Protein AF-0000000080323319 (afdb_homodimer)

Foldseek 3Di:
DDDDDDDDPPVVDDDPPPPPPDPPCCVVVPPCLPDAAEFDFDDAAAEEEEAALAFADAPVLLVLVQVVVVVVRYHYDYFPLHHADDPGGSHDLVRSLVRVLVQLQDLSHQEYFYAAHHGHNVVNVVVHDNVNCLVRPHEYEEADNCLLVQLLCCAPRLYKYKYAHGSNLRDPDPVPDDPLSNVQSVLVNCVRRVHWDKFWDFDDPLWAFDKFKAFEGEGELVSQLVCPPHSSHDDQAREEYEYEYEEEAPVVSLVSLVSCLVSPNQPHHREYEYEYYYHDDDDPPGHPPDDPSRSNCVSNVVDRHIYDYHTQDYPDSSHHMDTGSFMWMWGQDPGTIMITGDDD/DPDDDDPDDPVPDDPVPPPPPPPPCCVVVPPCLPDQAEFDFDDAAAEEEEAFLAFADAPVLLVLVQVVVVVVRYHYDYFPLHHADDPGGSHDNVRRLVRVQVQLQDLSHQEYFYAAHHGHNVVRVVVHDNVNCLVRPHEYEEADNCLLVQLLCCAPRLYKYKYAHGSNLRDPDPVPDDPLSNVQSVLVNCVRRVHWDKFWDFDDPLWAFDKFKAFEGEGELVSQLVCPPHSSHDDQAREEYEYEYEEEAPVVSLVSLVSCLVSPNQPHHREYEYEYYYHDDDDPPGHPPDDPSRSNCVSNVVDRHIYDYHTQDYPDSSHHMDTGSFMWMWGQDPGTIMITGDDD

Solvent-accessible surface area (backbone atoms only — not comparable to full-atom values): 35796 Å² total; per-residue (Å²): 140,80,74,88,86,89,74,89,65,86,68,84,76,78,86,74,79,68,82,75,64,83,70,73,76,74,67,59,78,68,62,80,69,66,71,68,38,72,41,68,59,56,52,75,64,40,26,34,31,36,36,16,55,16,14,50,49,50,64,73,58,36,41,42,32,53,53,52,47,38,72,72,36,34,38,78,43,78,35,77,14,52,55,32,65,42,65,36,15,5,22,49,68,65,48,17,40,51,35,52,43,52,56,45,56,37,75,73,38,42,28,38,38,31,35,42,37,66,49,51,38,82,80,34,56,86,74,57,74,57,65,52,23,71,76,46,50,34,36,43,36,23,38,58,40,42,24,54,54,47,29,30,38,32,59,71,66,25,36,26,29,31,39,24,70,33,24,68,68,44,52,87,45,71,90,74,44,54,68,57,53,51,53,24,55,50,32,44,55,36,58,44,50,62,50,89,64,72,48,66,26,64,65,57,95,78,44,33,60,36,68,23,60,24,40,26,44,62,38,25,43,70,55,55,40,46,26,34,58,29,92,38,34,70,82,35,75,48,14,24,40,36,36,17,36,65,77,37,42,60,65,56,51,42,51,41,52,47,32,36,47,59,52,48,50,60,71,43,37,19,23,38,37,32,25,19,68,38,69,42,79,65,56,88,93,44,42,66,85,64,50,73,63,52,48,52,49,65,73,47,61,90,52,75,52,16,31,43,50,70,29,51,30,48,59,50,79,51,18,34,46,38,68,29,30,36,44,28,39,40,39,30,48,92,86,16,34,38,41,34,70,52,86,125,140,89,67,89,84,80,83,78,70,84,72,76,80,78,77,74,80,70,81,70,66,79,68,74,75,74,68,59,76,68,62,82,69,66,71,66,37,73,39,68,57,57,53,75,65,39,27,35,33,36,36,16,55,15,15,50,51,50,64,74,58,36,41,42,33,52,54,52,46,39,73,72,37,34,38,79,42,79,37,76,14,52,56,32,64,42,64,34,16,4,22,48,68,66,47,18,40,50,35,51,43,50,55,45,57,37,74,74,38,42,27,38,39,30,36,43,37,66,50,51,39,81,80,34,57,88,74,59,75,58,66,52,24,71,75,45,51,36,35,43,34,23,38,57,38,42,25,57,54,47,29,30,38,30,60,73,64,24,34,27,29,31,38,23,69,34,26,67,68,46,52,86,46,71,90,73,45,54,68,58,53,50,53,25,55,51,33,42,55,34,57,44,51,61,50,87,62,70,48,66,24,63,64,55,94,77,44,34,61,35,69,23,59,24,40,27,43,60,39,24,42,71,55,55,38,50,26,33,58,29,90,38,36,70,80,34,73,48,14,25,41,35,36,18,36,67,78,38,42,59,65,57,51,43,52,40,51,47,31,37,48,59,51,47,49,60,71,42,37,20,24,39,39,33,24,19,68,38,68,44,78,65,57,89,92,44,43,67,82,64,52,73,62,53,50,51,49,66,70,48,62,91,55,74,52,17,32,43,51,69,29,50,30,48,60,50,78,51,17,35,44,38,68,31,30,35,46,29,40,39,38,29,46,92,85,15,34,38,42,34,69,51,85,125

Organism: NCBI:txid1503925

Sequence (688 aa):
MNRKYFISSLVASGAVLSTFDGWANLSAKAEETGKVKIPPYLKAGDVIGITSPAGFITPENIQPAVQLMESWGFKIMIGSAIGKRDFTFGGTDEERRKDLQEMLDNPSIKAIMCARGGYGIVRIIDQLNFDEFVKHPKWLIGFSDVTVLHCHINQNFGIATIHSKMCNSFPDSWAKAEPIQVTTILSIRQALMGEEYTLNALVVQGNRVGKGQGVVVGGNLSIIANDSGTKSDLNTNGKILFLEDTGEYLYSLDRMFWNLKRTGKLAQLAGLIIGGFSVKPDDPGEIFGKTIYDIVLEKVREYSYPVCFDFPVGHQRANFALRSGTIHVLEVGPGGSTLRSLKSMNRKYFISSLVASGAVLSTFDGWANLSAKAEETGKVKIPPYLKAGDVIGITSPAGFITPENIQPAVQLMESWGFKIMIGSAIGKRDFTFGGTDEERRKDLQEMLDNPSIKAIMCARGGYGIVRIIDQLNFDEFVKHPKWLIGFSDVTVLHCHINQNFGIATIHSKMCNSFPDSWAKAEPIQVTTILSIRQALMGEEYTLNALVVQGNRVGKGQGVVVGGNLSIIANDSGTKSDLNTNGKILFLEDTGEYLYSLDRMFWNLKRTGKLAQLAGLIIGGFSVKPDDPGEIFGKTIYDIVLEKVREYSYPVCFDFPVGHQRANFALRSGTIHVLEVGPGGSTLRSLKS

Radius of gyration: 29.85 Å; Cα contacts (8 Å, |Δi|>4): 1562; chains: 2; bounding box: 162×78×61 Å

InterPro domains:
  IPR003507 Peptidase family S66 [PIRSF028757] (39-332)
  IPR003507 Peptidase family S66 [PTHR30237] (39-326)
  IPR027461 LD-carboxypeptidase A, C-terminal domain superfamily [G3DSA:3.50.30.60] (201-333)
  IPR027461 LD-carboxypeptidase A, C-terminal domain superfamily [SSF141986] (184-333)
  IPR027478 Murein tetrapeptide carboxypeptidase, N-terminal [G3DSA:3.40.50.10740] (34-196)
  IPR029062 Class I glutamine amidotransferase-like [SSF52317] (37-195)
  IPR040449 LD-carboxypeptidase, N-terminal [PF02016] (48-163)
  IPR040921 LD-carboxypeptidase, C-terminal [PF17676] (213-326)

pLDDT: mean 90.15, std 21.45, range [15.88, 98.94]

Nearest PDB structures (foldseek):
  1zl0-assembly2_B  TM=8.780E-01  e=2.366E-28  Pseudomonas aeruginosa
  3sr3-assembly1_A  TM=8.539E-01  e=1.599E-27  Bacillus anthracis str. Ames
  3t5m-assembly1_B  TM=8.552E-01  e=4.020E-26  Bacillus anthracis str. Ames
  3u1b-assembly1_B  TM=8.472E-01  e=1.642E-26  Bacillus anthracis str. Ames
  4h1h-assembly1_A  TM=8.259E-01  e=5.241E-25  Listeria monocytogenes EGD-e

Structure (mmCIF, N/CA/C/O backbone):
data_AF-0000000080323319-model_v1
#
loop_
_entity.id
_entity.type
_entity.pdbx_description
1 polymer 'Peptidase S66'
#
loop_
_atom_site.group_PDB
_atom_site.id
_atom_site.type_symbol
_atom_site.label_atom_id
_atom_site.label_alt_id
_atom_site.label_comp_id
_atom_site.label_asym_id
_atom_site.label_entity_id
_atom_site.label_seq_id
_atom_site.pdbx_PDB_ins_code
_atom_site.Cartn_x
_atom_site.Cartn_y
_atom_site.Cartn_z
_atom_site.occupancy
_atom_site.B_iso_or_equiv
_atom_site.auth_seq_id
_atom_site.auth_comp_id
_atom_site.auth_asym_id
_atom_site.auth_atom_id
_atom_site.pdbx_PDB_model_num
ATOM 1 N N . MET A 1 1 ? 79.75 -1.06 -5.352 1 18.8 1 MET A N 1
ATOM 2 C CA . MET A 1 1 ? 80.062 -2.141 -4.43 1 18.8 1 MET A CA 1
ATOM 3 C C . MET A 1 1 ? 78.875 -2.504 -3.555 1 18.8 1 MET A C 1
ATOM 5 O O . MET A 1 1 ? 77.938 -1.73 -3.447 1 18.8 1 MET A O 1
ATOM 9 N N . ASN A 1 2 ? 79.188 -3.35 -2.434 1 17.62 2 ASN A N 1
ATOM 10 C CA . ASN A 1 2 ? 78.812 -4.543 -1.691 1 17.62 2 ASN A CA 1
ATOM 11 C C . ASN A 1 2 ? 77.938 -4.191 -0.505 1 17.62 2 ASN A C 1
ATOM 13 O O . ASN A 1 2 ? 77.812 -4.961 0.45 1 17.62 2 ASN A O 1
ATOM 17 N N . ARG A 1 3 ? 77.688 -3.006 -0.256 1 15.88 3 ARG A N 1
ATOM 18 C CA . ARG A 1 3 ? 77.5 -2.85 1.184 1 15.88 3 ARG A CA 1
ATOM 19 C C . ARG A 1 3 ? 76.438 -3.793 1.701 1 15.88 3 ARG A C 1
ATOM 21 O O . ARG A 1 3 ? 75.75 -4.438 0.915 1 15.88 3 ARG A O 1
ATOM 28 N N . LYS A 1 4 ? 75.5 -3.16 2.449 1 17.39 4 LYS A N 1
ATOM 29 C CA . LYS A 1 4 ? 75.062 -3.314 3.822 1 17.39 4 LYS A CA 1
ATOM 30 C C . LYS A 1 4 ? 74.062 -4.457 3.936 1 17.39 4 LYS A C 1
ATOM 32 O O . LYS A 1 4 ? 73.25 -4.703 3.008 1 17.39 4 LYS A O 1
ATOM 37 N N . TYR A 1 5 ? 74 -5.027 5.121 1 17.73 5 TYR A N 1
ATOM 38 C CA . TYR A 1 5 ? 73.75 -6.238 5.906 1 17.73 5 TYR A CA 1
ATOM 39 C C . TYR A 1 5 ? 72.312 -6.609 5.969 1 17.73 5 TYR A C 1
ATOM 41 O O . TYR A 1 5 ? 71.875 -7.66 5.473 1 17.73 5 TYR A O 1
ATOM 49 N N . PHE A 1 6 ? 71.688 -6.434 7.246 1 19.42 6 PHE A N 1
ATOM 50 C CA . PHE A 1 6 ? 71.312 -7.422 8.258 1 19.42 6 PHE A CA 1
ATOM 51 C C . PHE A 1 6 ? 69.875 -7.812 8.117 1 19.42 6 PHE A C 1
ATOM 53 O O . PHE A 1 6 ? 69.062 -7.02 7.652 1 19.42 6 PHE A O 1
ATOM 60 N N . ILE A 1 7 ? 69.438 -9.047 8.719 1 19.42 7 ILE A N 1
ATOM 61 C CA . ILE A 1 7 ? 68.688 -10.312 8.727 1 19.42 7 ILE A CA 1
ATOM 62 C C . ILE A 1 7 ? 67.438 -10.18 9.586 1 19.42 7 ILE A C 1
ATOM 64 O O . ILE A 1 7 ? 66.5 -11 9.484 1 19.42 7 ILE A O 1
ATOM 68 N N . SER A 1 8 ? 67.312 -9.195 10.57 1 19.59 8 SER A N 1
ATOM 69 C CA . SER A 1 8 ? 66.688 -9.758 11.781 1 19.59 8 SER A CA 1
ATOM 70 C C . SER A 1 8 ? 65.312 -10.312 11.523 1 19.59 8 SER A C 1
ATOM 72 O O . SER A 1 8 ? 64.5 -9.68 10.828 1 19.59 8 SER A O 1
ATOM 74 N N . SER A 1 9 ? 65.062 -11.656 11.844 1 20.7 9 SER A N 1
ATOM 75 C CA . SER A 1 9 ? 64.188 -12.82 11.773 1 20.7 9 SER A CA 1
ATOM 76 C C . SER A 1 9 ? 63 -12.664 12.719 1 20.7 9 SER A C 1
ATOM 78 O O . SER A 1 9 ? 62.219 -13.602 12.914 1 20.7 9 SER A O 1
ATOM 80 N N . LEU A 1 10 ? 62.656 -11.508 13.273 1 20.86 10 LEU A N 1
ATOM 81 C CA . LEU A 1 10 ? 61.812 -11.68 14.438 1 20.86 10 LEU A CA 1
ATOM 82 C C . LEU A 1 10 ? 60.562 -12.461 14.086 1 20.86 10 LEU A C 1
ATOM 84 O O . LEU A 1 10 ? 59.75 -12 13.273 1 20.86 10 LEU A O 1
ATOM 88 N N . VAL A 1 11 ? 60.625 -13.82 14.086 1 21.2 11 VAL A N 1
ATOM 89 C CA . VAL A 1 11 ? 59.625 -14.828 13.82 1 21.2 11 VAL A CA 1
ATOM 90 C C . VAL A 1 11 ? 58.562 -14.812 14.93 1 21.2 11 VAL A C 1
ATOM 92 O O . VAL A 1 11 ? 58.812 -15.281 16.047 1 21.2 11 VAL A O 1
ATOM 95 N N . ALA A 1 12 ? 58.188 -13.656 15.477 1 21.41 12 ALA A N 1
ATOM 96 C CA . ALA A 1 12 ? 57.281 -13.828 16.609 1 21.41 12 ALA A CA 1
ATOM 97 C C . ALA A 1 12 ? 56.219 -14.867 16.312 1 21.41 12 ALA A C 1
ATOM 99 O O . ALA A 1 12 ? 55.469 -14.734 15.336 1 21.41 12 ALA A O 1
ATOM 100 N N . SER A 1 13 ? 56.375 -16.078 16.844 1 20.95 13 SER A N 1
ATOM 101 C CA . SER A 1 13 ? 55.688 -17.375 16.828 1 20.95 13 SER A CA 1
ATOM 102 C C . SER A 1 13 ? 54.188 -17.219 17.125 1 20.95 13 SER A C 1
ATOM 104 O O . SER A 1 13 ? 53.344 -17.688 16.375 1 20.95 13 SER A O 1
ATOM 106 N N . GLY A 1 14 ? 53.781 -17.391 18.469 1 20.27 14 GLY A N 1
ATOM 107 C CA . GLY A 1 14 ? 53.031 -18.578 18.891 1 20.27 14 GLY A CA 1
ATOM 108 C C . GLY A 1 14 ? 51.531 -18.438 18.719 1 20.27 14 GLY A C 1
ATOM 109 O O . GLY A 1 14 ? 50.906 -19.312 18.125 1 20.27 14 GLY A O 1
ATOM 110 N N . ALA A 1 15 ? 50.781 -17.797 19.766 1 22.73 15 ALA A N 1
ATOM 111 C CA . ALA A 1 15 ? 49.688 -18.391 20.516 1 22.73 15 ALA A CA 1
ATOM 112 C C . ALA A 1 15 ? 48.375 -18.281 19.734 1 22.73 15 ALA A C 1
ATOM 114 O O . ALA A 1 15 ? 47.938 -17.188 19.359 1 22.73 15 ALA A O 1
ATOM 115 N N . VAL A 1 16 ? 48.031 -19.312 18.969 1 23.34 16 VAL A N 1
ATOM 116 C CA . VAL A 1 16 ? 46.75 -19.594 18.281 1 23.34 16 VAL A CA 1
ATOM 117 C C . VAL A 1 16 ? 45.594 -19.531 19.281 1 23.34 16 VAL A C 1
ATOM 119 O O . VAL A 1 16 ? 45.5 -20.391 20.156 1 23.34 16 VAL A O 1
ATOM 122 N N . LEU A 1 17 ? 45.438 -18.375 20.016 1 24.38 17 LEU A N 1
ATOM 123 C CA . LEU A 1 17 ? 44.25 -18.453 20.859 1 24.38 17 LEU A CA 1
ATOM 124 C C . LEU A 1 17 ? 43.062 -18.984 20.062 1 24.38 17 LEU A C 1
ATOM 126 O O . LEU A 1 17 ? 42.719 -18.422 19.016 1 24.38 17 LEU A O 1
ATOM 130 N N . SER A 1 18 ? 42.656 -20.266 20.312 1 24.44 18 SER A N 1
ATOM 131 C CA . SER A 1 18 ? 41.562 -21.172 19.938 1 24.44 18 SER A CA 1
ATOM 132 C C . SER A 1 18 ? 40.219 -20.547 20.203 1 24.44 18 SER A C 1
ATOM 134 O O . SER A 1 18 ? 39.188 -21.094 19.781 1 24.44 18 SER A O 1
ATOM 136 N N . THR A 1 19 ? 40.031 -19.5 21.062 1 27.38 19 THR A N 1
ATOM 137 C CA . THR A 1 19 ? 38.75 -19.656 21.734 1 27.38 19 THR A CA 1
ATOM 138 C C . THR A 1 19 ? 37.594 -19.438 20.75 1 27.38 19 THR A C 1
ATOM 140 O O . THR A 1 19 ? 37.031 -18.359 20.688 1 27.38 19 THR A O 1
ATOM 143 N N . PHE A 1 20 ? 37.594 -19.875 19.5 1 27.39 20 PHE A N 1
ATOM 144 C CA . PHE A 1 20 ? 36.438 -19.531 18.656 1 27.39 20 PHE A CA 1
ATOM 145 C C . PHE A 1 20 ? 35.156 -20.156 19.203 1 27.39 20 PHE A C 1
ATOM 147 O O . PHE A 1 20 ? 34.25 -20.469 18.438 1 27.39 20 PHE A O 1
ATOM 154 N N . ASP A 1 21 ? 35.188 -20.656 20.516 1 25.12 21 ASP A N 1
ATOM 155 C CA . ASP A 1 21 ? 34.062 -21.594 20.641 1 25.12 21 ASP A CA 1
ATOM 156 C C . ASP A 1 21 ? 32.719 -20.859 20.484 1 25.12 21 ASP A C 1
ATOM 158 O O . ASP A 1 21 ? 31.703 -21.484 20.234 1 25.12 21 ASP A O 1
ATOM 162 N N . GLY A 1 22 ? 32.562 -19.719 21.172 1 27.42 22 GLY A N 1
ATOM 163 C CA . GLY A 1 22 ? 31.219 -19.609 21.703 1 27.42 22 GLY A CA 1
ATOM 164 C C . GLY A 1 22 ? 30.172 -19.375 20.625 1 27.42 22 GLY A C 1
ATOM 165 O O . GLY A 1 22 ? 30.047 -18.266 20.109 1 27.42 22 GLY A O 1
ATOM 166 N N . TRP A 1 23 ? 29.969 -20.281 19.688 1 26.58 23 TRP A N 1
ATOM 167 C CA . TRP A 1 23 ? 28.781 -20.219 18.844 1 26.58 23 TRP A CA 1
ATOM 168 C C . TRP A 1 23 ? 27.531 -20.016 19.688 1 26.58 23 TRP A C 1
ATOM 170 O O . TRP A 1 23 ? 27.188 -20.859 20.516 1 26.58 23 TRP A O 1
ATOM 180 N N . ALA A 1 24 ? 27.25 -18.766 20.125 1 27.94 24 ALA A N 1
ATOM 181 C CA . ALA A 1 24 ? 25.938 -18.484 20.703 1 27.94 24 ALA A CA 1
ATOM 182 C C . ALA A 1 24 ? 24.844 -19.297 20.016 1 27.94 24 ALA A C 1
ATOM 184 O O . ALA A 1 24 ? 24.719 -19.266 18.781 1 27.94 24 ALA A O 1
ATOM 185 N N . ASN A 1 25 ? 24.484 -20.391 20.656 1 27.86 25 ASN A N 1
ATOM 186 C CA . ASN A 1 25 ? 23.266 -21.156 20.391 1 27.86 25 ASN A CA 1
ATOM 187 C C . ASN A 1 25 ? 22.062 -20.234 20.156 1 27.86 25 ASN A C 1
ATOM 189 O O . ASN A 1 25 ? 21.438 -19.766 21.109 1 27.86 25 ASN A O 1
ATOM 193 N N . LEU A 1 26 ? 22.219 -19.328 19.281 1 29.58 26 LEU A N 1
ATOM 194 C CA . LEU A 1 26 ? 20.969 -18.703 18.828 1 29.58 26 LEU A CA 1
ATOM 195 C C . LEU A 1 26 ? 19.891 -19.75 18.609 1 29.58 26 LEU A C 1
ATOM 197 O O . LEU A 1 26 ? 19.875 -20.422 17.562 1 29.58 26 LEU A O 1
ATOM 201 N N . SER A 1 27 ? 19.625 -20.469 19.734 1 27.91 27 SER A N 1
ATOM 202 C CA . SER A 1 27 ? 18.359 -21.188 19.625 1 27.91 27 SER A CA 1
ATOM 203 C C . SER A 1 27 ? 17.234 -20.234 19.219 1 27.91 27 SER A C 1
ATOM 205 O O . SER A 1 27 ? 16.781 -19.422 20.016 1 27.91 27 SER A O 1
ATOM 207 N N . ALA A 1 28 ? 17.281 -19.594 18.219 1 33.59 28 ALA A N 1
ATOM 208 C CA . ALA A 1 28 ? 16.031 -19.094 17.656 1 33.59 28 ALA A CA 1
ATOM 209 C C . ALA A 1 28 ? 14.875 -20.031 17.984 1 33.59 28 ALA A C 1
ATOM 211 O O . ALA A 1 28 ? 14.883 -21.203 17.625 1 33.59 28 ALA A O 1
ATOM 212 N N . LYS A 1 29 ? 14.289 -19.75 19.078 1 33.59 29 LYS A N 1
ATOM 213 C CA . LYS A 1 29 ? 12.984 -20.406 19.125 1 33.59 29 LYS A CA 1
ATOM 214 C C . LYS A 1 29 ? 12.398 -20.594 17.734 1 33.59 29 LYS A C 1
ATOM 216 O O . LYS A 1 29 ? 11.953 -19.625 17.109 1 33.59 29 LYS A O 1
ATOM 221 N N . ALA A 1 30 ? 13 -21.359 16.938 1 35.09 30 ALA A N 1
ATOM 222 C CA . ALA A 1 30 ? 12.398 -21.766 15.672 1 35.09 30 ALA A CA 1
ATOM 223 C C . ALA A 1 30 ? 10.883 -21.922 15.812 1 35.09 30 ALA A C 1
ATOM 225 O O . ALA A 1 30 ? 10.406 -22.781 16.562 1 35.09 30 ALA A O 1
ATOM 226 N N . GLU A 1 31 ? 10.211 -20.812 15.875 1 40.59 31 GLU A N 1
ATOM 227 C CA . GLU A 1 31 ? 8.758 -20.969 15.789 1 40.59 31 GLU A CA 1
ATOM 228 C C . GLU A 1 31 ? 8.375 -22.234 15.047 1 40.59 31 GLU A C 1
ATOM 230 O O . GLU A 1 31 ? 9.133 -22.719 14.203 1 40.59 31 GLU A O 1
ATOM 235 N N . GLU A 1 32 ? 7.473 -22.938 15.539 1 39.03 32 GLU A N 1
ATOM 236 C CA . GLU A 1 32 ? 6.887 -24.141 14.953 1 39.03 32 GLU A CA 1
ATOM 237 C C . GLU A 1 32 ? 6.859 -24.062 13.43 1 39.03 32 GLU A C 1
ATOM 239 O O . GLU A 1 32 ? 6.113 -23.266 12.859 1 39.03 32 GLU A O 1
ATOM 244 N N . THR A 1 33 ? 7.98 -23.984 12.758 1 47.62 33 THR A N 1
ATOM 245 C CA . THR A 1 33 ? 7.957 -24.219 11.32 1 47.62 33 THR A CA 1
ATOM 246 C C . THR A 1 33 ? 6.82 -25.172 10.953 1 47.62 33 THR A C 1
ATOM 248 O O . THR A 1 33 ? 6.891 -26.359 11.227 1 47.62 33 THR A O 1
ATOM 251 N N . GLY A 1 34 ? 5.727 -24.766 11.156 1 54.66 34 GLY A N 1
ATOM 252 C CA . GLY A 1 34 ? 4.719 -25.719 10.703 1 54.66 34 GLY A CA 1
ATOM 253 C C . GLY A 1 34 ? 5.137 -26.484 9.469 1 54.66 34 GLY A C 1
ATOM 254 O O . GLY A 1 34 ? 6.012 -26.047 8.719 1 54.66 34 GLY A O 1
ATOM 255 N N . LYS A 1 35 ? 4.879 -27.734 9.406 1 71.62 35 LYS A N 1
ATOM 256 C CA . LYS A 1 35 ? 5.219 -28.719 8.375 1 71.62 35 LYS A CA 1
ATOM 257 C C . LYS A 1 35 ? 4.824 -28.219 6.992 1 71.62 35 LYS A C 1
ATOM 259 O O . LYS A 1 35 ? 3.691 -27.781 6.781 1 71.62 35 LYS A O 1
ATOM 264 N N . VAL A 1 36 ? 5.855 -27.953 6.066 1 89.12 36 VAL A N 1
ATOM 265 C CA . VAL A 1 36 ? 5.652 -27.672 4.648 1 89.12 36 VAL A CA 1
ATOM 266 C C . VAL A 1 36 ? 4.887 -28.812 3.998 1 89.12 36 VAL A C 1
ATOM 268 O O . VAL A 1 36 ? 5.258 -29.984 4.145 1 89.12 36 VAL A O 1
ATOM 271 N N . LYS A 1 37 ? 3.777 -28.453 3.432 1 96.12 37 LYS A N 1
ATOM 272 C CA . LYS A 1 37 ? 3.01 -29.422 2.656 1 96.12 37 LYS A CA 1
ATOM 273 C C . LYS A 1 37 ? 3.236 -29.234 1.16 1 96.12 37 LYS A C 1
ATOM 275 O O . LYS A 1 37 ? 2.924 -28.188 0.608 1 96.12 37 LYS A O 1
ATOM 280 N N . ILE A 1 38 ? 3.771 -30.25 0.536 1 96.88 38 ILE A N 1
ATOM 281 C CA . ILE A 1 38 ? 4.043 -30.219 -0.897 1 96.88 38 ILE A CA 1
ATOM 282 C C . ILE A 1 38 ? 2.943 -30.953 -1.654 1 96.88 38 ILE A C 1
ATOM 284 O O . ILE A 1 38 ? 2.713 -32.156 -1.422 1 96.88 38 ILE A O 1
ATOM 288 N N . PRO A 1 39 ? 2.273 -30.297 -2.531 1 98.25 39 PRO A N 1
ATOM 289 C CA . PRO A 1 39 ? 1.316 -31.031 -3.363 1 98.25 39 PRO A CA 1
ATOM 290 C C . PRO A 1 39 ? 1.972 -32.156 -4.18 1 98.25 39 PRO A C 1
ATOM 292 O O . PRO A 1 39 ? 3.168 -32.062 -4.473 1 98.25 39 PRO A O 1
ATOM 295 N N . PRO A 1 40 ? 1.175 -33.156 -4.488 1 97.56 40 PRO A N 1
ATOM 296 C CA . PRO A 1 40 ? 1.758 -34.188 -5.332 1 97.56 40 PRO A CA 1
ATOM 297 C C . PRO A 1 40 ? 2.238 -33.656 -6.68 1 97.56 40 PRO A C 1
ATOM 299 O O . PRO A 1 40 ? 1.564 -32.844 -7.297 1 97.56 40 PRO A O 1
ATOM 302 N N . TYR A 1 41 ? 3.369 -34.156 -7.051 1 97.94 41 TYR A N 1
ATOM 303 C CA . TYR A 1 41 ? 3.861 -33.844 -8.383 1 97.94 41 TYR A CA 1
ATOM 304 C C . TYR A 1 41 ? 3.01 -34.5 -9.461 1 97.94 41 TYR A C 1
ATOM 306 O O . TYR A 1 41 ? 2.414 -35.531 -9.234 1 97.94 41 TYR A O 1
ATOM 314 N N . LEU A 1 42 ? 3.016 -33.906 -10.617 1 98.62 42 LEU A N 1
ATOM 315 C CA . LEU A 1 42 ? 2.102 -34.344 -11.656 1 98.62 42 LEU A CA 1
ATOM 316 C C . LEU A 1 42 ? 2.721 -35.5 -12.469 1 98.62 42 LEU A C 1
ATOM 318 O O . LEU A 1 42 ? 3.943 -35.562 -12.602 1 98.62 42 LEU A O 1
ATOM 322 N N . LYS A 1 43 ? 1.831 -36.344 -12.938 1 98 43 LYS A N 1
ATOM 323 C CA . LYS A 1 43 ? 2.139 -37.375 -13.891 1 98 43 LYS A CA 1
ATOM 324 C C . LYS A 1 43 ? 1.243 -37.281 -15.125 1 98 43 LYS A C 1
ATOM 326 O O . LYS A 1 43 ? 0.236 -36.594 -15.117 1 98 43 LYS A O 1
ATOM 331 N N . ALA A 1 44 ? 1.705 -38 -16.141 1 97.81 44 ALA A N 1
ATOM 332 C CA . ALA A 1 44 ? 0.889 -38.031 -17.344 1 97.81 44 ALA A CA 1
ATOM 333 C C . ALA A 1 44 ? -0.55 -38.438 -17.031 1 97.81 44 ALA A C 1
ATOM 335 O O . ALA A 1 44 ? -0.788 -39.344 -16.25 1 97.81 44 ALA A O 1
ATOM 336 N N . GLY A 1 45 ? -1.457 -37.688 -17.578 1 98.56 45 GLY A N 1
ATOM 337 C CA . GLY A 1 45 ? -2.867 -37.969 -17.359 1 98.56 45 GLY A CA 1
ATOM 338 C C . GLY A 1 45 ? -3.5 -37.094 -16.297 1 98.56 45 GLY A C 1
ATOM 339 O O . GLY A 1 45 ? -4.727 -37 -16.219 1 98.56 45 GLY A O 1
ATOM 340 N N . ASP A 1 46 ? -2.725 -36.5 -15.477 1 98.81 46 ASP A N 1
ATOM 341 C CA . ASP A 1 46 ? -3.252 -35.625 -14.43 1 98.81 46 ASP A CA 1
ATOM 342 C C . ASP A 1 46 ? -3.92 -34.375 -15.031 1 98.81 46 ASP A C 1
ATOM 344 O O . ASP A 1 46 ? -3.584 -33.969 -16.141 1 98.81 46 ASP A O 1
ATOM 348 N N . VAL A 1 47 ? -4.805 -33.781 -14.273 1 98.88 47 VAL A N 1
ATOM 349 C CA . VAL A 1 47 ? -5.625 -32.688 -14.773 1 98.88 47 VAL A CA 1
ATOM 350 C C . VAL A 1 47 ? -5.121 -31.359 -14.211 1 98.88 47 VAL A C 1
ATOM 352 O O . VAL A 1 47 ? -4.898 -31.234 -13.008 1 98.88 47 VAL A O 1
ATOM 355 N N . ILE A 1 48 ? -4.914 -30.406 -15.102 1 98.94 48 ILE A N 1
ATOM 356 C CA . ILE A 1 48 ? -4.645 -29.016 -14.742 1 98.94 48 ILE A CA 1
ATOM 357 C C . ILE A 1 48 ? -5.871 -28.156 -15.039 1 98.94 48 ILE A C 1
ATOM 359 O O . ILE A 1 48 ? -6.379 -28.156 -16.172 1 98.94 48 ILE A O 1
ATOM 363 N N . GLY A 1 49 ? -6.387 -27.5 -14.023 1 98.94 49 GLY A N 1
ATOM 364 C CA . GLY A 1 49 ? -7.438 -26.5 -14.227 1 98.94 49 GLY A CA 1
ATOM 365 C C . GLY A 1 49 ? -6.902 -25.125 -14.57 1 98.94 49 GLY A C 1
ATOM 366 O O . GLY A 1 49 ? -5.895 -24.688 -14.008 1 98.94 49 GLY A O 1
ATOM 367 N N . ILE A 1 50 ? -7.559 -24.422 -15.539 1 98.94 50 ILE A N 1
ATOM 368 C CA . ILE A 1 50 ? -7.223 -23.047 -15.875 1 98.94 50 ILE A CA 1
ATOM 369 C C . ILE A 1 50 ? -8.359 -22.109 -15.438 1 98.94 50 ILE A C 1
ATOM 371 O O . ILE A 1 50 ? -9.523 -22.375 -15.727 1 98.94 50 ILE A O 1
ATOM 375 N N . THR A 1 51 ? -8.023 -21.078 -14.711 1 98.88 51 THR A N 1
ATOM 376 C CA . THR A 1 51 ? -9.016 -20.125 -14.227 1 98.88 51 THR A CA 1
ATOM 377 C C . THR A 1 51 ? -8.516 -18.688 -14.383 1 98.88 51 THR A C 1
ATOM 379 O O . THR A 1 51 ? -7.332 -18.469 -14.664 1 98.88 51 THR A O 1
ATOM 382 N N . SER A 1 52 ? -9.43 -17.703 -14.312 1 98.69 52 SER A N 1
ATOM 383 C CA . SER A 1 52 ? -9.109 -16.281 -14.383 1 98.69 52 SER A CA 1
ATOM 384 C C . SER A 1 52 ? -9.594 -15.547 -13.148 1 98.69 52 SER A C 1
ATOM 386 O O . SER A 1 52 ? -10.523 -14.734 -13.227 1 98.69 52 SER A O 1
ATOM 388 N N . PRO A 1 53 ? -8.914 -15.711 -12.023 1 98.75 53 PRO A N 1
ATOM 389 C CA . PRO A 1 53 ? -9.391 -15.086 -10.789 1 98.75 53 PRO A CA 1
ATOM 390 C C . PRO A 1 53 ? -9.078 -13.594 -10.711 1 98.75 53 PRO A C 1
ATOM 392 O O . PRO A 1 53 ? -9.547 -12.906 -9.805 1 98.75 53 PRO A O 1
ATOM 395 N N . ALA A 1 54 ? -8.367 -13.047 -11.68 1 98.38 54 ALA A N 1
ATOM 396 C CA . ALA A 1 54 ? -7.992 -11.633 -11.727 1 98.38 54 ALA A CA 1
ATOM 397 C C . ALA A 1 54 ? -8.492 -10.984 -13.016 1 98.38 54 ALA A C 1
ATOM 399 O O . ALA A 1 54 ? -9.688 -10.711 -13.156 1 98.38 54 ALA A O 1
ATOM 400 N N . GLY A 1 55 ? -7.676 -10.922 -14.047 1 98.06 55 GLY A N 1
ATOM 401 C CA . GLY A 1 55 ? -7.988 -10.148 -15.234 1 98.06 55 GLY A CA 1
ATOM 402 C C . GLY A 1 55 ? -8.664 -10.977 -16.312 1 98.06 55 GLY A C 1
ATOM 403 O O . GLY A 1 55 ? -8.594 -12.203 -16.297 1 98.06 55 GLY A O 1
ATOM 404 N N . PHE A 1 56 ? -9.25 -10.266 -17.266 1 98.19 56 PHE A N 1
ATOM 405 C CA . PHE A 1 56 ? -9.961 -10.844 -18.406 1 98.19 56 PHE A CA 1
ATOM 406 C C . PHE A 1 56 ? -8.977 -11.422 -19.422 1 98.19 56 PHE A C 1
ATOM 408 O O . PHE A 1 56 ? -7.957 -10.805 -19.719 1 98.19 56 PHE A O 1
ATOM 415 N N . ILE A 1 57 ? -9.352 -12.594 -19.922 1 98.38 57 ILE A N 1
ATOM 416 C CA . ILE A 1 57 ? -8.617 -13.203 -21.031 1 98.38 57 ILE A CA 1
ATOM 417 C C . ILE A 1 57 ? -9.57 -14.016 -21.891 1 98.38 57 ILE A C 1
ATOM 419 O O . ILE A 1 57 ? -10.492 -14.656 -21.391 1 98.38 57 ILE A O 1
ATOM 423 N N . THR A 1 58 ? -9.305 -14.047 -23.188 1 98.06 58 THR A N 1
ATOM 424 C CA . THR A 1 58 ? -10.18 -14.766 -24.109 1 98.06 58 THR A CA 1
ATOM 425 C C . THR A 1 58 ? -9.797 -16.234 -24.172 1 98.06 58 THR A C 1
ATOM 427 O O . THR A 1 58 ? -8.648 -16.609 -23.906 1 98.06 58 THR A O 1
ATOM 430 N N . PRO A 1 59 ? -10.773 -17.078 -24.562 1 98.19 59 PRO A N 1
ATOM 431 C CA . PRO A 1 59 ? -10.438 -18.484 -24.781 1 98.19 59 PRO A CA 1
ATOM 432 C C . PRO A 1 59 ? -9.32 -18.688 -25.797 1 98.19 59 PRO A C 1
ATOM 434 O O . PRO A 1 59 ? -8.508 -19.594 -25.656 1 98.19 59 PRO A O 1
ATOM 437 N N . GLU A 1 60 ? -9.234 -17.844 -26.797 1 97.88 60 GLU A N 1
ATOM 438 C CA . GLU A 1 60 ? -8.203 -17.938 -27.812 1 97.88 60 GLU A CA 1
ATOM 439 C C . GLU A 1 60 ? -6.816 -17.688 -27.234 1 97.88 60 GLU A C 1
ATOM 441 O O . GLU A 1 60 ? -5.848 -18.359 -27.594 1 97.88 60 GLU A O 1
ATOM 446 N N . ASN A 1 61 ? -6.734 -16.828 -26.297 1 97.75 61 ASN A N 1
ATOM 447 C CA . ASN A 1 61 ? -5.445 -16.391 -25.766 1 97.75 61 ASN A CA 1
ATOM 448 C C . ASN A 1 61 ? -4.859 -17.406 -24.797 1 97.75 61 ASN A C 1
ATOM 450 O O . ASN A 1 61 ? -3.682 -17.328 -24.438 1 97.75 61 ASN A O 1
ATOM 454 N N . ILE A 1 62 ? -5.66 -18.391 -24.406 1 98.44 62 ILE A N 1
ATOM 455 C CA . ILE A 1 62 ? -5.09 -19.406 -23.516 1 98.44 62 ILE A CA 1
ATOM 456 C C . ILE A 1 62 ? -4.719 -20.641 -24.328 1 98.44 62 ILE A C 1
ATOM 458 O O . ILE A 1 62 ? -4.086 -21.562 -23.797 1 98.44 62 ILE A O 1
ATOM 462 N N . GLN A 1 63 ? -5.066 -20.734 -25.562 1 98.12 63 GLN A N 1
ATOM 463 C CA . GLN A 1 63 ? -4.938 -21.953 -26.359 1 98.12 63 GLN A CA 1
ATOM 464 C C . GLN A 1 63 ? -3.479 -22.375 -26.484 1 98.12 63 GLN A C 1
ATOM 466 O O . GLN A 1 63 ? -3.168 -23.578 -26.422 1 98.12 63 GLN A O 1
ATOM 471 N N . PRO A 1 64 ? -2.557 -21.406 -26.703 1 97.88 64 PRO A N 1
ATOM 472 C CA . PRO A 1 64 ? -1.156 -21.828 -26.766 1 97.88 64 PRO A CA 1
ATOM 473 C C . PRO A 1 64 ? -0.709 -22.594 -25.516 1 97.88 64 PRO A C 1
ATOM 475 O O . PRO A 1 64 ? -0.003 -23.594 -25.609 1 97.88 64 PRO A O 1
ATOM 478 N N . ALA A 1 65 ? -1.136 -22.156 -24.406 1 98.44 65 ALA A N 1
ATOM 479 C CA . ALA A 1 65 ? -0.792 -22.812 -23.156 1 98.44 65 ALA A CA 1
ATOM 480 C C . ALA A 1 65 ? -1.474 -24.188 -23.047 1 98.44 65 ALA A C 1
ATOM 482 O O . ALA A 1 65 ? -0.853 -25.156 -22.641 1 98.44 65 ALA A O 1
ATOM 483 N N . VAL A 1 66 ? -2.74 -24.25 -23.406 1 98.62 66 VAL A N 1
ATOM 484 C CA . VAL A 1 66 ? -3.512 -25.484 -23.375 1 98.62 66 VAL A CA 1
ATOM 485 C C . VAL A 1 66 ? -2.82 -26.547 -24.234 1 98.62 66 VAL A C 1
ATOM 487 O O . VAL A 1 66 ? -2.547 -27.641 -23.75 1 98.62 66 VAL A O 1
ATOM 490 N N . GLN A 1 67 ? -2.494 -26.172 -25.406 1 97.94 67 GLN A N 1
ATOM 491 C CA . GLN A 1 67 ? -1.897 -27.109 -26.344 1 97.94 67 GLN A CA 1
ATOM 492 C C . GLN A 1 67 ? -0.537 -27.594 -25.859 1 97.94 67 GLN A C 1
ATOM 494 O O . GLN A 1 67 ? -0.224 -28.781 -25.969 1 97.94 67 GLN A O 1
ATOM 499 N N . LEU A 1 68 ? 0.228 -26.672 -25.391 1 97.88 68 LEU A N 1
ATOM 500 C CA . LEU A 1 68 ? 1.558 -27.062 -24.922 1 97.88 68 LEU A CA 1
ATOM 501 C C . LEU A 1 68 ? 1.47 -27.984 -23.719 1 97.88 68 LEU A C 1
ATOM 503 O O . LEU A 1 68 ? 2.158 -29 -23.656 1 97.88 68 LEU A O 1
ATOM 507 N N . MET A 1 69 ? 0.616 -27.719 -22.75 1 98.25 69 MET A N 1
ATOM 508 C CA . MET A 1 69 ? 0.501 -28.547 -21.547 1 98.25 69 MET A CA 1
ATOM 509 C C . MET A 1 69 ? -0.075 -29.922 -21.891 1 98.25 69 MET A C 1
ATOM 511 O O . MET A 1 69 ? 0.3 -30.922 -21.266 1 98.25 69 MET A O 1
ATOM 515 N N . GLU A 1 70 ? -0.966 -29.953 -22.828 1 98.5 70 GLU A N 1
ATOM 516 C CA . GLU A 1 70 ? -1.449 -31.234 -23.312 1 98.5 70 GLU A CA 1
ATOM 517 C C . GLU A 1 70 ? -0.322 -32.031 -23.953 1 98.5 70 GLU A C 1
ATOM 519 O O . GLU A 1 70 ? -0.26 -33.281 -23.781 1 98.5 70 GLU A O 1
ATOM 524 N N . SER A 1 71 ? 0.531 -31.344 -24.641 1 97.69 71 SER A N 1
ATOM 525 C CA . SER A 1 71 ? 1.666 -32.031 -25.266 1 97.69 71 SER A CA 1
ATOM 526 C C . SER A 1 71 ? 2.611 -32.594 -24.219 1 97.69 71 SER A C 1
ATOM 528 O O . SER A 1 71 ? 3.393 -33.5 -24.516 1 97.69 71 SER A O 1
ATOM 530 N N . TRP A 1 72 ? 2.59 -32.062 -22.984 1 97.5 72 TRP A N 1
ATOM 531 C CA . TRP A 1 72 ? 3.385 -32.594 -21.875 1 97.5 72 TRP A CA 1
ATOM 532 C C . TRP A 1 72 ? 2.74 -33.844 -21.297 1 97.5 72 TRP A C 1
ATOM 534 O O . TRP A 1 72 ? 3.316 -34.5 -20.438 1 97.5 72 TRP A O 1
ATOM 544 N N . GLY A 1 73 ? 1.483 -34.156 -21.719 1 98.44 73 GLY A N 1
ATOM 545 C CA . GLY A 1 73 ? 0.797 -35.344 -21.266 1 98.44 73 GLY A CA 1
ATOM 546 C C . GLY A 1 73 ? -0.302 -35.062 -20.266 1 98.44 73 GLY A C 1
ATOM 547 O O . GLY A 1 73 ? -0.897 -36 -19.703 1 98.44 73 GLY A O 1
ATOM 548 N N . PHE A 1 74 ? -0.556 -33.844 -20.016 1 98.75 74 PHE A N 1
ATOM 549 C CA . PHE A 1 74 ? -1.581 -33.5 -19.047 1 98.75 74 PHE A CA 1
ATOM 550 C C . PHE A 1 74 ? -2.932 -33.312 -19.719 1 98.75 74 PHE A C 1
ATOM 552 O O . PHE A 1 74 ? -3.002 -33.156 -20.938 1 98.75 74 PHE A O 1
ATOM 559 N N . LYS A 1 75 ? -3.971 -33.375 -18.969 1 98.81 75 LYS A N 1
ATOM 560 C CA . LYS A 1 75 ? -5.312 -32.969 -19.375 1 98.81 75 LYS A CA 1
ATOM 561 C C . LYS A 1 75 ? -5.664 -31.594 -18.844 1 98.81 75 LYS A C 1
ATOM 563 O O . LYS A 1 75 ? -5.281 -31.234 -17.734 1 98.81 75 LYS A O 1
ATOM 568 N N . ILE A 1 76 ? -6.43 -30.891 -19.688 1 98.88 76 ILE A N 1
ATOM 569 C CA . ILE A 1 76 ? -6.727 -29.516 -19.297 1 98.88 76 ILE A CA 1
ATOM 570 C C . ILE A 1 76 ? -8.234 -29.359 -19.078 1 98.88 76 ILE A C 1
ATOM 572 O O . ILE A 1 76 ? -9.031 -29.781 -19.922 1 98.88 76 ILE A O 1
ATOM 576 N N . MET A 1 77 ? -8.586 -28.812 -17.953 1 98.81 77 MET A N 1
ATOM 577 C CA . MET A 1 77 ? -9.953 -28.391 -17.672 1 98.81 77 MET A CA 1
ATOM 578 C C . MET A 1 77 ? -10.055 -26.859 -17.656 1 98.81 77 MET A C 1
ATOM 580 O O . MET A 1 77 ? -9.43 -26.203 -16.828 1 98.81 77 MET A O 1
ATOM 584 N N . ILE A 1 78 ? -10.844 -26.297 -18.562 1 98.81 78 ILE A N 1
ATOM 585 C CA . ILE A 1 78 ? -10.984 -24.844 -18.656 1 98.81 78 ILE A CA 1
ATOM 586 C C . ILE A 1 78 ? -12.117 -24.375 -17.766 1 98.81 78 ILE A C 1
ATOM 588 O O . ILE A 1 78 ? -13.242 -24.875 -17.859 1 98.81 78 ILE A O 1
ATOM 592 N N . GLY A 1 79 ? -11.836 -23.484 -16.906 1 98.81 79 GLY A N 1
ATOM 593 C CA . GLY A 1 79 ? -12.812 -22.969 -15.961 1 98.81 79 GLY A CA 1
ATOM 594 C C . GLY A 1 79 ? -13.852 -22.078 -16.609 1 98.81 79 GLY A C 1
ATOM 595 O O . GLY A 1 79 ? -13.648 -21.578 -17.719 1 98.81 79 GLY A O 1
ATOM 596 N N . SER A 1 80 ? -14.883 -21.766 -15.844 1 98.75 80 SER A N 1
ATOM 597 C CA . SER A 1 80 ? -16.031 -21.031 -16.359 1 98.75 80 SER A CA 1
ATOM 598 C C . SER A 1 80 ? -15.742 -19.531 -16.453 1 98.75 80 SER A C 1
ATOM 600 O O . SER A 1 80 ? -16.469 -18.797 -17.109 1 98.75 80 SER A O 1
ATOM 602 N N . ALA A 1 81 ? -14.711 -19.078 -15.789 1 98.69 81 ALA A N 1
ATOM 603 C CA . ALA A 1 81 ? -14.398 -17.656 -15.805 1 98.69 81 ALA A CA 1
ATOM 604 C C . ALA A 1 81 ? -13.703 -17.25 -17.109 1 98.69 81 ALA A C 1
ATOM 606 O O . ALA A 1 81 ? -13.664 -16.078 -17.453 1 98.69 81 ALA A O 1
ATOM 607 N N . ILE A 1 82 ? -13.055 -18.219 -17.781 1 98.81 82 ILE A N 1
ATOM 608 C CA . ILE A 1 82 ? -12.359 -17.938 -19.031 1 98.81 82 ILE A CA 1
ATOM 609 C C . ILE A 1 82 ? -13.359 -17.406 -20.062 1 98.81 82 ILE A C 1
ATOM 611 O O . ILE A 1 82 ? -14.375 -18.047 -20.344 1 98.81 82 ILE A O 1
ATOM 615 N N . GLY A 1 83 ? -13.078 -16.203 -20.562 1 98.56 83 GLY A N 1
ATOM 616 C CA . GLY A 1 83 ? -13.938 -15.602 -21.562 1 98.56 83 GLY A CA 1
ATOM 617 C C . GLY A 1 83 ? -14.977 -14.664 -20.969 1 98.56 83 GLY A C 1
ATOM 618 O O . GLY A 1 83 ? -15.578 -13.859 -21.672 1 98.56 83 GLY A O 1
ATOM 619 N N . LYS A 1 84 ? -15.242 -14.758 -19.688 1 98.62 84 LYS A N 1
ATOM 620 C CA . LYS A 1 84 ? -16.125 -13.797 -19.031 1 98.62 84 LYS A CA 1
ATOM 621 C C . LYS A 1 84 ? -15.414 -12.469 -18.797 1 98.62 84 LYS A C 1
ATOM 623 O O . LYS A 1 84 ? -14.188 -12.43 -18.672 1 98.62 84 LYS A O 1
ATOM 628 N N . ARG A 1 85 ? -16.266 -11.453 -18.797 1 98.06 85 ARG A N 1
ATOM 629 C CA . ARG A 1 85 ? -15.648 -10.141 -18.641 1 98.06 85 ARG A CA 1
ATOM 630 C C . ARG A 1 85 ? -16.516 -9.211 -17.812 1 98.06 85 ARG A C 1
ATOM 632 O O . ARG A 1 85 ? -17.734 -9.18 -17.984 1 98.06 85 ARG A O 1
ATOM 639 N N . ASP A 1 86 ? -16 -8.586 -16.891 1 98.19 86 ASP A N 1
ATOM 640 C CA . ASP A 1 86 ? -16.516 -7.426 -16.172 1 98.19 86 ASP A CA 1
ATOM 641 C C . ASP A 1 86 ? -15.469 -6.316 -16.094 1 98.19 86 ASP A C 1
ATOM 643 O O . ASP A 1 86 ? -14.789 -6.176 -15.07 1 98.19 86 ASP A O 1
ATOM 647 N N . PHE A 1 87 ? -15.422 -5.547 -17.234 1 97.56 87 PHE A N 1
ATOM 648 C CA . PHE A 1 87 ? -14.359 -4.562 -17.406 1 97.56 87 PHE A CA 1
ATOM 649 C C . PHE A 1 87 ? -12.992 -5.234 -17.375 1 97.56 87 PHE A C 1
ATOM 651 O O . PHE A 1 87 ? -12.719 -6.137 -18.172 1 97.56 87 PHE A O 1
ATOM 658 N N . THR A 1 88 ? -12.156 -4.926 -16.469 1 97.31 88 THR A N 1
ATOM 659 C CA . T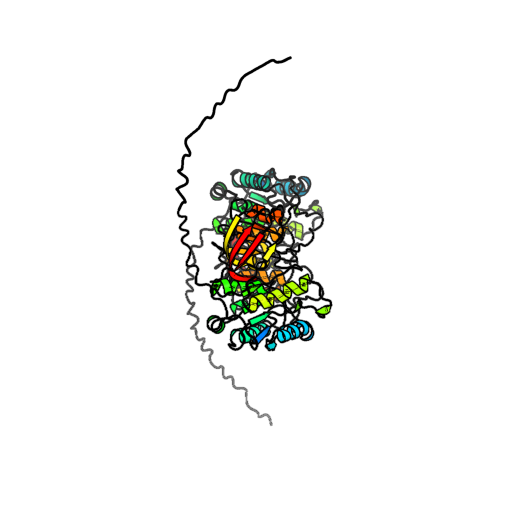HR A 1 88 ? -10.797 -5.457 -16.453 1 97.31 88 THR A CA 1
ATOM 660 C C . THR A 1 88 ? -10.773 -6.871 -15.875 1 97.31 88 THR A C 1
ATOM 662 O O . THR A 1 88 ? -9.781 -7.59 -16.016 1 97.31 88 THR A O 1
ATOM 665 N N . PHE A 1 89 ? -11.867 -7.312 -15.336 1 98.19 89 PHE A N 1
ATOM 666 C CA . PHE A 1 89 ? -11.898 -8.562 -14.578 1 98.19 89 PHE A CA 1
ATOM 667 C C . PHE A 1 89 ? -12.328 -9.719 -15.477 1 98.19 89 PHE A C 1
ATOM 669 O O . PHE A 1 89 ? -13.125 -9.531 -16.391 1 98.19 89 PHE A O 1
ATOM 676 N N . GLY A 1 90 ? -11.797 -10.93 -15.117 1 98.25 90 GLY A N 1
ATOM 677 C CA . GLY A 1 90 ? -12.25 -12.141 -15.773 1 98.25 90 GLY A CA 1
ATOM 678 C C . GLY A 1 90 ? -13.656 -12.555 -15.375 1 98.25 90 GLY A C 1
ATOM 679 O O . GLY A 1 90 ? -13.898 -13.719 -15.055 1 98.25 90 GLY A O 1
ATOM 680 N N . GLY A 1 91 ? -14.57 -11.617 -15.258 1 98.62 91 GLY A N 1
ATOM 681 C CA . GLY A 1 91 ? -15.938 -11.805 -14.797 1 98.62 91 GLY A CA 1
ATOM 682 C C . GLY A 1 91 ? -16.25 -11.047 -13.516 1 98.62 91 GLY A C 1
ATOM 683 O O . GLY A 1 91 ? -15.375 -10.375 -12.961 1 98.62 91 GLY A O 1
ATOM 684 N N . THR A 1 92 ? -17.484 -11.125 -13.078 1 98.62 92 THR A N 1
ATOM 685 C CA . THR A 1 92 ? -17.859 -10.516 -11.805 1 98.62 92 THR A CA 1
ATOM 686 C C . THR A 1 92 ? -17.125 -11.18 -10.648 1 98.62 92 THR A C 1
ATOM 688 O O . THR A 1 92 ? -16.578 -12.273 -10.797 1 98.62 92 THR A O 1
ATOM 691 N N . ASP A 1 93 ? -17.156 -10.508 -9.57 1 98.69 93 ASP A N 1
ATOM 692 C CA . ASP A 1 93 ? -16.562 -11.094 -8.375 1 98.69 93 ASP A CA 1
ATOM 693 C C . ASP A 1 93 ? -17.109 -12.492 -8.109 1 98.69 93 ASP A C 1
ATOM 695 O O . ASP A 1 93 ? -16.359 -13.422 -7.824 1 98.69 93 ASP A O 1
ATOM 699 N N . GLU A 1 94 ? -18.391 -12.641 -8.25 1 98.75 94 GLU A N 1
ATOM 700 C CA . GLU A 1 94 ? -19.047 -13.906 -7.965 1 98.75 94 GLU A CA 1
ATOM 701 C C . GLU A 1 94 ? -18.656 -14.977 -8.977 1 98.75 94 GLU A C 1
ATOM 703 O O . GLU A 1 94 ? -18.422 -16.125 -8.609 1 98.75 94 GLU A O 1
ATOM 708 N N . GLU A 1 95 ? -18.562 -14.617 -10.211 1 98.88 95 GLU A N 1
ATOM 709 C CA . GLU A 1 95 ? -18.172 -15.562 -11.25 1 98.88 95 GLU A CA 1
ATOM 710 C C . GLU A 1 95 ? -16.75 -16.047 -11.047 1 98.88 95 GLU A C 1
ATOM 712 O O . GLU A 1 95 ? -16.469 -17.25 -11.156 1 98.88 95 GLU A O 1
ATOM 717 N N . ARG A 1 96 ? -15.875 -15.125 -10.797 1 98.88 96 ARG A N 1
ATOM 718 C CA . ARG A 1 96 ? -14.477 -15.469 -10.555 1 98.88 96 ARG A CA 1
ATOM 719 C C . ARG A 1 96 ? -14.328 -16.328 -9.305 1 98.88 96 ARG A C 1
ATOM 721 O O . ARG A 1 96 ? -13.617 -17.328 -9.305 1 98.88 96 ARG A O 1
ATOM 728 N N . ARG A 1 97 ? -15.031 -15.93 -8.25 1 98.88 97 ARG A N 1
ATOM 729 C CA . ARG A 1 97 ? -15 -16.672 -7 1 98.88 97 ARG A CA 1
ATOM 730 C C . ARG A 1 97 ? -15.492 -18.109 -7.203 1 98.88 97 ARG A C 1
ATOM 732 O O . ARG A 1 97 ? -14.852 -19.062 -6.746 1 98.88 97 ARG A O 1
ATOM 739 N N . LYS A 1 98 ? -16.625 -18.234 -7.844 1 98.88 98 LYS A N 1
ATOM 740 C CA . LYS A 1 98 ? -17.234 -19.547 -8.062 1 98.88 98 LYS A CA 1
ATOM 741 C C . LYS A 1 98 ? -16.312 -20.453 -8.875 1 98.88 98 LYS A C 1
ATOM 743 O O . LYS A 1 98 ? -16.156 -21.625 -8.562 1 98.88 98 LYS A O 1
ATOM 748 N N . ASP A 1 99 ? -15.781 -19.953 -9.891 1 98.88 99 ASP A N 1
ATOM 749 C CA . ASP A 1 99 ? -14.883 -20.703 -10.75 1 98.88 99 ASP A CA 1
ATOM 750 C C . ASP A 1 99 ? -13.672 -21.219 -9.969 1 98.88 99 ASP A C 1
ATOM 752 O O . ASP A 1 99 ? -13.352 -22.406 -10.023 1 98.88 99 ASP A O 1
ATOM 756 N N . LEU A 1 100 ? -13.031 -20.328 -9.242 1 98.94 100 LEU A N 1
ATOM 757 C CA . LEU A 1 100 ? -11.867 -20.703 -8.445 1 98.94 100 LEU A CA 1
ATOM 758 C C . LEU A 1 100 ? -12.25 -21.703 -7.359 1 98.94 100 LEU A C 1
ATOM 760 O O . LEU A 1 100 ? -11.523 -22.672 -7.109 1 98.94 100 LEU A O 1
ATOM 764 N N . GLN A 1 101 ? -13.414 -21.469 -6.742 1 98.94 101 GLN A N 1
ATOM 765 C CA . GLN A 1 101 ? -13.891 -22.375 -5.707 1 98.94 101 GLN A CA 1
ATOM 7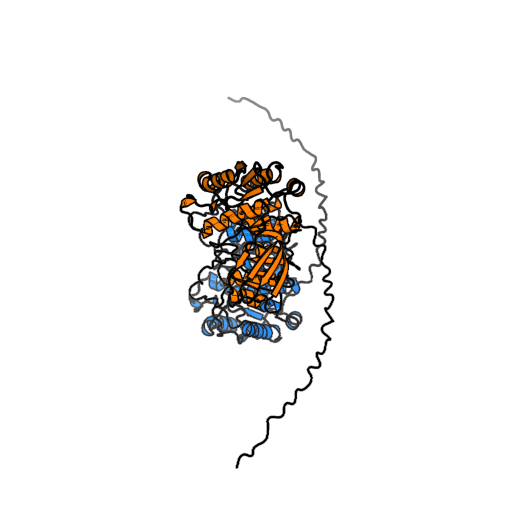66 C C . GLN A 1 101 ? -14.07 -23.797 -6.254 1 98.94 101 GLN A C 1
ATOM 768 O O . GLN A 1 101 ? -13.688 -24.766 -5.605 1 98.94 101 GLN A O 1
ATOM 773 N N . GLU A 1 102 ? -14.625 -23.844 -7.387 1 98.81 102 GLU A N 1
ATOM 774 C CA . GLU A 1 102 ? -14.836 -25.141 -8.016 1 98.81 102 GLU A CA 1
ATOM 775 C C . GLU A 1 102 ? -13.508 -25.875 -8.234 1 98.81 102 GLU A C 1
ATOM 777 O O . GLU A 1 102 ? -13.414 -27.078 -8 1 98.81 102 GLU A O 1
ATOM 782 N N . MET A 1 103 ? -12.555 -25.172 -8.664 1 98.62 103 MET A N 1
ATOM 783 C CA . MET A 1 103 ? -11.25 -25.781 -8.906 1 98.62 103 MET A CA 1
ATOM 784 C C . MET A 1 103 ? -10.602 -26.203 -7.594 1 98.62 103 MET A C 1
ATOM 786 O O . MET A 1 103 ? -9.992 -27.281 -7.516 1 98.62 103 MET A O 1
ATOM 790 N N . LEU A 1 104 ? -10.711 -25.391 -6.578 1 98.88 104 LEU A N 1
ATOM 791 C CA . LEU A 1 104 ? -10.148 -25.703 -5.266 1 98.88 104 LEU A CA 1
ATOM 792 C C . LEU A 1 104 ? -10.812 -26.938 -4.664 1 98.88 104 LEU A C 1
ATOM 794 O O . LEU A 1 104 ? -10.172 -27.703 -3.945 1 98.88 104 LEU A O 1
ATOM 798 N N . ASP A 1 105 ? -12.062 -27.141 -5.023 1 98.81 105 ASP A N 1
ATOM 799 C CA . ASP A 1 105 ? -12.859 -28.203 -4.402 1 98.81 105 ASP A CA 1
ATOM 800 C C . ASP A 1 105 ? -12.695 -29.516 -5.152 1 98.81 105 ASP A C 1
ATOM 802 O O . ASP A 1 105 ? -13 -30.594 -4.613 1 98.81 105 ASP A O 1
ATOM 806 N N . ASN A 1 106 ? -12.281 -29.469 -6.406 1 98.69 106 ASN A N 1
ATOM 807 C CA . ASN A 1 106 ? -12.273 -30.641 -7.273 1 98.69 106 ASN A CA 1
ATOM 808 C C . ASN A 1 106 ? -11.031 -31.484 -7.051 1 98.69 106 ASN A C 1
ATOM 810 O O . ASN A 1 106 ? -9.93 -31.125 -7.473 1 98.69 106 ASN A O 1
ATOM 814 N N . PRO A 1 107 ? -11.172 -32.625 -6.508 1 97.88 107 PRO A N 1
ATOM 815 C CA . PRO A 1 107 ? -9.992 -33.438 -6.188 1 97.88 107 PRO A CA 1
ATOM 816 C C . PRO A 1 107 ? -9.336 -34.062 -7.426 1 97.88 107 PRO A C 1
ATOM 818 O O . PRO A 1 107 ? -8.211 -34.531 -7.352 1 97.88 107 PRO A O 1
ATOM 821 N N . SER A 1 108 ? -9.984 -34.062 -8.492 1 98.12 108 SER A N 1
ATOM 822 C CA . SER A 1 108 ? -9.406 -34.594 -9.719 1 98.12 108 SER A CA 1
ATOM 823 C C . SER A 1 108 ? -8.375 -33.625 -10.312 1 98.12 108 SER A C 1
ATOM 825 O O . SER A 1 108 ? -7.543 -34.031 -11.125 1 98.12 108 SER A O 1
ATOM 827 N N . ILE A 1 109 ? -8.469 -32.406 -9.977 1 98.69 109 ILE A N 1
ATOM 828 C CA . ILE A 1 109 ? -7.516 -31.406 -10.43 1 98.69 109 ILE A CA 1
ATOM 829 C C . ILE A 1 109 ? -6.262 -31.469 -9.562 1 98.69 109 ILE A C 1
ATOM 831 O O . ILE A 1 109 ? -6.352 -31.469 -8.328 1 98.69 109 ILE A O 1
ATOM 835 N N . LYS A 1 110 ? -5.148 -31.5 -10.219 1 98.75 110 LYS A N 1
ATOM 836 C CA . LYS A 1 110 ? -3.896 -31.641 -9.477 1 98.75 110 LYS A CA 1
ATOM 837 C C . LYS A 1 110 ? -3.092 -30.344 -9.492 1 98.75 110 LYS A C 1
ATOM 839 O O . LYS A 1 110 ? -2.152 -30.188 -8.711 1 98.75 110 LYS A O 1
ATOM 844 N N . ALA A 1 111 ? -3.453 -29.438 -10.352 1 98.88 111 ALA A N 1
ATOM 845 C CA . ALA A 1 111 ? -2.863 -28.094 -10.414 1 98.88 111 ALA A CA 1
ATOM 846 C C . ALA A 1 111 ? -3.861 -27.078 -10.961 1 98.88 111 ALA A C 1
ATOM 848 O O . ALA A 1 111 ? -4.723 -27.422 -11.773 1 98.88 111 ALA A O 1
ATOM 849 N N . ILE A 1 112 ? -3.773 -25.891 -10.484 1 98.94 112 ILE A N 1
ATOM 850 C CA . ILE A 1 112 ? -4.566 -24.766 -10.969 1 98.94 112 ILE A CA 1
ATOM 851 C C . ILE A 1 112 ? -3.648 -23.719 -11.57 1 98.94 112 ILE A C 1
ATOM 853 O O . ILE A 1 112 ? -2.834 -23.109 -10.867 1 98.94 112 ILE A O 1
ATOM 857 N N . MET A 1 113 ? -3.764 -23.484 -12.859 1 98.81 113 MET A N 1
ATOM 858 C CA . MET A 1 113 ? -3.037 -22.453 -13.586 1 98.81 113 MET A CA 1
ATOM 859 C C . MET A 1 113 ? -3.896 -21.203 -13.742 1 98.81 113 MET A C 1
ATOM 861 O O . MET A 1 113 ? -4.953 -21.25 -14.375 1 98.81 113 MET A O 1
ATOM 865 N N . CYS A 1 114 ? -3.436 -20.109 -13.148 1 98.88 114 CYS A N 1
ATOM 866 C CA . CYS A 1 114 ? -4.102 -18.844 -13.422 1 98.88 114 CYS A CA 1
ATOM 867 C C . CYS A 1 114 ? -3.779 -18.344 -14.828 1 98.88 114 CYS A C 1
ATOM 869 O O . CYS A 1 114 ? -2.631 -18.422 -15.266 1 98.88 114 CYS A O 1
ATOM 871 N N . ALA A 1 115 ? -4.746 -17.828 -15.492 1 98.69 115 ALA A N 1
ATOM 872 C CA . ALA A 1 115 ? -4.602 -17.484 -16.906 1 98.69 115 ALA A CA 1
ATOM 873 C C . ALA A 1 115 ? -3.787 -16.219 -17.094 1 98.69 115 ALA A C 1
ATOM 875 O O . ALA A 1 115 ? -3.037 -16.078 -18.062 1 98.69 115 ALA A O 1
ATOM 876 N N . ARG A 1 116 ? -4.023 -15.289 -16.203 1 97.25 116 ARG A N 1
ATOM 877 C CA . ARG A 1 116 ? -3.268 -14.047 -16.234 1 97.25 116 ARG A CA 1
ATOM 878 C C . ARG A 1 116 ? -3.387 -13.305 -14.906 1 97.25 116 ARG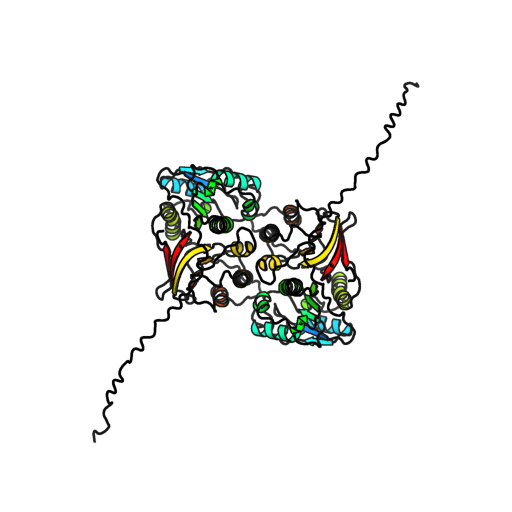 A C 1
ATOM 880 O O . ARG A 1 116 ? -4.234 -13.641 -14.07 1 97.25 116 ARG A O 1
ATOM 887 N N . GLY A 1 117 ? -2.473 -12.352 -14.766 1 96.94 117 GLY A N 1
ATOM 888 C CA . GLY A 1 117 ? -2.572 -11.461 -13.617 1 96.94 117 GLY A CA 1
ATOM 889 C C . GLY A 1 117 ? -3.586 -10.344 -13.82 1 96.94 117 GLY A C 1
ATOM 890 O O . GLY A 1 117 ? -4.664 -10.57 -14.375 1 96.94 117 GLY A O 1
ATOM 891 N N . GLY A 1 118 ? -3.258 -9.211 -13.398 1 96.56 118 GLY A N 1
ATOM 892 C CA . GLY A 1 118 ? -4.152 -8.07 -13.32 1 96.56 118 GLY A CA 1
ATOM 893 C C . GLY A 1 118 ? -4.469 -7.648 -11.898 1 96.56 118 GLY A C 1
ATOM 894 O O . GLY A 1 118 ? -3.561 -7.426 -11.094 1 96.56 118 GLY A O 1
ATOM 895 N N . TYR A 1 119 ? -5.758 -7.574 -11.758 1 97.38 119 TYR A N 1
ATOM 896 C CA . TYR A 1 119 ? -6.258 -7.203 -10.445 1 97.38 119 TYR A CA 1
ATOM 897 C C . TYR A 1 119 ? -7.586 -7.895 -10.148 1 97.38 119 TYR A C 1
ATOM 899 O O . TYR A 1 119 ? -8.391 -8.125 -11.055 1 97.38 119 TYR A O 1
ATOM 907 N N . GLY A 1 120 ? -7.656 -8.273 -8.812 1 98.38 120 GLY A N 1
ATOM 908 C CA . GLY A 1 120 ? -9.016 -8.68 -8.484 1 98.38 120 GLY A CA 1
ATOM 909 C C . GLY A 1 120 ? -9.07 -9.758 -7.414 1 98.38 120 GLY A C 1
ATOM 910 O O . GLY A 1 120 ? -10.125 -9.984 -6.812 1 98.38 120 GLY A O 1
ATOM 911 N N . ILE A 1 121 ? -8.039 -10.414 -7.129 1 98.88 121 ILE A N 1
ATOM 912 C CA . ILE A 1 121 ? -8.07 -11.594 -6.27 1 98.88 121 ILE A CA 1
ATOM 913 C C . ILE A 1 121 ? -8.391 -11.172 -4.836 1 98.88 121 ILE A C 1
ATOM 915 O O . ILE A 1 121 ? -9.094 -11.891 -4.117 1 98.88 121 ILE A O 1
ATOM 919 N N . VAL A 1 122 ? -7.922 -10.016 -4.422 1 98.81 122 VAL A N 1
ATOM 920 C CA . VAL A 1 122 ? -8.156 -9.555 -3.057 1 98.81 122 VAL A CA 1
ATOM 921 C C . VAL A 1 122 ? -9.656 -9.359 -2.83 1 98.81 122 VAL A C 1
ATOM 923 O O . VAL A 1 122 ? -10.133 -9.445 -1.695 1 98.81 122 VAL A O 1
ATOM 926 N N . ARG A 1 123 ? -10.398 -9.195 -3.869 1 98.62 123 ARG A N 1
ATOM 927 C CA . ARG A 1 123 ? -11.836 -8.945 -3.789 1 98.62 123 ARG A CA 1
ATOM 928 C C . ARG A 1 123 ? -12.594 -10.227 -3.449 1 98.62 123 ARG A C 1
ATOM 930 O O . ARG A 1 123 ? -13.734 -10.18 -2.984 1 98.62 123 ARG A O 1
ATOM 937 N N . ILE A 1 124 ? -11.945 -11.375 -3.645 1 98.81 124 ILE A N 1
ATOM 938 C CA . ILE A 1 124 ? -12.711 -12.609 -3.506 1 98.81 124 ILE A CA 1
ATOM 939 C C . ILE A 1 124 ? -12.016 -13.547 -2.52 1 98.81 124 ILE A C 1
ATOM 941 O O . ILE A 1 124 ? -12.602 -14.531 -2.07 1 98.81 124 ILE A O 1
ATOM 945 N N . ILE A 1 125 ? -10.789 -13.242 -2.074 1 98.88 125 ILE A N 1
ATOM 946 C CA . ILE A 1 125 ? -9.93 -14.148 -1.328 1 98.88 125 ILE A CA 1
ATOM 947 C C . ILE A 1 125 ? -10.617 -14.562 -0.027 1 98.88 125 ILE A C 1
ATOM 949 O O . ILE A 1 125 ? -10.586 -15.734 0.353 1 98.88 125 ILE A O 1
ATOM 953 N N . ASP A 1 126 ? -11.281 -13.672 0.651 1 98.44 126 ASP A N 1
ATOM 954 C CA . ASP A 1 126 ? -11.844 -13.922 1.974 1 98.44 126 ASP A CA 1
ATOM 955 C C . ASP A 1 126 ? -13.156 -14.703 1.871 1 98.44 126 ASP A C 1
ATOM 957 O O . ASP A 1 126 ? -13.672 -15.195 2.877 1 98.44 126 ASP A O 1
ATOM 961 N N . GLN A 1 127 ? -13.633 -14.852 0.696 1 98.38 127 GLN A N 1
ATOM 962 C CA . GLN A 1 127 ? -14.891 -15.57 0.488 1 98.38 127 GLN A CA 1
ATOM 963 C C . GLN A 1 127 ? -14.633 -17.016 0.052 1 98.38 127 GLN A C 1
ATOM 965 O O . GLN A 1 127 ? -15.57 -17.812 -0.066 1 98.38 127 GLN A O 1
ATOM 970 N N . LEU A 1 128 ? -13.445 -17.312 -0.189 1 98.88 128 LEU A N 1
ATOM 971 C CA . LEU A 1 128 ? -13.086 -18.656 -0.625 1 98.88 128 LEU A CA 1
ATOM 972 C C . LEU A 1 128 ? -13.023 -19.609 0.56 1 98.88 128 LEU A C 1
ATOM 974 O O . LEU A 1 128 ? -12.594 -19.234 1.652 1 98.88 128 LEU A O 1
ATOM 978 N N . ASN A 1 129 ? -13.492 -20.812 0.333 1 98.81 129 ASN A N 1
ATOM 979 C CA . ASN A 1 129 ? -13.352 -21.922 1.262 1 98.81 129 ASN A CA 1
ATOM 980 C C . ASN A 1 129 ? -12.227 -22.859 0.837 1 98.81 129 ASN A C 1
ATOM 982 O O . ASN A 1 129 ? -12.273 -23.453 -0.24 1 98.81 129 ASN A O 1
ATOM 986 N N . PHE A 1 130 ? -11.203 -23.047 1.709 1 98.75 130 PHE A N 1
ATOM 987 C CA . PHE A 1 130 ? -10.016 -23.797 1.328 1 98.75 130 PHE A CA 1
ATOM 988 C C . PHE A 1 130 ? -10.023 -25.188 1.957 1 98.75 130 PHE A C 1
ATOM 990 O O . PHE A 1 130 ? -9.031 -25.906 1.895 1 98.75 130 PHE A O 1
ATOM 997 N N . ASP A 1 131 ? -11.109 -25.609 2.545 1 98.56 131 ASP A N 1
ATOM 998 C CA . ASP A 1 131 ? -11.156 -26.859 3.305 1 98.56 131 ASP A CA 1
ATOM 999 C C . ASP A 1 131 ? -10.789 -28.047 2.426 1 98.56 131 ASP A C 1
ATOM 1001 O O . ASP A 1 131 ? -9.914 -28.844 2.787 1 98.56 131 ASP A O 1
ATOM 1005 N N . GLU A 1 132 ? -11.414 -28.203 1.321 1 98.62 132 GLU A N 1
ATOM 1006 C CA . GLU A 1 132 ? -11.125 -29.312 0.427 1 98.62 132 GLU A CA 1
ATOM 1007 C C . GLU A 1 132 ? -9.727 -29.203 -0.162 1 98.62 132 GLU A C 1
ATOM 1009 O O . GLU A 1 132 ? -9.047 -30.219 -0.344 1 98.62 132 GLU A O 1
ATOM 1014 N N . PHE A 1 133 ? -9.312 -28.078 -0.419 1 98.69 133 PHE A N 1
ATOM 1015 C CA . PHE A 1 133 ? -7.973 -27.828 -0.936 1 98.69 133 PHE A CA 1
ATOM 1016 C C . PHE A 1 133 ? -6.914 -28.297 0.055 1 98.69 133 PHE A C 1
ATOM 1018 O O . PHE A 1 133 ? -5.91 -28.891 -0.338 1 98.69 133 PHE A O 1
ATOM 1025 N N . VAL A 1 134 ? -7.117 -27.984 1.295 1 98.44 134 VAL A N 1
ATOM 1026 C CA . VAL A 1 134 ? -6.184 -28.375 2.346 1 98.44 134 VAL A CA 1
ATOM 1027 C C . VAL A 1 134 ? -6.152 -29.906 2.475 1 98.44 134 VAL A C 1
ATOM 1029 O O . VAL A 1 134 ? -5.09 -30.484 2.686 1 98.44 134 VAL A O 1
ATOM 1032 N N . LYS A 1 135 ? -7.285 -30.5 2.277 1 98.06 135 LYS A N 1
ATOM 1033 C CA . LYS A 1 135 ? -7.375 -31.953 2.344 1 98.06 135 LYS A CA 1
ATOM 1034 C C . LYS A 1 135 ? -6.719 -32.594 1.127 1 98.06 135 LYS A C 1
ATOM 1036 O O . LYS A 1 135 ? -6.148 -33.688 1.229 1 98.06 135 LYS A O 1
ATOM 1041 N N . HIS A 1 136 ? -6.863 -31.953 -0.013 1 98 136 HIS A N 1
ATOM 1042 C CA . HIS A 1 136 ? -6.324 -32.438 -1.282 1 98 136 HIS A CA 1
ATOM 1043 C C . HIS A 1 136 ? -5.488 -31.344 -1.966 1 98 136 HIS A C 1
ATOM 1045 O O . HIS A 1 136 ? -5.867 -30.844 -3.027 1 98 136 HIS A O 1
ATOM 1051 N N . PRO A 1 137 ? -4.371 -31.141 -1.471 1 98.38 137 PRO A N 1
ATOM 1052 C CA . PRO A 1 137 ? -3.574 -30.031 -1.981 1 98.38 137 PRO A CA 1
ATOM 1053 C C . PRO A 1 137 ? -3.195 -30.203 -3.451 1 98.38 137 PRO A C 1
ATOM 1055 O O . PRO A 1 137 ? -3.004 -31.328 -3.92 1 98.38 137 PRO A O 1
ATOM 1058 N N . LYS A 1 138 ? -3.139 -29.188 -4.133 1 98.69 138 LYS A N 1
ATOM 1059 C CA . LYS A 1 138 ? -2.75 -29.109 -5.535 1 98.69 138 LYS A CA 1
ATOM 1060 C C . LYS A 1 138 ? -1.896 -27.859 -5.801 1 98.69 138 LYS A C 1
ATOM 1062 O O . LYS A 1 138 ? -1.828 -26.969 -4.965 1 98.69 138 LYS A O 1
ATOM 1067 N N . TRP A 1 139 ? -1.194 -27.875 -6.867 1 98.81 139 TRP A N 1
ATOM 1068 C CA . TRP A 1 139 ? -0.318 -26.75 -7.195 1 98.81 139 TRP A CA 1
ATOM 1069 C C . TRP A 1 139 ? -1.123 -25.562 -7.707 1 98.81 139 TRP A C 1
ATOM 1071 O O . TRP A 1 139 ? -1.951 -25.703 -8.609 1 98.81 139 TRP A O 1
ATOM 1081 N N . LEU A 1 140 ? -0.961 -24.438 -7.055 1 98.94 140 LEU A N 1
ATOM 1082 C CA . LEU A 1 140 ? -1.452 -23.156 -7.559 1 98.94 140 LEU A CA 1
ATOM 1083 C C . LEU A 1 140 ? -0.349 -22.406 -8.297 1 98.94 140 LEU A C 1
ATOM 1085 O O . LEU A 1 140 ? 0.723 -22.172 -7.738 1 98.94 140 LEU A O 1
ATOM 1089 N N . ILE A 1 141 ? -0.613 -21.969 -9.539 1 98.88 141 ILE A N 1
ATOM 1090 C CA . ILE A 1 141 ? 0.439 -21.453 -10.406 1 98.88 141 ILE A CA 1
ATOM 1091 C C . ILE A 1 141 ? 0.08 -20.047 -10.875 1 98.88 141 ILE A C 1
ATOM 1093 O O . ILE A 1 141 ? -1.01 -19.828 -11.414 1 98.88 141 ILE A O 1
ATOM 1097 N N . GLY A 1 142 ? 1.014 -19.125 -10.719 1 98.75 142 GLY A N 1
ATOM 1098 C CA . GLY A 1 142 ? 0.863 -17.781 -11.25 1 98.75 142 GLY A CA 1
ATOM 1099 C C . GLY A 1 142 ? 1.781 -16.781 -10.586 1 98.75 142 GLY A C 1
ATOM 1100 O O . GLY A 1 142 ? 2.629 -17.141 -9.773 1 98.75 142 GLY A O 1
ATOM 1101 N N . PHE A 1 143 ? 1.701 -15.523 -11 1 98.31 143 PHE A N 1
ATOM 1102 C CA . PHE A 1 143 ? 2.438 -14.43 -10.375 1 98.31 143 PHE A CA 1
ATOM 1103 C C . PHE A 1 143 ? 1.645 -13.133 -10.453 1 98.31 143 PHE A C 1
ATOM 1105 O O . PHE A 1 143 ? 0.489 -13.125 -10.875 1 98.31 143 PHE A O 1
ATOM 1112 N N . SER A 1 144 ? 2.195 -11.992 -10.031 1 98.19 144 SER A N 1
ATOM 1113 C CA . SER A 1 144 ? 1.51 -10.703 -9.992 1 98.19 144 SER A CA 1
ATOM 1114 C C . SER A 1 144 ? 0.374 -10.711 -8.977 1 98.19 144 SER A C 1
ATOM 1116 O O . SER A 1 144 ? 0.591 -11 -7.801 1 98.19 144 SER A O 1
ATOM 1118 N N . ASP A 1 145 ? -0.86 -10.508 -9.516 1 98.56 145 ASP A N 1
ATOM 1119 C CA . ASP A 1 145 ? -1.997 -10.453 -8.602 1 98.56 145 ASP A CA 1
ATOM 1120 C C . ASP A 1 145 ? -2.17 -11.781 -7.859 1 98.56 145 ASP A C 1
ATOM 1122 O O . ASP A 1 145 ? -2.707 -11.812 -6.75 1 98.56 145 ASP A O 1
ATOM 1126 N N . VAL A 1 146 ? -1.663 -12.867 -8.406 1 98.81 146 VAL A N 1
ATOM 1127 C CA . VAL A 1 146 ? -1.786 -14.203 -7.84 1 98.81 146 VAL A CA 1
ATOM 1128 C C . VAL A 1 146 ? -1.004 -14.281 -6.531 1 98.81 146 VAL A C 1
ATOM 1130 O O . VAL A 1 146 ? -1.217 -15.195 -5.727 1 98.81 146 VAL A O 1
ATOM 1133 N N . THR A 1 147 ? -0.158 -13.32 -6.262 1 98.88 147 THR A N 1
ATOM 1134 C CA . THR A 1 147 ? 0.599 -13.234 -5.016 1 98.88 147 THR A CA 1
ATOM 1135 C C . THR A 1 147 ? -0.338 -13.25 -3.812 1 98.88 147 THR A C 1
ATOM 1137 O O . THR A 1 147 ? 0.001 -13.805 -2.766 1 98.88 147 THR A O 1
ATOM 1140 N N . VAL A 1 148 ? -1.541 -12.734 -3.955 1 98.94 148 VAL A N 1
ATOM 1141 C CA . VAL A 1 148 ? -2.516 -12.781 -2.871 1 98.94 148 VAL A CA 1
ATOM 1142 C C . VAL A 1 148 ? -2.762 -14.234 -2.461 1 98.94 148 VAL A C 1
ATOM 1144 O O . VAL A 1 148 ? -2.762 -14.555 -1.271 1 98.94 148 VAL A O 1
ATOM 1147 N N . LEU A 1 149 ? -2.934 -15.094 -3.422 1 98.94 149 LEU A N 1
ATOM 1148 C CA . LEU A 1 149 ? -3.174 -16.516 -3.17 1 98.94 149 LEU A CA 1
ATOM 1149 C C . LEU A 1 149 ? -1.924 -17.188 -2.611 1 98.94 149 LEU A C 1
ATOM 1151 O O . LEU A 1 149 ? -2.012 -18 -1.684 1 98.94 149 LEU A O 1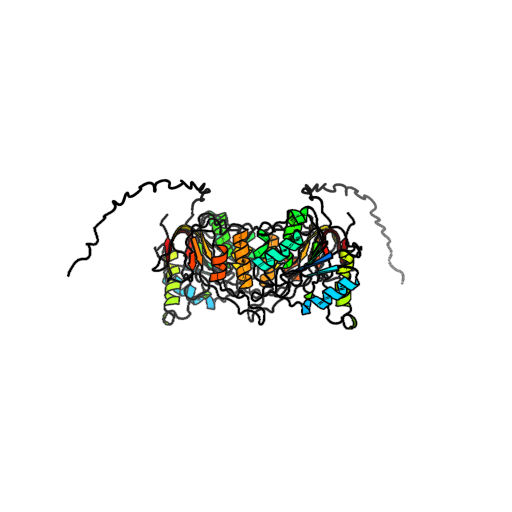
ATOM 1155 N N . HIS A 1 150 ? -0.735 -16.875 -3.225 1 98.88 150 HIS A N 1
ATOM 1156 C CA . HIS A 1 150 ? 0.511 -17.406 -2.693 1 98.88 150 HIS A CA 1
ATOM 1157 C C . HIS A 1 150 ? 0.652 -17.109 -1.205 1 98.88 150 HIS A C 1
ATOM 1159 O O . HIS A 1 150 ? 0.87 -18.031 -0.404 1 98.88 150 HIS A O 1
ATOM 1165 N N . CYS A 1 151 ? 0.48 -15.836 -0.869 1 98.81 151 CYS A N 1
ATOM 1166 C CA . CYS A 1 151 ? 0.643 -15.406 0.514 1 98.81 151 CYS A CA 1
ATOM 1167 C C . CYS A 1 151 ? -0.368 -16.094 1.424 1 98.81 151 CYS A C 1
ATOM 1169 O O . CYS A 1 151 ? -0.005 -16.609 2.482 1 98.81 151 CYS A O 1
ATOM 1171 N N . HIS A 1 152 ? -1.58 -16.141 0.99 1 98.88 152 HIS A N 1
ATOM 1172 C CA . HIS A 1 152 ? -2.656 -16.688 1.803 1 98.88 152 HIS A CA 1
ATOM 1173 C C . HIS A 1 152 ? -2.445 -18.188 2.053 1 98.88 152 HIS A C 1
ATOM 1175 O O . HIS A 1 152 ? -2.547 -18.641 3.189 1 98.88 152 HIS A O 1
ATOM 1181 N N . ILE A 1 153 ? -2.107 -18.922 1.059 1 98.81 153 ILE A N 1
ATOM 1182 C CA . ILE A 1 153 ? -1.981 -20.375 1.113 1 98.81 153 ILE A CA 1
ATOM 1183 C C . ILE A 1 153 ? -0.723 -20.75 1.89 1 98.81 153 ILE A C 1
ATOM 1185 O O . ILE A 1 153 ? -0.765 -21.609 2.77 1 98.81 153 ILE A O 1
ATOM 1189 N N . ASN A 1 154 ? 0.383 -20.094 1.567 1 98.62 154 ASN A N 1
ATOM 1190 C CA . ASN A 1 154 ? 1.628 -20.375 2.273 1 98.62 154 ASN A CA 1
ATOM 1191 C C . ASN A 1 154 ? 1.513 -20.078 3.762 1 98.62 154 ASN A C 1
ATOM 1193 O O . ASN A 1 154 ? 1.938 -20.875 4.602 1 98.62 154 ASN A O 1
ATOM 1197 N N . GLN A 1 155 ? 0.902 -18.953 4.086 1 98.19 155 GLN A N 1
ATOM 1198 C CA . GLN A 1 155 ? 0.863 -18.469 5.457 1 98.19 155 GLN A CA 1
ATOM 1199 C C . GLN A 1 155 ? -0.115 -19.281 6.305 1 98.19 155 GLN A C 1
ATOM 1201 O O . GLN A 1 155 ? 0.191 -19.641 7.441 1 98.19 155 GLN A O 1
ATOM 1206 N N . ASN A 1 156 ? -1.216 -19.594 5.723 1 98.31 156 ASN A N 1
ATOM 1207 C CA . ASN A 1 156 ? -2.287 -20.156 6.539 1 98.31 156 ASN A CA 1
ATOM 1208 C C . ASN A 1 156 ? -2.258 -21.672 6.531 1 98.31 156 ASN A C 1
ATOM 1210 O O . ASN A 1 156 ? -2.686 -22.312 7.496 1 98.31 156 ASN A O 1
ATOM 1214 N N . PHE A 1 157 ? -1.75 -22.25 5.453 1 98.38 157 PHE A N 1
ATOM 1215 C CA . PHE A 1 157 ? -1.917 -23.703 5.332 1 98.38 157 PHE A CA 1
ATOM 1216 C C . PHE A 1 157 ? -0.568 -24.391 5.16 1 98.38 157 PHE A C 1
ATOM 1218 O O . PHE A 1 157 ? -0.487 -25.609 5.172 1 98.38 157 PHE A O 1
ATOM 1225 N N . GLY A 1 158 ? 0.502 -23.672 4.906 1 97.81 158 GLY A N 1
ATOM 1226 C CA . GLY A 1 158 ? 1.825 -24.25 4.723 1 97.81 158 GLY A CA 1
ATOM 1227 C C . GLY A 1 158 ? 1.944 -25.078 3.459 1 97.81 158 GLY A C 1
ATOM 1228 O O . GLY A 1 158 ? 2.799 -25.953 3.369 1 97.81 158 GLY A O 1
ATOM 1229 N N . ILE A 1 159 ? 1.03 -24.828 2.518 1 98.62 159 ILE A N 1
ATOM 1230 C CA . ILE A 1 159 ? 1.023 -25.562 1.262 1 98.62 159 ILE A CA 1
ATOM 1231 C C . ILE A 1 159 ? 1.837 -24.812 0.212 1 98.62 159 ILE A C 1
ATOM 1233 O O . ILE A 1 159 ? 1.665 -23.609 0.034 1 98.62 159 ILE A O 1
ATOM 1237 N N . ALA A 1 160 ? 2.699 -25.516 -0.472 1 98.38 160 ALA A N 1
ATOM 1238 C CA . ALA A 1 160 ? 3.562 -24.922 -1.487 1 98.38 160 ALA A CA 1
ATOM 1239 C C . ALA A 1 160 ? 2.768 -24.562 -2.74 1 98.38 160 ALA A C 1
ATOM 1241 O O . ALA A 1 160 ? 1.79 -25.234 -3.076 1 98.38 160 ALA A O 1
ATOM 1242 N N . THR A 1 161 ? 3.158 -23.531 -3.379 1 98.81 161 THR A N 1
ATOM 1243 C CA . THR A 1 161 ? 2.613 -23.031 -4.637 1 98.81 161 THR A CA 1
ATOM 1244 C C . THR A 1 161 ? 3.732 -22.75 -5.637 1 98.81 161 THR A C 1
ATOM 1246 O O . THR A 1 161 ? 4.91 -22.922 -5.32 1 98.81 161 THR A O 1
ATOM 1249 N N . ILE A 1 162 ? 3.346 -22.344 -6.879 1 98.75 162 ILE A N 1
ATOM 1250 C CA . ILE A 1 162 ? 4.367 -22.094 -7.891 1 98.75 162 ILE A CA 1
ATOM 1251 C C . ILE A 1 162 ? 4.207 -20.672 -8.438 1 98.75 162 ILE A C 1
ATOM 1253 O O . ILE A 1 162 ? 3.219 -20.359 -9.102 1 98.75 162 ILE A O 1
ATOM 1257 N N . HIS A 1 163 ? 5.176 -19.844 -8.109 1 98.81 163 HIS A N 1
ATOM 1258 C CA . HIS A 1 163 ? 5.297 -18.547 -8.734 1 98.81 163 HIS A CA 1
ATOM 1259 C C . HIS A 1 163 ? 5.938 -18.641 -10.117 1 98.81 163 HIS A C 1
ATOM 1261 O O . HIS A 1 163 ? 7.094 -19.062 -10.234 1 98.81 163 HIS A O 1
ATOM 1267 N N . SER A 1 164 ? 5.184 -18.25 -11.188 1 98.44 164 SER A N 1
ATOM 1268 C CA . SER A 1 164 ? 5.723 -18.422 -12.531 1 98.44 164 SER A CA 1
ATOM 1269 C C . SER A 1 164 ? 4.902 -17.656 -13.562 1 98.44 164 SER A C 1
ATOM 1271 O O . SER A 1 164 ? 3.904 -17.016 -13.219 1 98.44 164 SER A O 1
ATOM 1273 N N . LYS A 1 165 ? 5.367 -17.812 -14.773 1 97.94 165 LYS A N 1
ATOM 1274 C CA . LYS A 1 165 ? 4.562 -17.375 -15.906 1 97.94 165 LYS A CA 1
ATOM 1275 C C . LYS A 1 165 ? 3.225 -18.094 -15.945 1 97.94 165 LYS A C 1
ATOM 1277 O O . LYS A 1 165 ? 3.064 -19.156 -15.32 1 97.94 165 LYS A O 1
ATOM 1282 N N . MET A 1 166 ? 2.291 -17.453 -16.672 1 98.31 166 MET A N 1
ATOM 1283 C CA . MET A 1 166 ? 0.922 -17.953 -16.766 1 98.31 166 MET A CA 1
ATOM 1284 C C . MET A 1 166 ? 0.507 -18.125 -18.219 1 98.31 166 MET A C 1
ATOM 1286 O O . MET A 1 166 ? 1.34 -18.031 -19.125 1 98.31 166 MET A O 1
ATOM 1290 N N . CYS A 1 167 ? -0.73 -18.438 -18.484 1 96.56 167 CYS A N 1
ATOM 1291 C CA . CYS A 1 167 ? -1.192 -18.734 -19.828 1 96.56 167 CYS A CA 1
ATOM 1292 C C . CYS A 1 167 ? -0.888 -17.578 -20.781 1 96.56 167 CYS A C 1
ATOM 1294 O O . CYS A 1 167 ? -0.443 -17.797 -21.906 1 96.56 167 CYS A O 1
ATOM 1296 N N . ASN A 1 168 ? -1.041 -16.422 -20.328 1 94.62 168 ASN A N 1
ATOM 1297 C CA . ASN A 1 168 ? -0.908 -15.242 -21.172 1 94.62 168 ASN A CA 1
ATOM 1298 C C . ASN A 1 168 ? 0.539 -15.023 -21.609 1 94.62 168 ASN A C 1
ATOM 1300 O O . ASN A 1 168 ? 0.809 -14.227 -22.5 1 94.62 168 ASN A O 1
ATOM 1304 N N . SER A 1 169 ? 1.425 -15.742 -21.062 1 94.25 169 SER A N 1
ATOM 1305 C CA . SER A 1 169 ? 2.844 -15.57 -21.359 1 94.25 169 SER A CA 1
ATOM 1306 C C . SER A 1 169 ? 3.336 -16.625 -22.344 1 94.25 169 SER A C 1
ATOM 1308 O O . SER A 1 169 ? 4.492 -16.594 -22.781 1 94.25 169 SER A O 1
ATOM 1310 N N . PHE A 1 170 ? 2.504 -17.594 -22.672 1 96 170 PHE A N 1
ATOM 1311 C CA . PHE A 1 170 ? 2.889 -18.641 -23.625 1 96 170 PHE A CA 1
ATOM 1312 C C . PHE A 1 170 ? 2.879 -18.109 -25.047 1 96 170 PHE A C 1
ATOM 1314 O O . PHE A 1 170 ? 1.976 -17.359 -25.438 1 96 170 PHE A O 1
ATOM 1321 N N . PRO A 1 171 ? 3.875 -18.469 -25.781 1 94.12 171 PRO A N 1
ATOM 1322 C CA . PRO A 1 171 ? 3.969 -17.953 -27.156 1 94.12 171 PRO A CA 1
ATOM 1323 C C . PRO A 1 171 ? 2.953 -18.578 -28.094 1 94.12 171 PRO A C 1
ATOM 1325 O O . PRO A 1 171 ? 2.662 -19.781 -27.984 1 94.12 171 PRO A O 1
ATOM 1328 N N . ASP A 1 172 ? 2.512 -17.828 -29.031 1 91.56 172 ASP A N 1
ATOM 1329 C CA . ASP A 1 172 ? 1.595 -18.328 -30.047 1 91.56 172 ASP A CA 1
ATOM 1330 C C . ASP A 1 172 ? 2.256 -19.406 -30.906 1 91.56 172 ASP A C 1
ATOM 1332 O O . ASP A 1 172 ? 1.603 -20.375 -31.297 1 91.56 172 ASP A O 1
ATOM 1336 N N . SER A 1 173 ? 3.5 -19.094 -31.172 1 91.88 173 SER A N 1
ATOM 1337 C CA . SER A 1 173 ? 4.293 -20.062 -31.922 1 91.88 173 SER A CA 1
ATOM 1338 C C . SER A 1 173 ? 5.52 -20.516 -31.141 1 91.88 173 SER A C 1
ATOM 1340 O O . SER A 1 173 ? 6.469 -19.734 -30.969 1 91.88 173 SER A O 1
ATOM 1342 N N . TRP A 1 174 ? 5.508 -21.688 -30.75 1 91.12 174 TRP A N 1
ATOM 1343 C CA . TRP A 1 174 ? 6.602 -22.266 -29.969 1 91.12 174 TRP A CA 1
ATOM 1344 C C . TRP A 1 174 ? 7.898 -22.266 -30.766 1 91.12 174 TRP A C 1
ATOM 1346 O O . TRP A 1 174 ? 8.961 -21.938 -30.234 1 91.12 174 TRP A O 1
ATOM 1356 N N . ALA A 1 175 ? 7.793 -22.516 -32.031 1 91.56 175 ALA A N 1
ATOM 1357 C CA . ALA A 1 175 ? 8.953 -22.609 -32.906 1 91.56 175 ALA A CA 1
ATOM 1358 C C . ALA A 1 175 ? 9.625 -21.25 -33.094 1 91.56 175 ALA A C 1
ATOM 1360 O O . ALA A 1 175 ? 10.828 -21.172 -33.312 1 91.56 175 ALA A O 1
ATOM 1361 N N . LYS A 1 176 ? 8.945 -20.219 -32.906 1 93.94 176 LYS A N 1
ATOM 1362 C CA . LYS A 1 176 ? 9.461 -18.875 -33.125 1 93.94 176 LYS A CA 1
ATOM 1363 C C . LYS A 1 176 ? 9.742 -18.172 -31.797 1 93.94 176 LYS A C 1
ATOM 1365 O O . LYS A 1 176 ? 10.227 -17.031 -31.781 1 93.94 176 LYS A O 1
ATOM 1370 N N . ALA A 1 177 ? 9.461 -18.891 -30.75 1 94.81 177 ALA A N 1
ATOM 1371 C CA . ALA A 1 177 ? 9.609 -18.281 -29.422 1 94.81 177 ALA A CA 1
ATOM 1372 C C . ALA A 1 177 ? 11.078 -18.031 -29.094 1 94.81 177 ALA A C 1
ATOM 1374 O O . ALA A 1 177 ? 11.945 -18.812 -29.484 1 94.81 177 ALA A O 1
ATOM 1375 N N . GLU A 1 178 ? 11.344 -16.922 -28.359 1 95.31 178 GLU A N 1
ATOM 1376 C CA . GLU A 1 178 ? 12.688 -16.656 -27.859 1 95.31 178 GLU A CA 1
ATOM 1377 C C . GLU A 1 178 ? 13.156 -17.734 -26.906 1 95.31 178 GLU A C 1
ATOM 1379 O O . GLU A 1 178 ? 12.367 -18.25 -26.109 1 95.31 178 GLU A O 1
ATOM 1384 N N . PRO A 1 179 ? 14.438 -18.062 -26.891 1 96.19 179 PRO A N 1
ATOM 1385 C CA . PRO A 1 179 ? 14.969 -19.109 -26.031 1 96.19 179 PRO A CA 1
ATOM 1386 C C . PRO A 1 179 ? 14.625 -18.891 -24.562 1 96.19 179 PRO A C 1
ATOM 1388 O O . PRO A 1 179 ? 14.258 -19.844 -23.859 1 96.19 179 PRO A O 1
ATOM 1391 N N . ILE A 1 180 ? 14.68 -17.688 -24.094 1 95.81 180 ILE A N 1
ATOM 1392 C CA . ILE A 1 180 ? 14.406 -17.391 -22.688 1 95.81 180 ILE A CA 1
ATOM 1393 C C . ILE A 1 180 ? 12.938 -17.656 -22.391 1 95.81 180 ILE A C 1
ATOM 1395 O O . ILE A 1 180 ? 12.594 -18.094 -21.281 1 95.81 180 ILE A O 1
ATOM 1399 N N . GLN A 1 181 ? 12.062 -17.344 -23.312 1 95.31 181 GLN A N 1
ATOM 1400 C CA . GLN A 1 181 ? 10.648 -17.641 -23.141 1 95.31 181 GLN A CA 1
ATOM 1401 C C . GLN A 1 181 ? 10.406 -19.141 -23.047 1 95.31 181 GLN A C 1
ATOM 1403 O O . GLN A 1 181 ? 9.664 -19.609 -22.172 1 95.31 181 GLN A O 1
ATOM 1408 N N . VAL A 1 182 ? 11.078 -19.859 -23.891 1 96.5 182 VAL A N 1
ATOM 1409 C CA . VAL A 1 182 ? 10.953 -21.312 -23.922 1 96.5 182 VAL A CA 1
ATOM 1410 C C . VAL A 1 182 ? 11.445 -21.906 -22.609 1 96.5 182 VAL A C 1
ATOM 1412 O O . VAL A 1 182 ? 10.75 -22.703 -21.969 1 96.5 182 VAL A O 1
ATOM 1415 N N . THR A 1 183 ? 12.57 -21.484 -22.172 1 96.75 183 THR A N 1
ATOM 1416 C CA . THR A 1 183 ? 13.188 -22.062 -21 1 96.75 183 THR A CA 1
ATOM 1417 C C . THR A 1 183 ? 12.367 -21.75 -19.75 1 96.75 183 THR A C 1
ATOM 1419 O O . THR A 1 183 ? 12.25 -22.578 -18.844 1 96.75 183 THR A O 1
ATOM 1422 N N . THR A 1 184 ? 11.836 -20.578 -19.641 1 97.38 184 THR A N 1
ATOM 1423 C CA . THR A 1 184 ? 11.039 -20.188 -18.484 1 97.38 184 THR A CA 1
ATOM 1424 C C . THR A 1 184 ? 9.734 -20.984 -18.453 1 97.38 184 THR A C 1
ATOM 1426 O O . THR A 1 184 ? 9.289 -21.406 -17.375 1 97.38 184 THR A O 1
ATOM 1429 N N . ILE A 1 185 ? 9.148 -21.219 -19.578 1 97.75 185 ILE A N 1
ATOM 1430 C CA . ILE A 1 185 ? 7.914 -21.984 -19.641 1 97.75 185 ILE A CA 1
ATOM 1431 C C . ILE A 1 185 ? 8.195 -23.438 -19.312 1 97.75 185 ILE A C 1
ATOM 1433 O O . ILE A 1 185 ? 7.438 -24.078 -18.578 1 97.75 185 ILE A O 1
ATOM 1437 N N . LEU A 1 186 ? 9.305 -23.984 -19.781 1 97.44 186 LEU A N 1
ATOM 1438 C CA . LEU A 1 186 ? 9.672 -25.359 -19.5 1 97.44 186 LEU A CA 1
ATOM 1439 C C . LEU A 1 186 ? 9.977 -25.547 -18.016 1 97.44 186 LEU A C 1
ATOM 1441 O O . LEU A 1 186 ? 9.812 -26.641 -17.469 1 97.44 186 LEU A O 1
ATOM 1445 N N . SER A 1 187 ? 10.383 -24.469 -17.375 1 97.81 187 SER A N 1
ATOM 1446 C CA . SER A 1 187 ? 10.641 -24.547 -15.93 1 97.81 187 SER A CA 1
ATOM 1447 C C . SER A 1 187 ? 9.352 -24.812 -15.156 1 97.81 187 SER A C 1
ATOM 1449 O O . SER A 1 187 ? 9.391 -25.344 -14.039 1 97.81 187 SER A O 1
ATOM 1451 N N . ILE A 1 188 ? 8.211 -24.438 -15.711 1 98.44 188 ILE A N 1
ATOM 1452 C CA . ILE A 1 188 ? 6.926 -24.766 -15.094 1 98.44 188 ILE A CA 1
ATOM 1453 C C . ILE A 1 188 ? 6.715 -26.266 -15.094 1 98.44 188 ILE A C 1
ATOM 1455 O O . ILE A 1 188 ? 6.336 -26.844 -14.07 1 98.44 188 ILE A O 1
ATOM 1459 N N . ARG A 1 189 ? 6.977 -26.859 -16.219 1 98.12 189 ARG A N 1
ATOM 1460 C CA . ARG A 1 189 ? 6.867 -28.312 -16.328 1 98.12 189 ARG A CA 1
ATOM 1461 C C . ARG A 1 189 ? 7.777 -29 -15.32 1 98.12 189 ARG A C 1
ATOM 1463 O O . ARG A 1 189 ? 7.355 -29.953 -14.641 1 98.12 189 ARG A O 1
ATOM 1470 N N . GLN A 1 190 ? 8.977 -28.516 -15.25 1 97.12 190 GLN A N 1
ATOM 1471 C CA . GLN A 1 190 ? 9.945 -29.094 -14.328 1 97.12 190 GLN A CA 1
ATOM 1472 C C . GLN A 1 190 ? 9.453 -28.984 -12.883 1 97.12 190 GLN A C 1
ATOM 1474 O O . GLN A 1 190 ? 9.555 -29.953 -12.117 1 97.12 190 GLN A O 1
ATOM 1479 N N . ALA A 1 191 ? 8.945 -27.859 -12.547 1 97.44 191 ALA A N 1
ATOM 1480 C CA . ALA A 1 191 ? 8.43 -27.641 -11.203 1 97.44 191 ALA A CA 1
ATOM 1481 C C . ALA A 1 191 ? 7.25 -28.562 -10.906 1 97.44 191 ALA A C 1
ATOM 1483 O O . ALA A 1 191 ? 7.18 -29.156 -9.828 1 97.44 191 ALA A O 1
ATOM 1484 N N . LEU A 1 192 ? 6.371 -28.734 -11.859 1 98.06 192 LEU A N 1
ATOM 1485 C CA . LEU A 1 192 ? 5.16 -29.531 -11.695 1 98.06 192 LEU A CA 1
ATOM 1486 C C . LEU A 1 192 ? 5.5 -31.016 -11.562 1 98.06 192 LEU A C 1
ATOM 1488 O O . LEU A 1 192 ? 4.805 -31.75 -10.859 1 98.06 192 LEU A O 1
ATOM 1492 N N . MET A 1 193 ? 6.543 -31.375 -12.188 1 97.12 193 MET A N 1
ATOM 1493 C CA . MET A 1 193 ? 6.867 -32.812 -12.25 1 97.12 193 MET A CA 1
ATOM 1494 C C . MET A 1 193 ? 7.867 -33.188 -11.156 1 97.12 193 MET A C 1
ATOM 1496 O O . MET A 1 193 ? 8.305 -34.312 -11.078 1 97.12 193 MET A O 1
ATOM 1500 N N . GLY A 1 194 ? 8.32 -32.219 -10.438 1 95.31 194 GLY A N 1
ATOM 1501 C CA . GLY A 1 194 ? 9.164 -32.5 -9.281 1 95.31 194 GLY A CA 1
ATOM 1502 C C . GLY A 1 194 ? 10.633 -32.625 -9.625 1 95.31 194 GLY A C 1
ATOM 1503 O O . GLY A 1 194 ? 11.414 -33.188 -8.859 1 95.31 194 GLY A O 1
ATOM 1504 N N . GLU A 1 195 ? 10.914 -32.062 -10.703 1 93.06 195 GLU A N 1
ATOM 1505 C CA . GLU A 1 195 ? 12.32 -32.094 -11.086 1 93.06 195 GLU A CA 1
ATOM 1506 C C . GLU A 1 195 ? 13.125 -31.062 -10.281 1 93.06 195 GLU A C 1
ATOM 1508 O O . GLU A 1 195 ? 12.609 -30 -9.93 1 93.06 195 GLU A O 1
ATOM 1513 N N . GLU A 1 196 ? 14.297 -31.531 -10.016 1 88.06 196 GLU A N 1
ATOM 1514 C CA . GLU A 1 196 ? 15.188 -30.609 -9.312 1 88.06 196 GLU A CA 1
ATOM 1515 C C . GLU A 1 196 ? 15.781 -29.578 -10.273 1 88.06 196 GLU A C 1
ATOM 1517 O O . GLU A 1 196 ? 16.125 -29.922 -11.414 1 88.06 196 GLU A O 1
ATOM 1522 N N . TYR A 1 197 ? 15.75 -28.375 -9.82 1 84.44 197 TYR A N 1
ATOM 1523 C CA . TYR A 1 197 ? 16.438 -27.344 -10.594 1 84.44 197 TYR A CA 1
ATOM 1524 C C . TYR A 1 197 ? 17 -26.266 -9.68 1 84.44 197 TYR A C 1
ATOM 1526 O O . TYR A 1 197 ? 16.625 -26.172 -8.508 1 84.44 197 TYR A O 1
ATOM 1534 N N . THR A 1 198 ? 18.016 -25.656 -10.25 1 93.06 198 THR A N 1
ATOM 1535 C CA . THR A 1 198 ? 18.688 -24.531 -9.594 1 93.06 198 THR A CA 1
ATOM 1536 C C . THR A 1 198 ? 18.531 -23.25 -10.406 1 93.06 198 THR A C 1
ATOM 1538 O O . THR A 1 198 ? 18.703 -23.266 -11.625 1 93.06 198 THR A O 1
ATOM 1541 N N . LEU A 1 199 ? 18.141 -22.234 -9.734 1 97 199 LEU A N 1
ATOM 1542 C CA . LEU A 1 199 ? 18.125 -20.922 -10.375 1 97 199 LEU A CA 1
ATOM 1543 C C . LEU A 1 199 ? 19.406 -20.156 -10.094 1 97 199 LEU A C 1
ATOM 1545 O O . LEU A 1 199 ? 19.938 -20.203 -8.984 1 97 199 LEU A O 1
ATOM 1549 N N . ASN A 1 200 ? 19.844 -19.516 -11.125 1 96.62 200 ASN A N 1
ATOM 1550 C CA . ASN A 1 200 ? 21.094 -18.766 -11.023 1 96.62 200 ASN A CA 1
ATOM 1551 C C . ASN A 1 200 ? 20.906 -17.312 -11.461 1 96.62 200 ASN A C 1
ATOM 1553 O O . ASN A 1 200 ? 20.047 -17.016 -12.297 1 96.62 200 ASN A O 1
ATOM 1557 N N . ALA A 1 201 ? 21.688 -16.469 -10.891 1 96.56 201 ALA A N 1
ATOM 1558 C CA . ALA A 1 201 ? 21.766 -15.07 -11.305 1 96.56 201 ALA A CA 1
ATOM 1559 C C . ALA A 1 201 ? 23.219 -14.578 -11.297 1 96.56 201 ALA A C 1
ATOM 1561 O O . ALA A 1 201 ? 24.031 -15.055 -10.508 1 96.56 201 ALA A O 1
ATOM 1562 N N . LEU A 1 202 ? 23.484 -13.633 -12.148 1 94.38 202 LEU A N 1
ATOM 1563 C CA . LEU A 1 202 ? 24.812 -13.062 -12.25 1 94.38 202 LEU A CA 1
ATOM 1564 C C . LEU A 1 202 ? 25.109 -12.148 -11.07 1 94.38 202 LEU A C 1
ATOM 1566 O O . LEU A 1 202 ? 24.188 -11.711 -10.367 1 94.38 202 LEU A O 1
ATOM 1570 N N . VAL A 1 203 ? 26.375 -11.891 -10.898 1 93.69 203 VAL A N 1
ATOM 1571 C CA . VAL A 1 203 ? 26.797 -10.977 -9.844 1 93.69 203 VAL A CA 1
ATOM 1572 C C . VAL A 1 203 ? 26.422 -9.539 -10.227 1 93.69 203 VAL A C 1
ATOM 1574 O O . VAL A 1 203 ? 26.609 -9.133 -11.375 1 93.69 203 VAL A O 1
ATOM 1577 N N . VAL A 1 204 ? 25.906 -8.914 -9.219 1 93.38 204 VAL A N 1
ATOM 1578 C CA . VAL A 1 204 ? 25.656 -7.484 -9.375 1 93.38 204 VAL A CA 1
ATOM 1579 C C . VAL A 1 204 ? 26.203 -6.73 -8.164 1 93.38 204 VAL A C 1
ATOM 1581 O O . VAL A 1 204 ? 26.328 -7.293 -7.074 1 93.38 204 VAL A O 1
ATOM 1584 N N . GLN A 1 205 ? 26.656 -5.434 -8.289 1 88.12 205 GLN A N 1
ATOM 1585 C CA . GLN A 1 205 ? 27.328 -4.633 -7.273 1 88.12 205 GLN A CA 1
ATOM 1586 C C . GLN A 1 205 ? 26.484 -4.531 -6.008 1 88.12 205 GLN A C 1
ATOM 1588 O O . GLN A 1 205 ? 27.031 -4.453 -4.902 1 88.12 205 GLN A O 1
ATOM 1593 N N . GLY A 1 206 ? 25.266 -4.758 -5.988 1 92.75 206 GLY A N 1
ATOM 1594 C CA . GLY A 1 206 ? 24.406 -4.617 -4.828 1 92.75 206 GLY A CA 1
ATOM 1595 C C . GLY A 1 206 ? 24.219 -5.91 -4.059 1 92.75 206 GLY A C 1
ATOM 1596 O O . GLY A 1 206 ? 23.703 -5.906 -2.941 1 92.75 206 GLY A O 1
ATOM 1597 N N . ASN A 1 207 ? 24.875 -6.949 -4.457 1 97.25 207 ASN A N 1
ATOM 1598 C CA . ASN A 1 207 ? 24.734 -8.234 -3.781 1 97.25 207 ASN A CA 1
ATOM 1599 C C . ASN A 1 207 ? 25.453 -8.25 -2.434 1 97.25 207 ASN A C 1
ATOM 1601 O O . ASN A 1 207 ? 26.547 -7.699 -2.305 1 97.25 207 ASN A O 1
ATOM 1605 N N . ARG A 1 208 ? 24.875 -8.844 -1.513 1 98.06 208 ARG A N 1
ATOM 1606 C CA . ARG A 1 208 ? 25.531 -9.156 -0.24 1 98.06 208 ARG A CA 1
ATOM 1607 C C . ARG A 1 208 ? 25.797 -10.648 -0.114 1 98.06 208 ARG A C 1
ATOM 1609 O O . ARG A 1 208 ? 24.859 -11.453 -0.057 1 98.06 208 ARG A O 1
ATOM 1616 N N . VAL A 1 209 ? 27 -10.992 0.028 1 98 209 VAL A N 1
ATOM 1617 C CA . VAL A 1 209 ? 27.438 -12.383 0.007 1 98 209 VAL A CA 1
ATOM 1618 C C . VAL A 1 209 ? 26.969 -13.094 1.275 1 98 209 VAL A C 1
ATOM 1620 O O . VAL A 1 209 ? 26.828 -12.469 2.33 1 98 209 VAL A O 1
ATOM 1623 N N . GLY A 1 210 ? 26.719 -14.383 1.148 1 98.56 210 GLY A N 1
ATOM 1624 C CA . GLY A 1 210 ? 26.312 -15.219 2.268 1 98.56 210 GLY A CA 1
ATOM 1625 C C . GLY A 1 210 ? 25.516 -16.438 1.847 1 98.56 210 GLY A C 1
ATOM 1626 O O . GLY A 1 210 ? 25.391 -16.719 0.654 1 98.56 210 GLY A O 1
ATOM 1627 N N . LYS A 1 211 ? 25.188 -17.172 2.844 1 98.5 211 LYS A N 1
ATOM 1628 C CA . LYS A 1 211 ? 24.375 -18.375 2.65 1 98.5 211 LYS A CA 1
ATOM 1629 C C . LYS A 1 211 ? 23.188 -18.391 3.609 1 98.5 211 LYS A C 1
ATOM 1631 O O . LYS A 1 211 ? 23.328 -18.016 4.777 1 98.5 211 LYS A O 1
ATOM 1636 N N . GLY A 1 212 ? 22.047 -18.734 3.062 1 98.44 212 GLY A N 1
ATOM 1637 C CA . GLY A 1 212 ? 20.844 -18.859 3.875 1 98.44 212 GLY A CA 1
ATOM 1638 C C . GLY A 1 212 ? 19.969 -20.031 3.475 1 98.44 212 GLY A C 1
ATOM 1639 O O . GLY A 1 212 ? 19.953 -20.422 2.307 1 98.44 212 GLY A O 1
ATOM 1640 N N . GLN A 1 213 ? 19.328 -20.594 4.484 1 98.31 213 GLN A N 1
ATOM 1641 C CA . GLN A 1 213 ? 18.391 -21.688 4.285 1 98.31 213 GLN A CA 1
ATOM 1642 C C . GLN A 1 213 ? 17.047 -21.406 4.969 1 98.31 213 GLN A C 1
ATOM 1644 O O . GLN A 1 213 ? 17.016 -20.938 6.105 1 98.31 213 GLN A O 1
ATOM 1649 N N . GLY A 1 214 ? 15.961 -21.609 4.215 1 97.88 214 GLY A N 1
ATOM 1650 C CA . GLY A 1 214 ? 14.633 -21.391 4.766 1 97.88 214 GLY A CA 1
ATOM 1651 C C . GLY A 1 214 ? 13.523 -21.594 3.746 1 97.88 214 GLY A C 1
ATOM 1652 O O . GLY A 1 214 ? 13.789 -21.844 2.57 1 97.88 214 GLY A O 1
ATOM 1653 N N . VAL A 1 215 ? 12.305 -21.562 4.234 1 98.12 215 VAL A N 1
ATOM 1654 C CA . VAL A 1 215 ? 11.148 -21.594 3.346 1 98.12 215 VAL A CA 1
ATOM 1655 C C . VAL A 1 215 ? 11.109 -20.328 2.488 1 98.12 215 VAL A C 1
ATOM 1657 O O . VAL A 1 215 ? 11.273 -19.219 3 1 98.12 215 VAL A O 1
ATOM 1660 N N . VAL A 1 216 ? 10.969 -20.5 1.184 1 98.38 216 VAL A N 1
ATOM 1661 C CA . VAL A 1 216 ? 10.906 -19.344 0.286 1 98.38 216 VAL A CA 1
ATOM 1662 C C . VAL A 1 216 ? 9.461 -18.844 0.19 1 98.38 216 VAL A C 1
ATOM 1664 O O . VAL A 1 216 ? 8.547 -19.625 -0.061 1 98.38 216 VAL A O 1
ATOM 1667 N N . VAL A 1 217 ? 9.258 -17.594 0.448 1 98.81 217 VAL A N 1
ATOM 1668 C CA . VAL A 1 217 ? 7.953 -16.969 0.312 1 98.81 217 VAL A CA 1
ATOM 1669 C C . VAL A 1 217 ? 8.109 -15.602 -0.357 1 98.81 217 VAL A C 1
ATOM 1671 O O . VAL A 1 217 ? 9.211 -15.039 -0.387 1 98.81 217 VAL A O 1
ATOM 1674 N N . GLY A 1 218 ? 7.035 -15.086 -0.932 1 98.69 218 GLY A N 1
ATOM 1675 C CA . GLY A 1 218 ? 7.113 -13.75 -1.502 1 98.69 218 GLY A CA 1
ATOM 1676 C C . GLY A 1 218 ? 6.246 -13.578 -2.734 1 98.69 218 GLY A C 1
ATOM 1677 O O . GLY A 1 218 ? 5.16 -14.156 -2.824 1 98.69 218 GLY A O 1
ATOM 1678 N N . GLY A 1 219 ? 6.672 -12.719 -3.602 1 98.81 219 GLY A N 1
ATOM 1679 C CA . GLY A 1 219 ? 5.934 -12.336 -4.793 1 98.81 219 GLY A CA 1
ATOM 1680 C C . GLY A 1 219 ? 5.934 -10.844 -5.043 1 98.81 219 GLY A C 1
ATOM 1681 O O . GLY A 1 219 ? 6.969 -10.188 -4.898 1 98.81 219 GLY A O 1
ATOM 1682 N N . ASN A 1 220 ? 4.824 -10.375 -5.492 1 98.81 220 ASN A N 1
ATOM 1683 C CA . ASN A 1 220 ? 4.652 -8.969 -5.84 1 98.81 220 ASN A CA 1
ATOM 1684 C C . ASN A 1 220 ? 4.691 -8.078 -4.605 1 98.81 220 ASN A C 1
ATOM 1686 O O . ASN A 1 220 ? 3.9 -8.258 -3.676 1 98.81 220 ASN A O 1
ATOM 1690 N N . LEU A 1 221 ? 5.555 -7.082 -4.625 1 98.88 221 LEU A N 1
ATOM 1691 C CA . LEU A 1 221 ? 5.812 -6.223 -3.477 1 98.88 221 LEU A CA 1
ATOM 1692 C C . LEU A 1 221 ? 4.559 -5.445 -3.09 1 98.88 221 LEU A C 1
ATOM 1694 O O . LEU A 1 221 ? 4.211 -5.367 -1.909 1 98.88 221 LEU A O 1
ATOM 1698 N N . SER A 1 222 ? 3.865 -4.887 -4.039 1 98.5 222 SER A N 1
ATOM 1699 C CA . SER A 1 222 ? 2.67 -4.09 -3.787 1 98.5 222 SER A CA 1
ATOM 1700 C C . SER A 1 222 ? 1.604 -4.91 -3.066 1 98.5 222 SER A C 1
ATOM 1702 O O . SER A 1 222 ? 0.953 -4.414 -2.143 1 98.5 222 SER A O 1
ATOM 1704 N N . ILE A 1 223 ? 1.521 -6.133 -3.49 1 98.75 223 ILE A N 1
ATOM 1705 C CA . ILE A 1 223 ? 0.53 -7.016 -2.885 1 98.75 223 ILE A CA 1
ATOM 1706 C C . ILE A 1 223 ? 0.954 -7.363 -1.46 1 98.75 223 ILE A C 1
ATOM 1708 O O . ILE A 1 223 ? 0.14 -7.32 -0.535 1 98.75 223 ILE A O 1
ATOM 1712 N N . ILE A 1 224 ? 2.189 -7.695 -1.278 1 98.88 224 ILE A N 1
ATOM 1713 C CA . ILE A 1 224 ? 2.689 -8.094 0.032 1 98.88 224 ILE A CA 1
ATOM 1714 C C . ILE A 1 224 ? 2.555 -6.934 1.014 1 98.88 224 ILE A C 1
ATOM 1716 O O . ILE A 1 224 ? 2.125 -7.125 2.154 1 98.88 224 ILE A O 1
ATOM 1720 N N . ALA A 1 225 ? 2.877 -5.734 0.573 1 98.75 225 ALA A N 1
ATOM 1721 C CA . ALA A 1 225 ? 2.705 -4.555 1.414 1 98.75 225 ALA A CA 1
ATOM 1722 C C . ALA A 1 225 ? 1.234 -4.332 1.754 1 98.75 225 ALA A C 1
ATOM 1724 O O . ALA A 1 225 ? 0.893 -4.043 2.902 1 98.75 225 ALA A O 1
ATOM 1725 N N . ASN A 1 226 ? 0.411 -4.508 0.791 1 98.56 226 ASN A N 1
ATOM 1726 C CA . ASN A 1 226 ? -1.018 -4.281 0.986 1 98.56 226 ASN A CA 1
ATOM 1727 C C . ASN A 1 226 ? -1.633 -5.34 1.896 1 98.56 226 ASN A C 1
ATOM 1729 O O . ASN A 1 226 ? -2.662 -5.098 2.531 1 98.56 226 ASN A O 1
ATOM 1733 N N . ASP A 1 227 ? -1.037 -6.488 1.952 1 98.56 227 ASP A N 1
ATOM 1734 C CA . ASP A 1 227 ? -1.562 -7.59 2.756 1 98.56 227 ASP A CA 1
ATOM 1735 C C . ASP A 1 227 ? -1.201 -7.414 4.23 1 98.56 227 ASP A C 1
ATOM 1737 O O . ASP A 1 227 ? -1.674 -8.164 5.082 1 98.56 227 ASP A O 1
ATOM 1741 N N . SER A 1 228 ? -0.414 -6.414 4.555 1 98.62 228 SER A N 1
ATOM 1742 C CA . SER A 1 228 ? 0.021 -6.211 5.934 1 98.62 228 SER A CA 1
ATOM 1743 C C . SER A 1 228 ? -1.171 -6.027 6.867 1 98.62 228 SER A C 1
ATOM 1745 O O . SER A 1 228 ? -2.074 -5.238 6.582 1 98.62 228 SER A O 1
ATOM 1747 N N . GLY A 1 229 ? -1.211 -6.773 7.883 1 98.12 229 GLY A N 1
ATOM 1748 C CA . GLY A 1 229 ? -2.258 -6.676 8.883 1 98.12 229 GLY A CA 1
ATOM 1749 C C . GLY A 1 229 ? -3.469 -7.535 8.57 1 98.12 229 GLY A C 1
ATOM 1750 O O . GLY A 1 229 ? -4.363 -7.684 9.406 1 98.12 229 GLY A O 1
ATOM 1751 N N . THR A 1 230 ? -3.512 -8.141 7.41 1 98.62 230 THR A N 1
ATOM 1752 C CA . THR A 1 230 ? -4.66 -8.945 7.012 1 98.62 230 THR A CA 1
ATOM 1753 C C . THR A 1 230 ? -4.418 -10.422 7.328 1 98.62 230 THR A C 1
ATOM 1755 O O . THR A 1 230 ? -3.346 -10.789 7.805 1 98.62 230 THR A O 1
ATOM 1758 N N . LYS A 1 231 ? -5.414 -11.25 7.016 1 98.06 231 LYS A N 1
ATOM 1759 C CA . LYS A 1 231 ? -5.336 -12.695 7.199 1 98.06 231 LYS A CA 1
ATOM 1760 C C . LYS A 1 231 ? -4.332 -13.32 6.234 1 98.06 231 LYS A C 1
ATOM 1762 O O . LYS A 1 231 ? -3.938 -14.477 6.398 1 98.06 231 LYS A O 1
ATOM 1767 N N . SER A 1 232 ? -3.881 -12.594 5.258 1 98.69 232 SER A N 1
ATOM 1768 C CA . SER A 1 232 ? -2.963 -13.109 4.246 1 98.69 232 SER A CA 1
ATOM 1769 C C . SER A 1 232 ? -1.548 -12.586 4.465 1 98.69 232 SER A C 1
ATOM 1771 O O . SER A 1 232 ? -0.677 -12.758 3.609 1 98.69 232 SER A O 1
ATOM 1773 N N . ASP A 1 233 ? -1.322 -11.898 5.543 1 98.75 233 ASP A N 1
ATOM 1774 C CA . ASP A 1 233 ? -0.038 -11.281 5.855 1 98.75 233 ASP A CA 1
ATOM 1775 C C . ASP A 1 233 ? 1.035 -12.344 6.102 1 98.75 233 ASP A C 1
ATOM 1777 O O . ASP A 1 233 ? 0.863 -13.227 6.941 1 98.75 233 ASP A O 1
ATOM 1781 N N . LEU A 1 234 ? 2.178 -12.195 5.527 1 98.31 234 LEU A N 1
ATOM 1782 C CA . LEU A 1 234 ? 3.252 -13.18 5.613 1 98.31 234 LEU A CA 1
ATOM 1783 C C . LEU A 1 234 ? 4.039 -13.016 6.906 1 98.31 234 LEU A C 1
ATOM 1785 O O . LEU A 1 234 ? 4.371 -11.891 7.301 1 98.31 234 LEU A O 1
ATOM 1789 N N . ASN A 1 235 ? 4.254 -14.086 7.516 1 98.12 235 ASN A N 1
ATOM 1790 C CA . ASN A 1 235 ? 5.363 -14.164 8.461 1 98.12 235 ASN A CA 1
ATOM 1791 C C . ASN A 1 235 ? 6.664 -14.555 7.766 1 98.12 235 ASN A C 1
ATOM 1793 O O . ASN A 1 235 ? 6.766 -15.648 7.207 1 98.12 235 ASN A O 1
ATOM 1797 N N . THR A 1 236 ? 7.707 -13.719 7.855 1 98.62 236 THR A N 1
ATOM 1798 C CA . THR A 1 236 ? 8.906 -13.922 7.051 1 98.62 236 THR A CA 1
ATOM 1799 C C . THR A 1 236 ? 10.078 -14.367 7.926 1 98.62 236 THR A C 1
ATOM 1801 O O . THR A 1 236 ? 11.188 -14.555 7.434 1 98.62 236 THR A O 1
ATOM 1804 N N . ASN A 1 237 ? 9.867 -14.531 9.227 1 98.5 237 ASN A N 1
ATOM 1805 C CA . ASN A 1 237 ? 10.922 -14.891 10.156 1 98.5 237 ASN A CA 1
ATOM 1806 C C . ASN A 1 237 ? 11.594 -16.203 9.758 1 98.5 237 ASN A C 1
ATOM 1808 O O . ASN A 1 237 ? 10.938 -17.234 9.648 1 98.5 237 ASN A O 1
ATOM 1812 N N . GLY A 1 238 ? 12.906 -16.109 9.57 1 98.56 238 GLY A N 1
ATOM 1813 C CA . GLY A 1 238 ? 13.688 -17.281 9.227 1 98.56 238 GLY A CA 1
ATOM 1814 C C . GLY A 1 238 ? 13.453 -17.766 7.801 1 98.56 238 GLY A C 1
ATOM 1815 O O . GLY A 1 238 ? 13.812 -18.875 7.449 1 98.56 238 GLY A O 1
ATOM 1816 N N . LYS A 1 239 ? 12.852 -16.969 6.992 1 98.75 239 LYS A N 1
ATOM 1817 C CA . LYS A 1 239 ? 12.5 -17.359 5.633 1 98.75 239 LYS A CA 1
ATOM 1818 C C . LYS A 1 239 ? 13.328 -16.609 4.602 1 98.75 239 LYS A C 1
ATOM 1820 O O . LYS A 1 239 ? 14.023 -15.648 4.938 1 98.75 239 LYS A O 1
ATOM 1825 N N . ILE A 1 240 ? 13.359 -17.141 3.414 1 98.88 240 ILE A N 1
ATOM 1826 C CA . ILE A 1 240 ? 13.891 -16.422 2.266 1 98.88 240 ILE A CA 1
ATOM 1827 C C . ILE A 1 240 ? 12.773 -15.664 1.559 1 98.88 240 ILE A C 1
ATOM 1829 O O . ILE A 1 240 ? 11.812 -16.281 1.079 1 98.88 240 ILE A O 1
ATOM 1833 N N . LEU A 1 241 ? 12.883 -14.391 1.543 1 98.94 241 LEU A N 1
ATOM 1834 C CA . LEU A 1 241 ? 11.867 -13.547 0.924 1 98.94 241 LEU A CA 1
ATOM 1835 C C . LEU A 1 241 ? 12.289 -13.133 -0.481 1 98.94 241 LEU A C 1
ATOM 1837 O O . LEU A 1 241 ? 13.406 -12.648 -0.681 1 98.94 241 LEU A O 1
ATOM 1841 N N . PHE A 1 242 ? 11.469 -13.422 -1.465 1 98.88 242 PHE A N 1
ATOM 1842 C CA . PHE A 1 242 ? 11.734 -12.891 -2.799 1 98.88 242 PHE A CA 1
ATOM 1843 C C . PHE A 1 242 ? 10.695 -11.852 -3.193 1 98.88 242 PHE A C 1
ATOM 1845 O O . PHE A 1 242 ? 9.516 -11.992 -2.857 1 98.88 242 PHE A O 1
ATOM 1852 N N . LEU A 1 243 ? 11.117 -10.789 -3.852 1 98.88 243 LEU A N 1
ATOM 1853 C CA . LEU A 1 243 ? 10.242 -9.672 -4.18 1 98.88 243 LEU A CA 1
ATOM 1854 C C . LEU A 1 243 ? 10.406 -9.258 -5.637 1 98.88 243 LEU A C 1
ATOM 1856 O O . LEU A 1 243 ? 11.516 -9.297 -6.176 1 98.88 243 LEU A O 1
ATOM 1860 N N . GLU A 1 244 ? 9.367 -8.859 -6.234 1 98.69 244 GLU A N 1
ATOM 1861 C CA . GLU A 1 244 ? 9.266 -8.305 -7.582 1 98.69 244 GLU A CA 1
ATOM 1862 C C . GLU A 1 244 ? 8.078 -7.355 -7.703 1 98.69 244 GLU A C 1
ATOM 1864 O O . GLU A 1 244 ? 7.168 -7.375 -6.871 1 98.69 244 GLU A O 1
ATOM 1869 N N . ASP A 1 245 ? 8.148 -6.457 -8.703 1 98.44 245 ASP A N 1
ATOM 1870 C CA . ASP A 1 245 ? 7.02 -5.559 -8.922 1 98.44 245 ASP A CA 1
ATOM 1871 C C . ASP A 1 245 ? 7.078 -4.938 -10.312 1 98.44 245 ASP A C 1
ATOM 1873 O O . ASP A 1 245 ? 8.047 -5.141 -11.055 1 98.44 245 ASP A O 1
ATOM 1877 N N . THR A 1 246 ? 5.945 -4.289 -10.664 1 97 246 THR A N 1
ATOM 1878 C CA . THR A 1 246 ? 5.887 -3.619 -11.961 1 97 246 THR A CA 1
ATOM 1879 C C . THR A 1 246 ? 5.035 -2.357 -11.883 1 97 246 THR A C 1
ATOM 1881 O O . THR A 1 246 ? 4.102 -2.283 -11.078 1 97 246 THR A O 1
ATOM 1884 N N . GLY A 1 247 ? 5.422 -1.375 -12.664 1 93.56 247 GLY A N 1
ATOM 1885 C CA . GLY A 1 247 ? 4.562 -0.223 -12.891 1 93.56 247 GLY A CA 1
ATOM 1886 C C . GLY A 1 247 ? 4.484 0.703 -11.688 1 93.56 247 GLY A C 1
ATOM 1887 O O . GLY A 1 247 ? 3.461 1.355 -11.469 1 93.56 247 GLY A O 1
ATOM 1888 N N . GLU A 1 248 ? 5.477 0.783 -10.891 1 95.69 248 GLU A N 1
ATOM 1889 C CA . GLU A 1 248 ? 5.492 1.642 -9.711 1 95.69 248 GLU A CA 1
ATOM 1890 C C . GLU A 1 248 ? 6.559 2.723 -9.836 1 95.69 248 GLU A C 1
ATOM 1892 O O . GLU A 1 248 ? 7.594 2.516 -10.469 1 95.69 248 GLU A O 1
ATOM 1897 N N . TYR A 1 249 ? 6.242 3.854 -9.234 1 96 249 TYR A N 1
ATOM 1898 C CA . TYR A 1 249 ? 7.273 4.867 -9.055 1 96 249 TYR A CA 1
ATOM 1899 C C . TYR A 1 249 ? 8.281 4.434 -8 1 96 249 TYR A C 1
ATOM 1901 O O . TYR A 1 249 ? 7.945 3.678 -7.086 1 96 249 TYR A O 1
ATOM 1909 N N . LEU A 1 250 ? 9.469 5.008 -8.086 1 97.62 250 LEU A N 1
ATOM 1910 C CA . LEU A 1 250 ? 10.523 4.66 -7.148 1 97.62 250 LEU A CA 1
ATOM 1911 C C . LEU A 1 250 ? 10.156 5.078 -5.73 1 97.62 250 LEU A C 1
ATOM 1913 O O . LEU A 1 250 ? 10.422 4.344 -4.773 1 97.62 250 LEU A O 1
ATOM 1917 N N . TYR A 1 251 ? 9.523 6.227 -5.5 1 97.06 251 TYR A N 1
ATOM 1918 C CA . TYR A 1 251 ? 9.125 6.652 -4.16 1 97.06 251 TYR A CA 1
ATOM 1919 C C . TYR A 1 251 ? 8.07 5.719 -3.578 1 97.06 251 TYR A C 1
ATOM 1921 O O . TYR A 1 251 ? 8.047 5.477 -2.369 1 97.06 251 TYR A O 1
ATOM 1929 N N . SER A 1 252 ? 7.199 5.234 -4.492 1 97.38 252 SER A N 1
ATOM 1930 C CA . SER A 1 252 ? 6.176 4.289 -4.066 1 97.38 252 SER A CA 1
ATOM 1931 C C . SER A 1 252 ? 6.793 2.963 -3.637 1 97.38 252 SER A C 1
ATOM 1933 O O . SER A 1 252 ? 6.391 2.383 -2.625 1 97.38 252 SER A O 1
ATOM 1935 N N . LEU A 1 253 ? 7.754 2.494 -4.395 1 98.44 253 LEU A N 1
ATOM 1936 C CA . LEU A 1 253 ? 8.492 1.299 -4.004 1 98.44 253 LEU A CA 1
ATOM 1937 C C . LEU A 1 253 ? 9.188 1.503 -2.662 1 98.44 253 LEU A C 1
ATOM 1939 O O . LEU A 1 253 ? 9.156 0.62 -1.801 1 98.44 253 LEU A O 1
ATOM 1943 N N . ASP A 1 254 ? 9.781 2.654 -2.5 1 98.69 254 ASP A N 1
ATOM 1944 C CA . ASP A 1 254 ? 10.438 2.988 -1.237 1 98.69 254 ASP A CA 1
ATOM 1945 C C . ASP A 1 254 ? 9.453 2.914 -0.073 1 98.69 254 ASP A C 1
ATOM 1947 O O . ASP A 1 254 ? 9.766 2.338 0.973 1 98.69 254 ASP A O 1
ATOM 1951 N N . ARG A 1 255 ? 8.344 3.455 -0.263 1 98.62 255 ARG A N 1
ATOM 1952 C CA . ARG A 1 255 ? 7.297 3.445 0.759 1 98.62 255 ARG A CA 1
ATOM 1953 C C . ARG A 1 255 ? 6.891 2.02 1.112 1 98.62 255 ARG A C 1
ATOM 1955 O O . ARG A 1 255 ? 6.723 1.689 2.287 1 98.62 255 ARG A O 1
ATOM 1962 N N . MET A 1 256 ? 6.773 1.168 0.152 1 98.81 256 MET A N 1
ATOM 1963 C CA . MET A 1 256 ? 6.379 -0.218 0.386 1 98.81 256 MET A CA 1
ATOM 1964 C C . MET A 1 256 ? 7.477 -0.98 1.12 1 98.81 256 MET A C 1
ATOM 1966 O O . MET A 1 256 ? 7.191 -1.785 2.01 1 98.81 256 MET A O 1
ATOM 1970 N N . PHE A 1 257 ? 8.703 -0.693 0.783 1 98.88 257 PHE A N 1
ATOM 1971 C CA . PHE A 1 257 ? 9.805 -1.325 1.497 1 98.88 257 PHE A CA 1
ATOM 1972 C C . PHE A 1 257 ? 9.852 -0.854 2.945 1 98.88 257 PHE A C 1
ATOM 1974 O O . PHE A 1 257 ? 10.219 -1.617 3.84 1 98.88 257 PHE A O 1
ATOM 1981 N N . TRP A 1 258 ? 9.5 0.402 3.172 1 98.81 258 TRP A N 1
ATOM 1982 C CA . TRP A 1 258 ? 9.406 0.875 4.551 1 98.81 258 TRP A CA 1
ATOM 1983 C C . TRP A 1 258 ? 8.312 0.131 5.309 1 98.81 258 TRP A C 1
ATOM 1985 O O . TRP A 1 258 ? 8.453 -0.147 6.5 1 98.81 258 TRP A O 1
ATOM 1995 N N . ASN A 1 259 ? 7.195 -0.16 4.629 1 98.88 259 ASN A N 1
ATOM 1996 C CA . ASN A 1 259 ? 6.191 -0.995 5.281 1 98.88 259 ASN A CA 1
ATOM 1997 C C . ASN A 1 259 ? 6.777 -2.332 5.723 1 98.88 259 ASN A C 1
ATOM 1999 O O . ASN A 1 259 ? 6.586 -2.752 6.863 1 98.88 259 ASN A O 1
ATOM 2003 N N . LEU A 1 260 ? 7.492 -2.973 4.82 1 98.88 260 LEU A N 1
ATOM 2004 C CA . LEU A 1 260 ? 8.094 -4.258 5.16 1 98.88 260 LEU A CA 1
ATOM 2005 C C . LEU A 1 260 ? 9.039 -4.117 6.348 1 98.88 260 LEU A C 1
ATOM 2007 O O . LEU A 1 260 ? 9.023 -4.941 7.266 1 98.88 260 LEU A O 1
ATOM 2011 N N . LYS A 1 261 ? 9.844 -3.1 6.305 1 98.88 261 LYS A N 1
ATOM 2012 C CA . LYS A 1 261 ? 10.812 -2.896 7.383 1 98.88 261 LYS A CA 1
ATOM 2013 C C . LYS A 1 261 ? 10.102 -2.627 8.711 1 98.88 261 LYS A C 1
ATOM 2015 O O . LYS A 1 261 ? 10.422 -3.242 9.727 1 98.88 261 LYS A O 1
ATOM 2020 N N . ARG A 1 262 ? 9.125 -1.767 8.656 1 98.69 262 ARG A N 1
ATOM 2021 C CA . ARG A 1 262 ? 8.484 -1.285 9.875 1 98.69 262 ARG A CA 1
ATOM 2022 C C . ARG A 1 262 ? 7.543 -2.342 10.445 1 98.69 262 ARG A C 1
ATOM 2024 O O . ARG A 1 262 ? 7.152 -2.264 11.617 1 98.69 262 ARG A O 1
ATOM 2031 N N . THR A 1 263 ? 7.152 -3.314 9.656 1 98.69 263 THR A N 1
ATOM 2032 C CA . THR A 1 263 ? 6.328 -4.41 10.156 1 98.69 263 THR A CA 1
ATOM 2033 C C . THR A 1 263 ? 7.199 -5.586 10.586 1 98.69 263 THR A C 1
ATOM 2035 O O . THR A 1 263 ? 6.684 -6.625 11.008 1 98.69 263 THR A O 1
ATOM 2038 N N . GLY A 1 264 ? 8.5 -5.496 10.414 1 98.56 264 GLY A N 1
ATOM 2039 C CA . GLY A 1 264 ? 9.43 -6.504 10.891 1 98.56 264 GLY A CA 1
ATOM 2040 C C . GLY A 1 264 ? 9.719 -7.586 9.867 1 98.56 264 GLY A C 1
ATOM 2041 O O . GLY A 1 264 ? 10.492 -8.508 10.133 1 98.56 264 GLY A O 1
ATOM 2042 N N . LYS A 1 265 ? 9.219 -7.477 8.688 1 98.88 265 LYS A N 1
ATOM 2043 C CA . LYS A 1 265 ? 9.312 -8.539 7.688 1 98.88 265 LYS A CA 1
ATOM 2044 C C . LYS A 1 265 ? 10.734 -8.656 7.148 1 98.88 265 LYS A C 1
ATOM 2046 O O . LYS A 1 265 ? 11.094 -9.68 6.551 1 98.88 265 LYS A O 1
ATOM 2051 N N . LEU A 1 266 ? 11.555 -7.645 7.418 1 98.88 266 LEU A N 1
ATOM 2052 C CA . LEU A 1 266 ? 12.914 -7.684 6.887 1 98.88 266 LEU A CA 1
ATOM 2053 C C . LEU A 1 266 ? 13.906 -8.047 7.984 1 98.88 266 LEU A C 1
ATOM 2055 O O . LEU A 1 266 ? 15.094 -8.234 7.711 1 98.88 266 LEU A O 1
ATOM 2059 N N . ALA A 1 267 ? 13.547 -8.211 9.172 1 98.62 267 ALA A N 1
ATOM 2060 C CA . ALA A 1 267 ? 14.445 -8.195 10.328 1 98.62 267 ALA A CA 1
ATOM 2061 C C . ALA A 1 267 ? 15.148 -9.539 10.492 1 98.62 267 ALA A C 1
ATOM 2063 O O . ALA A 1 267 ? 16.328 -9.586 10.867 1 98.62 267 ALA A O 1
ATOM 2064 N N . GLN A 1 268 ? 14.43 -10.609 10.211 1 98.62 268 GLN A N 1
ATOM 2065 C CA . GLN A 1 268 ? 14.969 -11.922 10.555 1 98.62 268 GLN A CA 1
ATOM 2066 C C . GLN A 1 268 ? 14.898 -12.875 9.367 1 98.62 268 GLN A C 1
ATOM 2068 O O . GLN A 1 268 ? 14.508 -14.031 9.516 1 98.62 268 GLN A O 1
ATOM 2073 N N . LEU A 1 269 ? 15.234 -12.375 8.242 1 98.88 269 LEU A N 1
ATOM 2074 C CA . LEU A 1 269 ? 15.227 -13.195 7.035 1 98.88 269 LEU A CA 1
ATOM 2075 C C . LEU A 1 269 ? 16.422 -14.141 7.012 1 98.88 269 LEU A C 1
ATOM 2077 O O . LEU A 1 269 ? 17.469 -13.844 7.594 1 98.88 269 LEU A O 1
ATOM 2081 N N . ALA A 1 270 ? 16.203 -15.266 6.348 1 98.88 270 ALA A N 1
ATOM 2082 C CA . ALA A 1 270 ? 17.328 -16.141 6 1 98.88 270 ALA A CA 1
ATOM 2083 C C . ALA A 1 270 ? 18.016 -15.664 4.727 1 98.88 270 ALA A C 1
ATOM 2085 O O . ALA A 1 270 ? 19.156 -16.047 4.449 1 98.88 270 ALA A O 1
ATOM 2086 N N . GLY A 1 271 ? 17.406 -14.906 3.941 1 98.94 271 GLY A N 1
ATOM 2087 C CA . GLY A 1 271 ? 17.891 -14.32 2.705 1 98.94 271 GLY A CA 1
ATOM 2088 C C . GLY A 1 271 ? 16.859 -13.445 2.008 1 98.94 271 GLY A C 1
ATOM 2089 O O . GLY A 1 271 ? 15.664 -13.594 2.232 1 98.94 271 GLY A O 1
ATOM 2090 N N . LEU A 1 272 ? 17.328 -12.508 1.18 1 98.94 272 LEU A N 1
ATOM 2091 C CA . LEU A 1 272 ? 16.469 -11.617 0.407 1 98.94 272 LEU A CA 1
ATOM 2092 C C . LEU A 1 272 ? 16.828 -11.672 -1.075 1 98.94 272 LEU A C 1
ATOM 2094 O O . LEU A 1 272 ? 17.984 -11.461 -1.449 1 98.94 272 LEU A O 1
ATOM 2098 N N . ILE A 1 273 ? 15.844 -11.992 -1.862 1 98.88 273 ILE A N 1
ATOM 2099 C CA . ILE A 1 273 ? 16 -12.078 -3.311 1 98.88 273 ILE A CA 1
ATOM 2100 C C . ILE A 1 273 ? 15.195 -10.969 -3.988 1 98.88 273 ILE A C 1
ATOM 2102 O O . ILE A 1 273 ? 13.984 -10.875 -3.801 1 98.88 273 ILE A O 1
ATOM 2106 N N . ILE A 1 274 ? 15.867 -10.18 -4.742 1 98.75 274 ILE A N 1
ATOM 2107 C CA . ILE A 1 274 ? 15.203 -9.133 -5.516 1 98.75 274 ILE A CA 1
ATOM 2108 C C . ILE A 1 274 ? 15.156 -9.531 -6.988 1 98.75 274 ILE A C 1
ATOM 2110 O O . ILE A 1 274 ? 16.188 -9.625 -7.648 1 98.75 274 ILE A O 1
ATOM 2114 N N . GLY A 1 275 ? 13.93 -9.734 -7.488 1 98.31 275 GLY A N 1
ATOM 2115 C CA . GLY A 1 275 ? 13.719 -10.133 -8.867 1 98.31 275 GLY A CA 1
ATOM 2116 C C . GLY A 1 275 ? 13.469 -8.961 -9.797 1 98.31 275 GLY A C 1
ATOM 2117 O O . GLY A 1 275 ? 14.148 -7.938 -9.703 1 98.31 275 GLY A O 1
ATOM 2118 N N . GLY A 1 276 ? 12.57 -9.18 -10.734 1 97.12 276 GLY A N 1
ATOM 2119 C CA . GLY A 1 276 ? 12.297 -8.156 -11.734 1 97.12 276 GLY A CA 1
ATOM 2120 C C . GLY A 1 276 ? 11.469 -7.004 -11.188 1 97.12 276 GLY A C 1
ATOM 2121 O O . GLY A 1 276 ? 10.414 -7.215 -10.594 1 97.12 276 GLY A O 1
ATOM 2122 N N . PHE A 1 277 ? 11.938 -5.785 -11.445 1 96.88 277 PHE A N 1
ATOM 2123 C CA . PHE A 1 277 ? 11.203 -4.555 -11.188 1 96.88 277 PHE A CA 1
ATOM 2124 C C . PHE A 1 277 ? 11.133 -3.686 -12.438 1 96.88 277 PHE A C 1
ATOM 2126 O O . PHE A 1 277 ? 12.164 -3.389 -13.047 1 96.88 277 PHE A O 1
ATOM 2133 N N . SER A 1 278 ? 10.008 -3.35 -12.797 1 95.06 278 SER A N 1
ATOM 2134 C CA . SER A 1 278 ? 9.805 -2.318 -13.812 1 95.06 278 SER A CA 1
ATOM 2135 C C . SER A 1 278 ? 9.273 -1.031 -13.195 1 95.06 278 SER A C 1
ATOM 2137 O O . SER A 1 278 ? 8.219 -1.035 -12.547 1 95.06 278 SER A O 1
ATOM 2139 N N . VAL A 1 279 ? 9.969 0.074 -13.422 1 94.38 279 VAL A N 1
ATOM 2140 C CA . VAL A 1 279 ? 9.664 1.302 -12.695 1 94.38 279 VAL A CA 1
ATOM 2141 C C . VAL A 1 279 ? 9.148 2.363 -13.664 1 94.38 279 VAL A C 1
ATOM 2143 O O . VAL A 1 279 ? 9.586 2.43 -14.812 1 94.38 279 VAL A O 1
ATOM 2146 N N . LYS A 1 280 ? 8.219 3.174 -13.211 1 93.12 280 LYS A N 1
ATOM 2147 C CA . LYS A 1 280 ? 7.762 4.359 -13.93 1 93.12 280 LYS A CA 1
ATOM 2148 C C . LYS A 1 280 ? 8.766 5.5 -13.805 1 93.12 280 LYS A C 1
ATOM 2150 O O . LYS A 1 280 ? 9.422 5.645 -12.773 1 93.12 280 LYS A O 1
ATOM 2155 N N . PRO A 1 281 ? 8.852 6.285 -14.844 1 91.44 281 PRO A N 1
ATOM 2156 C CA . PRO A 1 281 ? 9.719 7.457 -14.727 1 91.44 281 PRO A CA 1
ATOM 2157 C C . PRO A 1 281 ? 9.203 8.469 -13.703 1 91.44 281 PRO A C 1
ATOM 2159 O O . PRO A 1 281 ? 7.988 8.648 -13.57 1 91.44 281 PRO A O 1
ATOM 2162 N N . ASP A 1 282 ? 10.102 9.094 -13.078 1 89.31 282 ASP A N 1
ATOM 2163 C CA . ASP A 1 282 ? 9.727 10.156 -12.148 1 89.31 282 ASP A CA 1
ATOM 2164 C C . ASP A 1 282 ? 8.992 11.281 -12.867 1 89.31 282 ASP A C 1
ATOM 2166 O O . ASP A 1 282 ? 9.242 11.547 -14.047 1 89.31 282 ASP A O 1
ATOM 2170 N N . ASP A 1 283 ? 8.031 11.836 -12.125 1 86.62 283 ASP A N 1
ATOM 2171 C CA . ASP A 1 283 ? 7.441 13.055 -12.664 1 86.62 283 ASP A CA 1
ATOM 2172 C C . ASP A 1 283 ? 8.492 14.156 -12.812 1 86.62 283 ASP A C 1
ATOM 2174 O O . ASP A 1 283 ? 9.398 14.273 -11.977 1 86.62 283 ASP A O 1
ATOM 2178 N N . PRO A 1 284 ? 8.281 15 -13.859 1 84.94 284 PRO A N 1
ATOM 2179 C CA . PRO A 1 284 ? 9.227 16.109 -14.008 1 84.94 284 PRO A CA 1
ATOM 2180 C C . PRO A 1 284 ? 9.305 17 -12.773 1 84.94 284 PRO A C 1
ATOM 2182 O O . PRO A 1 284 ? 8.266 17.359 -12.211 1 84.94 284 PRO A O 1
ATOM 2185 N N . GLY A 1 285 ? 10.477 17.297 -12.289 1 84.31 285 GLY A N 1
ATOM 2186 C CA . GLY A 1 285 ? 10.672 18.172 -11.156 1 84.31 285 GLY A CA 1
ATOM 2187 C C . GLY A 1 285 ? 10.609 17.453 -9.82 1 84.31 285 GLY A C 1
ATOM 2188 O O . GLY A 1 285 ? 10.93 18.031 -8.781 1 84.31 285 GLY A O 1
ATOM 2189 N N . GLU A 1 286 ? 10.219 16.234 -9.836 1 89.56 286 GLU A N 1
ATOM 2190 C CA . GLU A 1 286 ? 10.133 15.445 -8.617 1 89.56 286 GLU A CA 1
ATOM 2191 C C . GLU A 1 286 ? 10.969 14.172 -8.727 1 89.56 286 GLU A C 1
ATOM 2193 O O . GLU A 1 286 ? 10.445 13.062 -8.617 1 89.56 286 GLU A O 1
ATOM 2198 N N . ILE A 1 287 ? 12.219 14.359 -8.812 1 94.44 287 ILE A N 1
ATOM 2199 C CA . ILE A 1 287 ? 13.156 13.258 -8.977 1 94.44 287 ILE A CA 1
ATOM 2200 C C . ILE A 1 287 ? 13.438 12.617 -7.621 1 94.44 287 ILE A C 1
ATOM 2202 O O . ILE A 1 287 ? 13.805 13.305 -6.664 1 94.44 287 ILE A O 1
ATOM 2206 N N . PHE A 1 288 ? 13.344 11.359 -7.52 1 97 288 PHE A N 1
ATOM 2207 C CA . PHE A 1 288 ? 13.461 10.656 -6.246 1 97 288 PHE A CA 1
ATOM 2208 C C . PHE A 1 288 ? 14.914 10.531 -5.824 1 97 288 PHE A C 1
ATOM 2210 O O . PHE A 1 288 ? 15.242 10.68 -4.645 1 97 288 PHE A O 1
ATOM 2217 N N . GLY A 1 289 ? 15.797 10.156 -6.859 1 96.38 289 GLY A N 1
ATOM 2218 C CA . GLY A 1 289 ? 17.234 10.195 -6.629 1 96.38 289 GLY A CA 1
ATOM 2219 C C . GLY A 1 289 ? 17.797 8.875 -6.133 1 96.38 289 GLY A C 1
ATOM 2220 O O . GLY A 1 289 ? 18.938 8.812 -5.691 1 96.38 289 GLY A O 1
ATOM 2221 N N . LYS A 1 290 ? 17.047 7.855 -6.094 1 96.75 290 LYS A N 1
ATOM 2222 C CA . LYS A 1 290 ? 17.5 6.539 -5.668 1 96.75 290 LYS A CA 1
ATOM 2223 C C . LYS A 1 290 ? 17.031 5.453 -6.637 1 96.75 290 LYS A C 1
ATOM 2225 O O . LYS A 1 290 ? 15.977 5.578 -7.254 1 96.75 290 LYS A O 1
ATOM 2230 N N . THR A 1 291 ? 17.812 4.41 -6.73 1 96.19 291 THR A N 1
ATOM 2231 C CA . THR A 1 291 ? 17.469 3.234 -7.523 1 96.19 291 THR A CA 1
ATOM 2232 C C . THR A 1 291 ? 16.844 2.154 -6.641 1 96.19 291 THR A C 1
ATOM 2234 O O . THR A 1 291 ? 16.812 2.289 -5.418 1 96.19 291 THR A O 1
ATOM 2237 N N . ILE A 1 292 ? 16.391 1.126 -7.277 1 96.88 292 ILE A N 1
ATOM 2238 C CA . ILE A 1 292 ? 15.859 -0.006 -6.531 1 96.88 292 ILE A CA 1
ATOM 2239 C C . ILE A 1 292 ? 16.953 -0.607 -5.648 1 96.88 292 ILE A C 1
ATOM 2241 O O . ILE A 1 292 ? 16.672 -1.065 -4.535 1 96.88 292 ILE A O 1
ATOM 2245 N N . TYR A 1 293 ? 18.188 -0.653 -6.117 1 97.69 293 TYR A N 1
ATOM 2246 C CA . TYR A 1 293 ? 19.312 -1.159 -5.336 1 97.69 293 TYR A CA 1
ATOM 2247 C C . TYR A 1 293 ? 19.5 -0.353 -4.055 1 97.69 293 TYR A C 1
ATOM 2249 O O . TYR A 1 293 ? 19.594 -0.92 -2.967 1 97.69 293 TYR A O 1
ATOM 2257 N N . ASP A 1 294 ? 19.438 0.993 -4.219 1 97.75 294 ASP A N 1
ATOM 2258 C CA . ASP A 1 294 ? 19.578 1.89 -3.076 1 97.75 294 ASP A CA 1
ATOM 2259 C C . ASP A 1 294 ? 18.453 1.669 -2.064 1 97.75 294 ASP A C 1
ATOM 2261 O O . ASP A 1 294 ? 18.703 1.575 -0.861 1 97.75 294 ASP A O 1
ATOM 2265 N N . ILE A 1 295 ? 17.281 1.594 -2.602 1 98.38 295 ILE A N 1
ATOM 2266 C CA . ILE A 1 295 ? 16.078 1.463 -1.773 1 98.38 295 ILE A CA 1
ATOM 2267 C C . ILE A 1 295 ? 16.188 0.212 -0.905 1 98.38 295 ILE A C 1
ATOM 2269 O O . ILE A 1 295 ? 15.977 0.27 0.309 1 98.38 295 ILE A O 1
ATOM 2273 N N . VAL A 1 296 ? 16.562 -0.878 -1.465 1 98.75 296 VAL A N 1
ATOM 2274 C CA . VAL A 1 296 ? 16.641 -2.16 -0.772 1 98.75 296 VAL A CA 1
ATOM 2275 C C . VAL A 1 296 ? 17.797 -2.148 0.225 1 98.75 296 VAL A C 1
ATOM 2277 O O . VAL A 1 296 ? 17.609 -2.473 1.401 1 98.75 296 VAL A O 1
ATOM 2280 N N . LEU A 1 297 ? 18.922 -1.768 -0.203 1 98.38 297 LEU A N 1
ATOM 2281 C CA . LEU A 1 297 ? 20.125 -1.841 0.617 1 98.38 297 LEU A CA 1
ATOM 2282 C C . LEU A 1 297 ? 20.016 -0.93 1.835 1 98.38 297 LEU A C 1
ATOM 2284 O O . LEU A 1 297 ? 20.516 -1.258 2.91 1 98.38 297 LEU A O 1
ATOM 2288 N N . GLU A 1 298 ? 19.344 0.197 1.67 1 97.81 298 GLU A N 1
ATOM 2289 C CA . GLU A 1 298 ? 19.109 1.096 2.797 1 97.81 298 GLU A CA 1
ATOM 2290 C C . GLU A 1 298 ? 18.281 0.414 3.887 1 97.81 298 GLU A C 1
ATOM 2292 O O . GLU A 1 298 ? 18.531 0.617 5.078 1 97.81 298 GLU A O 1
ATOM 2297 N N . LYS A 1 299 ? 17.344 -0.395 3.49 1 98.5 299 LYS A N 1
ATOM 2298 C CA . LYS A 1 299 ? 16.406 -0.98 4.441 1 98.5 299 LYS A CA 1
ATOM 2299 C C . LYS A 1 299 ? 17.016 -2.191 5.141 1 98.5 299 LYS A C 1
ATOM 2301 O O . LYS A 1 299 ? 16.578 -2.57 6.23 1 98.5 299 LYS A O 1
ATOM 2306 N N . VAL A 1 300 ? 18.031 -2.773 4.566 1 98.44 300 VAL A N 1
ATOM 2307 C CA . VAL A 1 300 ? 18.5 -4.035 5.133 1 98.44 300 VAL A CA 1
ATOM 2308 C C . VAL A 1 300 ? 19.938 -3.875 5.641 1 98.44 300 VAL A C 1
ATOM 2310 O O . VAL A 1 300 ? 20.594 -4.859 5.984 1 98.44 300 VAL A O 1
ATOM 2313 N N . ARG A 1 301 ? 20.406 -2.648 5.699 1 97.44 301 ARG A N 1
ATOM 2314 C CA . ARG A 1 301 ? 21.781 -2.332 6.051 1 97.44 301 ARG A CA 1
ATOM 2315 C C . ARG A 1 301 ? 22.172 -2.959 7.387 1 97.44 301 ARG A C 1
ATOM 2317 O O . ARG A 1 301 ? 23.312 -3.402 7.566 1 97.44 301 ARG A O 1
ATOM 2324 N N . GLU A 1 302 ? 21.312 -3.049 8.305 1 97.62 302 GLU A N 1
ATOM 2325 C CA . GLU A 1 302 ? 21.625 -3.461 9.672 1 97.62 302 GLU A CA 1
ATOM 2326 C C . GLU A 1 302 ? 21.578 -4.98 9.812 1 97.62 302 GLU A C 1
ATOM 2328 O O . GLU A 1 302 ? 21.906 -5.52 10.875 1 97.62 302 GLU A O 1
ATOM 2333 N N . TYR A 1 303 ? 21.203 -5.652 8.789 1 98.25 303 TYR A N 1
ATOM 2334 C CA . TYR A 1 303 ? 21.078 -7.102 8.852 1 98.25 303 TYR A CA 1
ATOM 2335 C C . TYR A 1 303 ? 22.25 -7.777 8.141 1 98.25 303 TYR A C 1
ATOM 2337 O O . TYR A 1 303 ? 23.078 -7.105 7.523 1 98.25 303 TYR A O 1
ATOM 2345 N N . SER A 1 304 ? 22.328 -9.141 8.242 1 98.19 304 SER A N 1
ATOM 2346 C CA . SER A 1 304 ? 23.531 -9.797 7.746 1 98.19 304 SER A CA 1
ATOM 2347 C C . SER A 1 304 ? 23.203 -10.883 6.73 1 98.19 304 SER A C 1
ATOM 2349 O O . SER A 1 304 ? 24.094 -11.438 6.09 1 98.19 304 SER A O 1
ATOM 2351 N N . TYR A 1 305 ? 21.984 -11.18 6.598 1 98.75 305 TYR A N 1
ATOM 2352 C CA . TYR A 1 305 ? 21.609 -12.258 5.68 1 98.75 305 TYR A CA 1
ATOM 2353 C C . TYR A 1 305 ? 21.969 -11.898 4.246 1 98.75 305 TYR A C 1
ATOM 2355 O O . TYR A 1 305 ? 22.141 -10.727 3.914 1 98.75 305 TYR A O 1
ATOM 2363 N N . PRO A 1 306 ? 22.125 -12.938 3.383 1 98.81 306 PRO A N 1
ATOM 2364 C CA . PRO A 1 306 ? 22.453 -12.664 1.984 1 98.81 306 PRO A CA 1
ATOM 2365 C C . PRO A 1 306 ? 21.344 -11.953 1.232 1 98.81 306 PRO A C 1
ATOM 2367 O O . PRO A 1 306 ? 20.156 -12.203 1.49 1 98.81 306 PRO A O 1
ATOM 2370 N N . VAL A 1 307 ? 21.734 -11.078 0.334 1 98.81 307 VAL A N 1
ATOM 2371 C CA . VAL A 1 307 ? 20.844 -10.336 -0.559 1 98.81 307 VAL A CA 1
ATOM 2372 C C . VAL A 1 307 ? 21.344 -10.461 -1.998 1 98.81 307 VAL A C 1
ATOM 2374 O O . VAL A 1 307 ? 22.531 -10.289 -2.27 1 98.81 307 VAL A O 1
ATOM 2377 N N . CYS A 1 308 ? 20.484 -10.812 -2.879 1 98.38 308 CYS A N 1
ATOM 2378 C CA . CYS A 1 308 ? 20.875 -10.82 -4.285 1 98.38 308 CYS A CA 1
ATOM 2379 C C . CYS A 1 308 ? 19.859 -10.078 -5.141 1 98.38 308 CYS A C 1
ATOM 2381 O O . CYS A 1 308 ? 18.688 -9.984 -4.773 1 98.38 308 CYS A O 1
ATOM 2383 N N . PHE A 1 309 ? 20.297 -9.555 -6.227 1 98.06 309 PHE A N 1
ATOM 2384 C CA . PHE A 1 309 ? 19.5 -8.742 -7.145 1 98.06 309 PHE A CA 1
ATOM 2385 C C . PHE A 1 309 ? 19.453 -9.383 -8.531 1 98.06 309 PHE A C 1
ATOM 2387 O O . PHE A 1 309 ? 20.172 -10.344 -8.797 1 98.06 309 PHE A O 1
ATOM 2394 N N . ASP A 1 310 ? 18.5 -8.789 -9.328 1 97.12 310 ASP A N 1
ATOM 2395 C CA . ASP A 1 310 ? 18.359 -9.188 -10.727 1 97.12 310 ASP A CA 1
ATOM 2396 C C . ASP A 1 310 ? 18.141 -10.695 -10.852 1 97.12 310 ASP A C 1
ATOM 2398 O O . ASP A 1 310 ? 18.688 -11.32 -11.766 1 97.12 310 ASP A O 1
ATOM 2402 N N . PHE A 1 311 ? 17.578 -11.219 -9.883 1 98.12 311 PHE A N 1
ATOM 2403 C CA . PHE A 1 311 ? 17.281 -12.641 -9.883 1 98.12 311 PHE A CA 1
ATOM 2404 C C . PHE A 1 311 ? 16.172 -12.961 -10.891 1 98.12 311 PHE A C 1
ATOM 2406 O O . PHE A 1 311 ? 15.242 -12.18 -11.07 1 98.12 311 PHE A O 1
ATOM 2413 N N . PRO A 1 312 ? 16.234 -14.078 -11.57 1 97.88 312 PRO A N 1
ATOM 2414 C CA . PRO A 1 312 ? 15.328 -14.367 -12.688 1 97.88 312 PRO A CA 1
ATOM 2415 C C . PRO A 1 312 ? 13.945 -14.836 -12.234 1 97.88 312 PRO A C 1
ATOM 2417 O O . PRO A 1 312 ? 13.508 -15.922 -12.609 1 97.88 312 PRO A O 1
ATOM 2420 N N . VAL A 1 313 ? 13.195 -13.961 -11.516 1 97.81 313 VAL A N 1
ATOM 2421 C CA . VAL A 1 313 ? 11.828 -14.164 -11.055 1 97.81 313 VAL A CA 1
ATOM 2422 C C . VAL A 1 313 ? 11.07 -12.836 -11.102 1 97.81 313 VAL A C 1
ATOM 2424 O O . VAL A 1 313 ? 11.641 -11.773 -10.859 1 97.81 313 VAL A O 1
ATOM 2427 N N . GLY A 1 314 ? 9.828 -12.977 -11.508 1 96.69 314 GLY A N 1
ATOM 2428 C CA . GLY A 1 314 ? 9.008 -11.781 -11.414 1 96.69 314 GLY A CA 1
ATOM 2429 C C . GLY A 1 314 ? 8.766 -11.117 -12.758 1 96.69 314 GLY A C 1
ATOM 2430 O O . GLY A 1 314 ? 8.82 -11.773 -13.805 1 96.69 314 GLY A O 1
ATOM 2431 N N . HIS A 1 315 ? 8.414 -9.828 -12.773 1 94 315 HIS A N 1
ATOM 2432 C CA . HIS A 1 315 ? 8.016 -9.086 -13.969 1 94 315 HIS A CA 1
ATOM 2433 C C . HIS A 1 315 ? 9.219 -8.766 -14.844 1 94 315 HIS A C 1
ATOM 2435 O O . HIS A 1 315 ? 9.695 -7.633 -14.859 1 94 315 HIS A O 1
ATOM 2441 N N . GLN A 1 316 ? 9.602 -9.672 -15.516 1 93.62 316 GLN A N 1
ATOM 2442 C CA . GLN A 1 316 ? 10.688 -9.648 -16.5 1 93.62 316 GLN A CA 1
ATOM 2443 C C . GLN A 1 316 ? 10.594 -10.844 -17.438 1 93.62 316 GLN A C 1
ATOM 2445 O O . GLN A 1 316 ? 9.805 -11.766 -17.219 1 93.62 316 GLN A O 1
ATOM 2450 N N . ARG A 1 317 ? 11.406 -10.797 -18.453 1 92.44 317 ARG A N 1
ATOM 2451 C CA . ARG A 1 317 ? 11.375 -11.883 -19.438 1 92.44 317 ARG A CA 1
ATOM 2452 C C . ARG A 1 317 ? 11.82 -13.195 -18.812 1 92.44 317 ARG A C 1
ATOM 2454 O O . ARG A 1 317 ? 11.211 -14.242 -19.047 1 92.44 317 ARG A O 1
ATOM 2461 N N . ALA A 1 318 ? 12.859 -13.117 -18 1 95.62 318 ALA A N 1
ATOM 2462 C CA . ALA A 1 318 ? 13.391 -14.305 -17.328 1 95.62 318 ALA A CA 1
ATOM 2463 C C . ALA A 1 318 ? 12.641 -14.578 -16.031 1 95.62 318 ALA A C 1
ATOM 2465 O O . ALA A 1 318 ? 13.195 -14.422 -14.945 1 95.62 318 ALA A O 1
ATOM 2466 N N . ASN A 1 319 ? 11.414 -14.914 -16.109 1 97.62 319 ASN A N 1
ATOM 2467 C CA . ASN A 1 319 ? 10.578 -15.266 -14.969 1 97.62 319 ASN A CA 1
ATOM 2468 C C . ASN A 1 319 ? 10.445 -16.781 -14.812 1 97.62 319 ASN A C 1
ATOM 2470 O O . ASN A 1 319 ? 9.453 -17.359 -15.242 1 97.62 319 ASN A O 1
ATOM 2474 N N . PHE A 1 320 ? 11.406 -17.391 -14.133 1 98.31 320 PHE A N 1
ATOM 2475 C CA . PHE A 1 320 ? 11.438 -18.828 -13.945 1 98.31 320 PHE A CA 1
ATOM 2476 C C . PHE A 1 320 ? 10.469 -19.266 -12.852 1 98.31 320 PHE A C 1
ATOM 2478 O O . PHE A 1 320 ? 10.203 -18.5 -11.922 1 98.31 320 PHE A O 1
ATOM 2485 N N . ALA A 1 321 ? 9.992 -20.484 -12.984 1 98.44 321 ALA A N 1
ATOM 2486 C CA . ALA A 1 321 ? 9.102 -21.047 -11.977 1 98.44 321 ALA A CA 1
ATOM 2487 C C . ALA A 1 321 ? 9.828 -21.25 -10.656 1 98.44 321 ALA A C 1
ATOM 2489 O O . ALA A 1 321 ? 10.961 -21.734 -10.625 1 98.44 321 ALA A O 1
ATOM 2490 N N . LEU A 1 322 ? 9.219 -20.797 -9.602 1 98.19 322 LEU A N 1
ATOM 2491 C CA . LEU A 1 322 ? 9.734 -20.938 -8.242 1 98.19 322 LEU A CA 1
ATOM 2492 C C . LEU A 1 322 ? 8.711 -21.594 -7.332 1 98.19 322 LEU A C 1
ATOM 2494 O O . LEU A 1 322 ? 7.582 -21.109 -7.207 1 98.19 322 LEU A O 1
ATOM 2498 N N . ARG A 1 323 ? 9.078 -22.75 -6.73 1 97.81 323 ARG A N 1
ATOM 2499 C CA . ARG A 1 323 ? 8.211 -23.375 -5.742 1 97.81 323 ARG A CA 1
ATOM 2500 C C . ARG A 1 323 ? 8.227 -22.609 -4.426 1 97.81 323 ARG A C 1
ATOM 2502 O O . ARG A 1 323 ? 9.117 -22.812 -3.594 1 97.81 323 ARG A O 1
ATOM 2509 N N . SER A 1 324 ? 7.258 -21.75 -4.285 1 97.75 324 SER A N 1
ATOM 2510 C CA . SER A 1 324 ? 7.094 -20.969 -3.062 1 97.75 324 SER A CA 1
ATOM 2511 C C . SER A 1 324 ? 6.523 -21.828 -1.935 1 97.75 324 SER A C 1
ATOM 2513 O O . SER A 1 324 ? 5.629 -22.641 -2.162 1 97.75 324 SER A O 1
ATOM 2515 N N . GLY A 1 325 ? 7.012 -21.641 -0.757 1 97.44 325 GLY A N 1
ATOM 2516 C CA . GLY A 1 325 ? 6.535 -22.422 0.383 1 97.44 325 GLY A CA 1
ATOM 2517 C C . GLY A 1 325 ? 7.359 -23.656 0.652 1 97.44 325 GLY A C 1
ATOM 2518 O O . GLY A 1 325 ? 6.98 -24.5 1.474 1 97.44 325 GLY A O 1
ATOM 2519 N N . THR A 1 326 ? 8.453 -23.797 -0.044 1 96.62 326 THR A N 1
ATOM 2520 C CA . THR A 1 326 ? 9.336 -24.938 0.166 1 96.62 326 THR A CA 1
ATOM 2521 C C . THR A 1 326 ? 10.695 -24.484 0.679 1 96.62 326 THR A C 1
ATOM 2523 O O . THR A 1 326 ? 11.055 -23.312 0.555 1 96.62 326 THR A O 1
ATOM 2526 N N . ILE A 1 327 ? 11.438 -25.422 1.215 1 96.5 327 ILE A N 1
ATOM 2527 C CA . ILE A 1 327 ? 12.742 -25.094 1.776 1 96.5 327 ILE A CA 1
ATOM 2528 C C . ILE A 1 327 ? 13.773 -24.984 0.656 1 96.5 327 ILE A C 1
ATOM 2530 O O . ILE A 1 327 ? 13.859 -25.875 -0.203 1 96.5 327 ILE A O 1
ATOM 2534 N N . HIS A 1 328 ? 14.516 -23.891 0.679 1 97.5 328 HIS A N 1
ATOM 2535 C CA . HIS A 1 328 ? 15.578 -23.625 -0.289 1 97.5 328 HIS A CA 1
ATOM 2536 C C . HIS A 1 328 ? 16.859 -23.203 0.406 1 97.5 328 HIS A C 1
ATOM 2538 O O . HIS A 1 328 ? 16.844 -22.844 1.585 1 97.5 328 HIS A O 1
ATOM 2544 N N . VAL A 1 329 ? 17.922 -23.344 -0.339 1 98.12 329 VAL A N 1
ATOM 2545 C CA . VAL A 1 329 ? 19.203 -22.766 0.033 1 98.12 329 VAL A CA 1
ATOM 2546 C C . VAL A 1 329 ? 19.578 -21.656 -0.943 1 98.12 329 VAL A C 1
ATOM 2548 O O . VAL A 1 329 ? 19.578 -21.859 -2.158 1 98.12 329 VAL A O 1
ATOM 2551 N N . LEU A 1 330 ? 19.844 -20.516 -0.385 1 98.62 330 LEU A N 1
ATOM 2552 C CA . LEU A 1 330 ? 20.328 -19.375 -1.147 1 98.62 330 LEU A CA 1
ATOM 2553 C C . LEU A 1 330 ? 21.828 -19.156 -0.905 1 98.62 330 LEU A C 1
ATOM 2555 O O . LEU A 1 330 ? 22.266 -19.047 0.242 1 98.62 330 LEU A O 1
ATOM 2559 N N . GLU A 1 331 ? 22.531 -19.172 -1.957 1 98.5 331 GLU A N 1
ATOM 2560 C CA . GLU A 1 331 ? 23.953 -18.859 -1.886 1 98.5 331 GLU A CA 1
ATOM 2561 C C . GLU A 1 331 ? 24.312 -17.672 -2.77 1 98.5 331 GLU A C 1
ATOM 2563 O O . GLU A 1 331 ? 24.078 -17.688 -3.98 1 98.5 331 GLU A O 1
ATOM 2568 N N . VAL A 1 332 ? 24.812 -16.641 -2.127 1 98.62 332 VAL A N 1
ATOM 2569 C CA . VAL A 1 332 ? 25.297 -15.461 -2.836 1 98.62 332 VAL A CA 1
ATOM 2570 C C . VAL A 1 332 ? 26.812 -15.359 -2.707 1 98.62 332 VAL A C 1
ATOM 2572 O O . VAL A 1 332 ? 27.344 -15.234 -1.601 1 98.62 332 VAL A O 1
ATOM 2575 N N . GLY A 1 333 ? 27.5 -15.422 -3.838 1 96.88 333 GLY A N 1
ATOM 2576 C CA . GLY A 1 333 ? 28.953 -15.398 -3.828 1 96.88 333 GLY A CA 1
ATOM 2577 C C . GLY A 1 333 ? 29.547 -14.516 -4.914 1 96.88 333 GLY A C 1
ATOM 2578 O O . GLY A 1 333 ? 28.812 -13.859 -5.648 1 96.88 333 GLY A O 1
ATOM 2579 N N . PRO A 1 334 ? 30.812 -14.477 -4.973 1 93.88 334 PRO A N 1
ATOM 2580 C CA . PRO A 1 334 ? 31.5 -13.633 -5.961 1 93.88 334 PRO A CA 1
ATOM 2581 C C . PRO A 1 334 ? 31.203 -14.055 -7.398 1 93.88 334 PRO A C 1
ATOM 2583 O O . PRO A 1 334 ? 31.344 -13.25 -8.32 1 93.88 334 PRO A O 1
ATOM 2586 N N . GLY A 1 335 ? 30.812 -15.273 -7.523 1 94.38 335 GLY A N 1
ATOM 2587 C CA . GLY A 1 335 ? 30.531 -15.766 -8.859 1 94.38 335 GLY A CA 1
ATOM 2588 C C . GLY A 1 335 ? 29.062 -15.68 -9.234 1 94.38 335 GLY A C 1
ATOM 2589 O O . GLY A 1 335 ? 28.672 -16.094 -10.328 1 94.38 335 GLY A O 1
ATOM 2590 N N . GLY A 1 336 ? 28.312 -15.203 -8.336 1 96.62 336 GLY A N 1
ATOM 2591 C CA . GLY A 1 336 ? 26.891 -15.117 -8.586 1 96.62 336 GLY A CA 1
ATOM 2592 C C . GLY A 1 336 ? 26.047 -15.703 -7.461 1 96.62 336 GLY A C 1
ATOM 2593 O O . GLY A 1 336 ? 26.547 -15.93 -6.359 1 96.62 336 GLY A O 1
ATOM 2594 N N . SER A 1 337 ? 24.734 -15.758 -7.742 1 98 337 SER A N 1
ATOM 2595 C CA . SER A 1 337 ? 23.812 -16.266 -6.738 1 98 337 SER A CA 1
ATOM 2596 C C . SER A 1 337 ? 23.094 -17.516 -7.234 1 98 337 SER A C 1
ATOM 2598 O O . SER A 1 337 ? 22.828 -17.656 -8.43 1 98 337 SER A O 1
ATOM 2600 N N . THR A 1 338 ? 22.828 -18.438 -6.297 1 98.06 338 THR A N 1
ATOM 2601 C CA . THR A 1 338 ? 22.109 -19.656 -6.617 1 98.06 338 THR A CA 1
ATOM 2602 C C . THR A 1 338 ? 21 -19.906 -5.594 1 98.06 338 THR A C 1
ATOM 2604 O O . THR A 1 338 ? 21.156 -19.594 -4.414 1 98.06 338 THR A O 1
ATOM 2607 N N . LEU A 1 339 ? 19.906 -20.359 -6.078 1 98.19 339 LEU A N 1
ATOM 2608 C CA . LEU A 1 339 ? 18.797 -20.828 -5.258 1 98.19 339 LEU A CA 1
ATOM 2609 C C . LEU A 1 339 ? 18.406 -22.266 -5.613 1 98.19 339 LEU A C 1
ATOM 2611 O O . LEU A 1 339 ? 18.062 -22.547 -6.758 1 98.19 339 LEU A O 1
ATOM 2615 N N . ARG A 1 340 ? 18.469 -23.188 -4.645 1 95.94 340 ARG A N 1
ATOM 2616 C CA . ARG A 1 340 ? 18.172 -24.578 -4.914 1 95.94 340 ARG A CA 1
ATOM 2617 C C . ARG A 1 340 ? 17.219 -25.156 -3.863 1 95.94 340 ARG A C 1
ATOM 2619 O O . ARG A 1 340 ? 17.328 -24.812 -2.68 1 95.94 340 ARG A O 1
ATOM 2626 N N . SER A 1 341 ? 16.297 -25.938 -4.375 1 92.69 341 SER A N 1
ATOM 2627 C CA . SER A 1 341 ? 15.344 -26.578 -3.475 1 92.69 341 SER A CA 1
ATOM 2628 C C . SER A 1 341 ? 15.992 -27.734 -2.721 1 92.69 341 SER A C 1
ATOM 2630 O O . SER A 1 341 ? 16.828 -28.469 -3.275 1 92.69 341 SER A O 1
ATOM 2632 N N . LEU A 1 342 ? 15.648 -27.812 -1.406 1 86.75 342 LEU A N 1
ATOM 2633 C CA . LEU A 1 342 ? 16.062 -28.969 -0.637 1 86.75 342 LEU A CA 1
ATOM 2634 C C . LEU A 1 342 ? 14.961 -30.016 -0.577 1 86.75 342 LEU A C 1
ATOM 2636 O O . LEU A 1 342 ? 13.789 -29.672 -0.418 1 86.75 342 LEU A O 1
ATOM 2640 N N . LYS A 1 343 ? 15.188 -31.141 -1.022 1 69.56 343 LYS A N 1
ATOM 2641 C CA . LYS A 1 343 ? 14.211 -32.219 -0.986 1 69.56 343 LYS A CA 1
ATOM 2642 C C . LYS A 1 343 ? 13.789 -32.531 0.447 1 69.56 343 LYS A C 1
ATOM 2644 O O . LYS A 1 343 ? 14.633 -32.625 1.346 1 69.56 343 LYS A O 1
ATOM 2649 N N . SER A 1 344 ? 12.586 -32.031 0.829 1 53.06 344 SER A N 1
ATOM 2650 C CA . SER A 1 344 ? 12.109 -32.531 2.113 1 53.06 344 SER A CA 1
ATOM 2651 C C . SER A 1 344 ? 11.914 -34.062 2.068 1 53.06 344 SER A C 1
ATOM 2653 O O . SER A 1 344 ? 11.672 -34.625 1.003 1 53.06 344 SER A O 1
ATOM 2655 N N . MET B 1 1 ? -81.875 6.07 -9.531 1 21.25 1 MET B N 1
ATOM 2656 C CA . MET B 1 1 ? -81.938 5.352 -8.266 1 21.25 1 MET B CA 1
ATOM 2657 C C . MET B 1 1 ? -80.562 5.172 -7.664 1 21.25 1 MET B C 1
ATOM 2659 O O . MET B 1 1 ? -79.625 4.691 -8.336 1 21.25 1 MET B O 1
ATOM 2663 N N . ASN B 1 2 ? -80.25 5.953 -6.512 1 19.94 2 ASN B N 1
ATOM 2664 C CA . ASN B 1 2 ? -79.25 6.672 -5.715 1 19.94 2 ASN B CA 1
ATOM 2665 C C . ASN B 1 2 ? -78.5 5.734 -4.762 1 19.94 2 ASN B C 1
ATOM 2667 O O . ASN B 1 2 ? -78.188 6.109 -3.625 1 19.94 2 ASN B O 1
ATOM 2671 N N . ARG B 1 3 ? -78.5 4.441 -5.023 1 16.66 3 ARG B N 1
ATOM 2672 C CA . ARG B 1 3 ? -78.25 3.529 -3.918 1 16.66 3 ARG B CA 1
ATOM 2673 C C . ARG B 1 3 ? -76.812 3.779 -3.355 1 16.66 3 ARG B C 1
ATOM 2675 O O . ARG B 1 3 ? -76.625 3.777 -2.139 1 16.66 3 ARG B O 1
ATOM 2682 N N . LYS B 1 4 ? -75.75 3.32 -4.066 1 20.7 4 LYS B N 1
ATOM 2683 C CA . LYS B 1 4 ? -74.938 2.375 -3.367 1 20.7 4 LYS B CA 1
ATOM 2684 C C . LYS B 1 4 ? -74.188 3.051 -2.207 1 20.7 4 LYS B C 1
ATOM 2686 O O . LYS B 1 4 ? -73.938 4.262 -2.23 1 20.7 4 LYS B O 1
ATOM 2691 N N . TYR B 1 5 ? -73.875 2.178 -1.154 1 20.95 5 TYR B N 1
ATOM 2692 C CA . TYR B 1 5 ? -73.5 2.059 0.261 1 20.95 5 TYR B CA 1
ATOM 2693 C C . TYR B 1 5 ? -72.188 2.723 0.567 1 20.95 5 TYR B C 1
ATOM 2695 O O . TYR B 1 5 ? -71.312 2.742 -0.279 1 20.95 5 TYR B O 1
ATOM 2703 N N . PHE B 1 6 ? -72.188 3.561 1.564 1 21.5 6 PHE B N 1
ATOM 2704 C CA . PHE B 1 6 ? -71.5 4.445 2.475 1 21.5 6 PHE B CA 1
ATOM 2705 C C . PHE B 1 6 ? -70.312 3.727 3.117 1 21.5 6 PHE B C 1
ATOM 2707 O O . PHE B 1 6 ? -70.438 2.559 3.5 1 21.5 6 PHE B O 1
ATOM 2714 N N . ILE B 1 7 ? -69.125 4.109 2.807 1 22.88 7 ILE B N 1
ATOM 2715 C CA . ILE B 1 7 ? -67.688 3.977 3.014 1 22.88 7 ILE B CA 1
ATOM 2716 C C . ILE B 1 7 ? -67.375 4.023 4.508 1 22.88 7 ILE B C 1
ATOM 2718 O O . ILE B 1 7 ? -67.5 5.07 5.148 1 22.88 7 ILE B O 1
ATOM 2722 N N . SER B 1 8 ? -68.125 3.033 5.273 1 20.8 8 SER B N 1
ATOM 2723 C CA . SER B 1 8 ? -67.938 3.051 6.723 1 20.8 8 SER B CA 1
ATOM 2724 C C . SER B 1 8 ? -66.438 3.154 7.102 1 20.8 8 SER B C 1
ATOM 2726 O O . SER B 1 8 ? -65.562 2.74 6.336 1 20.8 8 SER B O 1
ATOM 2728 N N . SER B 1 9 ? -66.188 3.93 8.203 1 21.69 9 SER B N 1
ATOM 2729 C CA . SER B 1 9 ? -65.25 4.656 9.031 1 21.69 9 SER B CA 1
ATOM 2730 C C . SER B 1 9 ? -64.375 3.703 9.844 1 21.69 9 SER B C 1
ATOM 2732 O O . SER B 1 9 ? -63.656 4.125 10.75 1 21.69 9 SER B O 1
ATOM 2734 N N . LEU B 1 10 ? -64.25 2.375 9.438 1 22.33 10 LEU B N 1
ATOM 2735 C CA . LEU B 1 10 ? -63.688 1.581 10.523 1 22.33 10 LEU B CA 1
ATOM 2736 C C . LEU B 1 10 ? -62.344 2.135 10.953 1 22.33 10 LEU B C 1
ATOM 2738 O O . LEU B 1 10 ? -61.406 2.213 10.141 1 22.33 10 LEU B O 1
ATOM 2742 N N . VAL B 1 11 ? -62.344 3.109 11.875 1 21.67 11 VAL B N 1
ATOM 2743 C CA . VAL B 1 11 ? -61.25 3.766 12.602 1 21.67 11 VAL B CA 1
ATOM 2744 C C . VAL B 1 11 ? -60.438 2.729 13.375 1 21.67 11 VAL B C 1
ATOM 2746 O O . VAL B 1 11 ? -60.938 2.15 14.344 1 21.67 11 VAL B O 1
ATOM 2749 N N . ALA B 1 12 ? -60.062 1.596 12.781 1 22.92 12 ALA B N 1
ATOM 2750 C CA . ALA B 1 12 ? -59.344 0.631 13.594 1 22.92 12 ALA B CA 1
ATOM 2751 C C . ALA B 1 12 ? -58.25 1.322 14.406 1 22.92 12 ALA B C 1
ATOM 2753 O O . ALA B 1 12 ? -57.5 2.137 13.875 1 22.92 12 ALA B O 1
ATOM 2754 N N . SER B 1 13 ? -58.406 1.329 15.758 1 23.34 13 SER B N 1
ATOM 2755 C CA . SER B 1 13 ? -57.688 1.725 16.953 1 23.34 13 SER B CA 1
ATOM 2756 C C . SER B 1 13 ? -56.25 1.229 16.906 1 23.34 13 SER B C 1
ATOM 2758 O O . SER B 1 13 ? -55.969 0.106 16.469 1 23.34 13 SER B O 1
ATOM 2760 N N . GLY B 1 14 ? -55.219 2.148 16.797 1 22.14 14 GLY B N 1
ATOM 2761 C CA . GLY B 1 14 ? -53.781 2.359 16.734 1 22.14 14 GLY B CA 1
ATOM 2762 C C . GLY B 1 14 ? -53.031 1.734 17.891 1 22.14 14 GLY B C 1
ATOM 2763 O O . GLY B 1 14 ? -53.094 2.232 19.016 1 22.14 14 GLY B O 1
ATOM 2764 N N . ALA B 1 15 ? -53.375 0.43 18.297 1 24.09 15 ALA B N 1
ATOM 2765 C CA . ALA B 1 15 ? -52.562 -0.045 19.422 1 24.09 15 ALA B CA 1
ATOM 2766 C C . ALA B 1 15 ? -51.062 0.22 19.172 1 24.09 15 ALA B C 1
ATOM 2768 O O . ALA B 1 15 ? -50.5 -0.271 18.203 1 24.09 15 ALA B O 1
ATOM 2769 N N . VAL B 1 16 ? -50.531 1.362 19.547 1 23.36 16 VAL B N 1
ATOM 2770 C CA . VAL B 1 16 ? -49.156 1.818 19.641 1 23.36 16 VAL B CA 1
ATOM 2771 C C . VAL B 1 16 ? -48.344 0.823 20.453 1 23.36 16 VAL B C 1
ATOM 2773 O O . VAL B 1 16 ? -48.562 0.639 21.641 1 23.36 16 VAL B O 1
ATOM 2776 N N . LEU B 1 17 ? -48.188 -0.443 19.922 1 25.58 17 LEU B N 1
ATOM 2777 C CA . LEU B 1 17 ? -47.219 -1.293 20.625 1 25.58 17 LEU B CA 1
ATOM 2778 C C . LEU B 1 17 ? -45.938 -0.524 20.938 1 25.58 17 LEU B C 1
ATOM 2780 O O . LEU B 1 17 ? -45.344 0.074 20.047 1 25.58 17 LEU B O 1
ATOM 2784 N N . SER B 1 18 ? -45.688 -0.131 22.219 1 25.72 18 SER B N 1
ATOM 2785 C CA . SER B 1 18 ? -44.625 0.521 22.969 1 25.72 18 SER B CA 1
ATOM 2786 C C . SER B 1 18 ? -43.312 -0.244 22.844 1 25.72 18 SER B C 1
ATOM 2788 O O . SER B 1 18 ? -42.281 0.237 23.281 1 25.72 18 SER B O 1
ATOM 2790 N N . THR B 1 19 ? -43.25 -1.506 22.391 1 28.95 19 THR B N 1
ATOM 2791 C CA . THR B 1 19 ? -42.156 -2.17 23.078 1 28.95 19 THR B CA 1
ATOM 2792 C C . THR B 1 19 ? -40.812 -1.62 22.594 1 28.95 19 THR B C 1
ATOM 2794 O O . THR B 1 19 ? -40.156 -2.232 21.75 1 28.95 19 THR B O 1
ATOM 2797 N N . PHE B 1 20 ? -40.594 -0.363 22.25 1 28.23 20 PHE B N 1
ATOM 2798 C CA . PHE B 1 20 ? -39.281 -0.018 21.672 1 28.23 20 PHE B CA 1
ATOM 2799 C C . PHE B 1 20 ? -38.188 -0.231 22.688 1 28.23 20 PHE B C 1
ATOM 2801 O O . PHE B 1 20 ? -37.062 0.268 22.516 1 28.23 20 PHE B O 1
ATOM 2808 N N . ASP B 1 21 ? -38.438 -0.898 23.859 1 26.23 21 ASP B N 1
ATOM 2809 C CA . ASP B 1 21 ? -37.375 -0.494 24.797 1 26.23 21 ASP B CA 1
ATOM 2810 C C . ASP B 1 21 ? -36.031 -1.069 24.391 1 26.23 21 ASP B C 1
ATOM 2812 O O . ASP B 1 21 ? -35 -0.731 24.984 1 26.23 21 ASP B O 1
ATOM 2816 N N . GLY B 1 22 ? -36 -2.277 23.844 1 27.97 22 GLY B N 1
ATOM 2817 C CA . GLY B 1 22 ? -34.781 -2.945 24.25 1 27.97 22 GLY B CA 1
ATOM 2818 C C . GLY B 1 22 ? -33.531 -2.354 23.609 1 27.97 22 GLY B C 1
ATOM 2819 O O . GLY B 1 22 ? -33.281 -2.596 22.438 1 27.97 22 GLY B O 1
ATOM 2820 N N . TRP B 1 23 ? -33.219 -1.112 23.828 1 27.25 23 TRP B N 1
ATOM 2821 C CA . TRP B 1 23 ? -31.906 -0.612 23.484 1 27.25 23 TRP B CA 1
ATOM 2822 C C . TRP B 1 23 ? -30.812 -1.55 24 1 27.25 23 TRP B C 1
ATOM 2824 O O . TRP B 1 23 ? -30.688 -1.76 25.219 1 27.25 23 TRP B O 1
ATOM 2834 N N . ALA B 1 24 ? -30.547 -2.697 23.297 1 28.88 24 ALA B N 1
ATOM 2835 C CA . ALA B 1 24 ? -29.344 -3.465 23.625 1 28.88 24 ALA B CA 1
ATOM 2836 C C . ALA B 1 24 ? -28.203 -2.543 24.031 1 28.88 24 ALA B C 1
ATOM 2838 O O . ALA B 1 24 ? -27.875 -1.596 23.312 1 28.88 24 ALA B O 1
ATOM 2839 N N . ASN B 1 25 ? -27.984 -2.451 25.312 1 28.27 25 ASN B N 1
ATOM 2840 C CA . ASN B 1 25 ? -26.781 -1.913 25.938 1 28.27 25 ASN B CA 1
ATOM 2841 C C . ASN B 1 25 ? -25.516 -2.371 25.219 1 28.27 25 ASN B C 1
ATOM 2843 O O . ASN B 1 25 ? -25.047 -3.486 25.438 1 28.27 25 ASN B O 1
ATOM 2847 N N . LEU B 1 26 ? -25.5 -2.156 23.953 1 29.95 26 LEU B N 1
ATOM 2848 C CA . LEU B 1 26 ? -24.172 -2.27 23.344 1 29.95 26 LEU B CA 1
ATOM 2849 C C . LEU B 1 26 ? -23.109 -1.604 24.234 1 29.95 26 LEU B C 1
ATOM 2851 O O . LEU B 1 26 ? -22.969 -0.378 24.219 1 29.95 26 LEU B O 1
ATOM 2855 N N . SER B 1 27 ? -23.078 -2.164 25.469 1 28.14 27 SER B N 1
ATOM 2856 C CA . SER B 1 27 ? -21.844 -1.822 26.156 1 28.14 27 SER B CA 1
ATOM 2857 C C . SER B 1 27 ? -20.609 -2.143 25.312 1 28.14 27 SER B C 1
ATOM 2859 O O . SER B 1 27 ? -20.25 -3.309 25.156 1 28.14 27 SER B O 1
ATOM 2861 N N . ALA B 1 28 ? -20.5 -1.719 24.188 1 34.03 28 ALA B N 1
ATOM 2862 C CA . ALA B 1 28 ? -19.156 -1.688 23.625 1 34.03 28 ALA B CA 1
ATOM 2863 C C . ALA B 1 28 ? -18.109 -1.495 24.719 1 34.03 28 ALA B C 1
ATOM 2865 O O . ALA B 1 28 ? -18.125 -0.485 25.422 1 34.03 28 ALA B O 1
ATOM 2866 N N . LYS B 1 29 ? -17.672 -2.568 25.188 1 34.03 29 LYS B N 1
ATOM 2867 C CA . LYS B 1 29 ? -16.438 -2.33 25.922 1 34.03 29 LYS B CA 1
ATOM 2868 C C . LYS B 1 29 ? -15.68 -1.131 25.359 1 34.03 29 LYS B C 1
ATOM 2870 O O . LYS B 1 29 ? -15.102 -1.209 24.266 1 34.03 29 LYS B O 1
ATOM 2875 N N . ALA B 1 30 ? -16.188 -0.011 25.469 1 35.19 30 ALA B N 1
ATOM 2876 C CA . ALA B 1 30 ? -15.43 1.202 25.172 1 35.19 30 ALA B CA 1
ATOM 2877 C C . ALA B 1 30 ? -13.953 1.036 25.531 1 35.19 30 ALA B C 1
ATOM 2879 O O . ALA B 1 30 ? -13.609 0.872 26.703 1 35.19 30 ALA B O 1
ATOM 2880 N N . GLU B 1 31 ? -13.266 0.272 24.734 1 40.62 31 GLU B N 1
ATOM 2881 C CA . GLU B 1 31 ? -11.828 0.285 24.938 1 40.62 31 GLU B CA 1
ATOM 2882 C C . GLU B 1 31 ? -11.375 1.599 25.578 1 40.62 31 GLU B C 1
ATOM 2884 O O . GLU B 1 31 ? -12.023 2.633 25.406 1 40.62 31 GLU B O 1
ATOM 2889 N N . GLU B 1 32 ? -10.555 1.521 26.516 1 39.19 32 GLU B N 1
ATOM 2890 C CA . GLU B 1 32 ? -9.922 2.654 27.188 1 39.19 32 GLU B CA 1
ATOM 2891 C C . GLU B 1 32 ? -9.703 3.814 26.219 1 39.19 32 GLU B C 1
ATOM 2893 O O . GLU B 1 32 ? -8.867 3.732 25.328 1 39.19 32 GLU B O 1
ATOM 2898 N N . THR B 1 33 ? -10.75 4.367 25.625 1 47.72 33 THR B N 1
ATOM 2899 C CA . THR B 1 33 ? -10.562 5.656 24.969 1 47.72 33 THR B CA 1
ATOM 2900 C C . THR B 1 33 ? -9.453 6.457 25.641 1 47.72 33 THR B C 1
ATOM 2902 O O . THR B 1 33 ? -9.633 6.953 26.75 1 47.72 33 THR B O 1
ATOM 2905 N N . GLY B 1 34 ? -8.367 5.984 25.562 1 54.44 34 GLY B N 1
ATOM 2906 C CA . GLY B 1 34 ? -7.379 6.848 26.188 1 54.44 34 GLY B CA 1
ATOM 2907 C C . GLY B 1 34 ? -7.695 8.328 26.031 1 54.44 34 GLY B C 1
ATOM 2908 O O . GLY B 1 34 ? -8.438 8.711 25.125 1 54.44 34 GLY B O 1
ATOM 2909 N N . LYS B 1 35 ? -7.504 9.117 27.031 1 71.19 35 LYS B N 1
ATOM 2910 C CA . LYS B 1 35 ? -7.777 10.547 27.172 1 71.19 35 LYS B CA 1
ATOM 2911 C C . LYS B 1 35 ? -7.195 11.336 26 1 71.19 35 LYS B C 1
ATOM 2913 O O . LYS B 1 35 ? -6.023 11.172 25.656 1 71.19 35 LYS B O 1
ATOM 2918 N N . VAL B 1 36 ? -8.102 11.984 25.125 1 88.94 36 VAL B N 1
ATOM 2919 C CA . VAL B 1 36 ? -7.711 12.945 24.094 1 88.94 36 VAL B CA 1
ATOM 2920 C C . VAL B 1 36 ? -6.941 14.102 24.719 1 88.94 36 VAL B C 1
ATOM 2922 O O . VAL B 1 36 ? -7.402 14.703 25.703 1 88.94 36 VAL B O 1
ATOM 2925 N N . LYS B 1 37 ? -5.75 14.266 24.25 1 96.12 37 LYS B N 1
ATOM 2926 C CA . LYS B 1 37 ? -4.957 15.414 24.672 1 96.12 37 LYS B CA 1
ATOM 2927 C C . LYS B 1 37 ? -4.984 16.516 23.609 1 96.12 37 LYS B C 1
ATOM 2929 O O . LYS B 1 37 ? -4.547 16.312 22.484 1 96.12 37 LYS B O 1
ATOM 2934 N N . ILE B 1 38 ? -5.508 17.656 24 1 96.88 38 ILE B N 1
ATOM 2935 C CA . ILE B 1 38 ? -5.602 18.797 23.094 1 96.88 38 ILE B CA 1
ATOM 2936 C C . ILE B 1 38 ? -4.465 19.766 23.375 1 96.88 38 ILE B C 1
ATOM 2938 O O . ILE B 1 38 ? -4.336 20.281 24.5 1 96.88 38 ILE B O 1
ATOM 2942 N N . PRO B 1 39 ? -3.658 20.047 22.422 1 98.25 39 PRO B N 1
ATOM 2943 C CA . PRO B 1 39 ? -2.652 21.094 22.625 1 98.25 39 PRO B CA 1
ATOM 2944 C C . PRO B 1 39 ? -3.271 22.453 22.969 1 98.25 39 PRO B C 1
ATOM 2946 O O . PRO B 1 39 ? -4.418 22.719 22.594 1 98.25 39 PRO B O 1
ATOM 2949 N N . PRO B 1 40 ? -2.49 23.234 23.672 1 97.56 40 PRO B N 1
ATOM 2950 C CA . PRO B 1 40 ? -3.029 24.578 23.953 1 97.56 40 PRO B CA 1
ATOM 2951 C C . PRO B 1 40 ? -3.309 25.375 22.672 1 97.56 40 PRO B C 1
ATOM 2953 O O . PRO B 1 40 ? -2.516 25.328 21.734 1 97.56 40 PRO B O 1
ATOM 2956 N N . TYR B 1 41 ? -4.426 26.031 22.734 1 98 41 TYR B N 1
ATOM 2957 C CA . TYR B 1 41 ? -4.73 26.922 21.625 1 98 41 TYR B CA 1
ATOM 2958 C C . TYR B 1 41 ? -3.799 28.125 21.609 1 98 41 TYR B C 1
ATOM 2960 O O . TYR B 1 41 ? -3.309 28.547 22.672 1 98 41 TYR B O 1
ATOM 2968 N N . LEU B 1 42 ? -3.623 28.703 20.469 1 98.62 42 LEU B N 1
ATOM 2969 C CA . LEU B 1 42 ? -2.619 29.75 20.328 1 98.62 42 LEU B CA 1
ATOM 2970 C C . LEU B 1 42 ? -3.207 31.125 20.688 1 98.62 42 LEU B C 1
ATOM 2972 O O . LEU B 1 42 ? -4.406 31.344 20.516 1 98.62 42 LEU B O 1
ATOM 2976 N N . LYS B 1 43 ? -2.326 31.953 21.203 1 98 43 LYS B N 1
ATOM 2977 C CA . LYS B 1 43 ? -2.582 33.375 21.438 1 98 43 LYS B CA 1
ATOM 2978 C C . LYS B 1 43 ? -1.542 34.25 20.75 1 98 43 LYS B C 1
ATOM 2980 O O . LYS B 1 43 ? -0.504 33.75 20.312 1 98 43 LYS B O 1
ATOM 2985 N N . ALA B 1 44 ? -1.917 35.5 20.672 1 97.81 44 ALA B N 1
ATOM 2986 C CA . ALA B 1 44 ? -0.962 36.438 20.078 1 97.81 44 ALA B CA 1
ATOM 2987 C C . ALA B 1 44 ? 0.4 36.344 20.766 1 97.81 44 ALA B C 1
ATOM 2989 O O . ALA B 1 44 ? 0.482 36.25 21.984 1 97.81 44 ALA B O 1
ATOM 2990 N N . GLY B 1 45 ? 1.411 36.281 19.969 1 98.56 45 GLY B N 1
ATOM 2991 C CA . GLY B 1 45 ? 2.764 36.188 20.484 1 98.56 45 GLY B CA 1
ATOM 2992 C C . GLY B 1 45 ? 3.316 34.781 20.484 1 98.56 45 GLY B C 1
ATOM 2993 O O . GLY B 1 45 ? 4.527 34.562 20.594 1 98.56 45 GLY B O 1
ATOM 2994 N N . ASP B 1 46 ? 2.48 33.781 20.391 1 98.81 46 ASP B N 1
ATOM 2995 C CA . ASP B 1 46 ? 2.93 32.406 20.375 1 98.81 46 ASP B CA 1
ATOM 2996 C C . ASP B 1 46 ? 3.74 32.125 19.109 1 98.81 46 ASP B C 1
ATOM 2998 O O . ASP B 1 46 ? 3.568 32.781 18.078 1 98.81 46 ASP B O 1
ATOM 3002 N N . VAL B 1 47 ? 4.57 31.094 19.172 1 98.88 47 VAL B N 1
ATOM 3003 C CA . VAL B 1 47 ? 5.512 30.797 18.109 1 98.88 47 VAL B CA 1
ATOM 3004 C C . VAL B 1 47 ? 5.023 29.578 17.312 1 98.88 47 VAL B C 1
ATOM 3006 O O . VAL B 1 47 ? 4.664 28.562 17.891 1 98.88 47 VAL B O 1
ATOM 3009 N N . ILE B 1 48 ? 4.984 29.734 16.016 1 98.94 48 ILE B N 1
ATOM 3010 C CA . ILE B 1 48 ? 4.762 28.641 15.078 1 98.94 48 ILE B CA 1
ATOM 3011 C C . ILE B 1 48 ? 6.066 28.281 14.367 1 98.94 48 ILE B C 1
ATOM 3013 O O . ILE B 1 48 ? 6.707 29.156 13.773 1 98.94 48 ILE B O 1
ATOM 3017 N N . GLY B 1 49 ? 6.484 27.031 14.484 1 98.94 49 GLY B N 1
ATOM 3018 C CA . GLY B 1 49 ? 7.609 26.547 13.703 1 98.94 49 GLY B CA 1
ATOM 3019 C C . GLY B 1 49 ? 7.207 26.031 12.336 1 98.94 49 GLY B C 1
ATOM 3020 O O . GLY B 1 49 ? 6.164 25.391 12.188 1 98.94 49 GLY B O 1
ATOM 3021 N N . ILE B 1 50 ? 8.016 26.359 11.281 1 98.94 50 ILE B N 1
ATOM 3022 C CA . ILE B 1 50 ? 7.812 25.828 9.938 1 98.94 50 ILE B CA 1
ATOM 3023 C C . ILE B 1 50 ? 8.938 24.859 9.586 1 98.94 50 ILE B C 1
ATOM 3025 O O . ILE B 1 50 ? 10.117 25.172 9.773 1 98.94 50 ILE B O 1
ATOM 3029 N N . THR B 1 51 ? 8.578 23.672 9.148 1 98.88 51 THR B N 1
ATOM 3030 C CA . THR B 1 51 ? 9.562 22.672 8.781 1 98.88 51 THR B CA 1
ATOM 3031 C C . THR B 1 51 ? 9.172 21.969 7.488 1 98.88 51 THR B C 1
ATOM 3033 O O . THR B 1 51 ? 8.039 22.125 7.008 1 98.88 51 THR B O 1
ATOM 3036 N N . SER B 1 52 ? 10.133 21.281 6.848 1 98.69 52 SER B N 1
ATOM 3037 C CA . SER B 1 52 ? 9.914 20.5 5.629 1 98.69 52 SER B CA 1
ATOM 3038 C C . SER B 1 52 ? 10.297 19.047 5.816 1 98.69 52 SER B C 1
ATOM 3040 O O . SER B 1 52 ? 11.273 18.562 5.234 1 98.69 52 SER B O 1
ATOM 3042 N N . PRO B 1 53 ? 9.477 18.281 6.516 1 98.75 53 PRO B N 1
ATOM 3043 C CA . PRO B 1 53 ? 9.836 16.891 6.805 1 98.75 53 PRO B CA 1
ATOM 3044 C C . PRO B 1 53 ? 9.602 15.969 5.617 1 98.75 53 PRO B C 1
ATOM 3046 O O . PRO B 1 53 ? 9.992 14.797 5.652 1 98.75 53 PRO B O 1
ATOM 3049 N N . ALA B 1 54 ? 9.047 16.453 4.52 1 98.38 54 ALA B N 1
ATOM 3050 C CA . ALA B 1 54 ? 8.766 15.672 3.314 1 98.38 54 ALA B CA 1
ATOM 3051 C C . ALA B 1 54 ? 9.453 16.281 2.098 1 98.38 54 ALA B C 1
ATOM 3053 O O . ALA B 1 54 ? 10.672 16.156 1.938 1 98.38 54 ALA B O 1
ATOM 3054 N N . GLY B 1 55 ? 8.781 17.125 1.355 1 98.06 55 GLY B N 1
ATOM 3055 C CA . GLY B 1 55 ? 9.281 17.609 0.076 1 98.06 55 GLY B CA 1
ATOM 3056 C C . GLY B 1 55 ? 10.031 18.922 0.181 1 98.06 55 GLY B C 1
ATOM 3057 O O . GLY B 1 55 ? 9.891 19.641 1.167 1 98.06 55 GLY B O 1
ATOM 3058 N N . PHE B 1 56 ? 10.773 19.219 -0.878 1 98.19 56 PHE B N 1
ATOM 3059 C CA . PHE B 1 56 ? 11.578 20.422 -0.988 1 98.19 56 PHE B CA 1
ATOM 3060 C C . PHE B 1 56 ? 10.703 21.641 -1.242 1 98.19 56 PHE B C 1
ATOM 3062 O O . PHE B 1 56 ? 9.758 21.578 -2.035 1 98.19 56 PHE B O 1
ATOM 3069 N N . ILE B 1 57 ? 11.055 22.719 -0.55 1 98.38 57 ILE B N 1
ATOM 3070 C CA . ILE B 1 57 ? 10.414 24.016 -0.791 1 98.38 57 ILE B CA 1
ATOM 3071 C C . ILE B 1 57 ? 11.414 25.141 -0.532 1 98.38 57 ILE B C 1
ATOM 3073 O O . ILE B 1 57 ? 12.234 25.047 0.388 1 98.38 57 ILE B O 1
ATOM 3077 N N . THR B 1 58 ? 11.312 26.203 -1.29 1 98.06 58 THR B N 1
ATOM 3078 C CA . THR B 1 58 ? 12.242 27.312 -1.154 1 98.06 58 THR B CA 1
ATOM 3079 C C . THR B 1 58 ? 11.781 28.266 -0.059 1 98.06 58 THR B C 1
ATOM 3081 O O . THR B 1 58 ? 10.594 28.344 0.25 1 98.06 58 THR B O 1
ATOM 3084 N N . PRO B 1 59 ? 12.734 29.016 0.504 1 98.19 59 PRO B N 1
ATOM 3085 C CA . PRO B 1 59 ? 12.352 30.047 1.465 1 98.19 59 PRO B CA 1
ATOM 3086 C C . PRO B 1 59 ? 11.352 31.047 0.884 1 98.19 59 PRO B C 1
ATOM 3088 O O . PRO B 1 59 ? 10.477 31.531 1.6 1 98.19 59 PRO B O 1
ATOM 3091 N N . GLU B 1 60 ? 11.453 31.359 -0.385 1 97.88 60 GLU B N 1
ATOM 3092 C CA . GLU B 1 60 ? 10.547 32.281 -1.041 1 97.88 60 GLU B CA 1
ATOM 3093 C C . GLU B 1 60 ? 9.117 31.75 -1.062 1 97.88 60 GLU B C 1
ATOM 3095 O O . GLU B 1 60 ? 8.164 32.5 -0.857 1 97.88 60 GLU B O 1
ATOM 3100 N N . ASN B 1 61 ? 8.977 30.5 -1.211 1 97.75 61 ASN B N 1
ATOM 3101 C CA . ASN B 1 61 ? 7.66 29.891 -1.408 1 97.75 61 ASN B CA 1
ATOM 3102 C C . ASN B 1 61 ? 6.898 29.766 -0.092 1 97.75 61 ASN B C 1
ATOM 3104 O O . ASN B 1 61 ? 5.691 29.516 -0.089 1 97.75 61 ASN B O 1
ATOM 3108 N N . ILE B 1 62 ? 7.586 29.984 1.02 1 98.38 62 ILE B N 1
ATOM 3109 C CA . ILE B 1 62 ? 6.852 29.906 2.275 1 98.38 62 ILE B CA 1
ATOM 3110 C C . ILE B 1 62 ? 6.508 31.312 2.756 1 98.38 62 ILE B C 1
ATOM 3112 O O . ILE B 1 62 ? 5.754 31.484 3.719 1 98.38 62 ILE B O 1
ATOM 3116 N N . GLN B 1 63 ? 6.996 32.344 2.148 1 98.12 63 GLN B N 1
ATOM 3117 C CA . GLN B 1 63 ? 6.895 33.719 2.637 1 98.12 63 GLN B CA 1
ATOM 3118 C C . GLN B 1 63 ? 5.438 34.156 2.73 1 98.12 63 GLN B C 1
ATOM 3120 O O . GLN B 1 63 ? 5.047 34.844 3.686 1 98.12 63 GLN B O 1
ATOM 3125 N N . PRO B 1 64 ? 4.605 33.812 1.713 1 97.88 64 PRO B N 1
ATOM 3126 C CA . PRO B 1 64 ? 3.199 34.188 1.846 1 97.88 64 PRO B CA 1
ATOM 3127 C C . PRO B 1 64 ? 2.559 33.656 3.129 1 97.88 64 PRO B C 1
ATOM 3129 O O . PRO B 1 64 ? 1.808 34.406 3.789 1 97.88 64 PRO B O 1
ATOM 3132 N N . ALA B 1 65 ? 2.877 32.5 3.477 1 98.44 65 ALA B N 1
ATOM 3133 C CA . ALA B 1 65 ? 2.342 31.906 4.703 1 98.44 65 ALA B CA 1
ATOM 3134 C C . ALA B 1 65 ? 2.922 32.594 5.938 1 98.44 65 ALA B C 1
ATOM 3136 O O . ALA B 1 65 ? 2.195 32.875 6.891 1 98.44 65 ALA B O 1
ATOM 3137 N N . VAL B 1 66 ? 4.215 32.844 5.938 1 98.62 66 VAL B N 1
ATOM 3138 C CA . VAL B 1 66 ? 4.898 33.5 7.043 1 98.62 66 VAL B CA 1
ATOM 3139 C C . VAL B 1 66 ? 4.25 34.875 7.309 1 98.62 66 VAL B C 1
ATOM 3141 O O . VAL B 1 66 ? 3.855 35.156 8.438 1 98.62 66 VAL B O 1
ATOM 3144 N N . GLN B 1 67 ? 4.094 35.594 6.285 1 97.94 67 GLN B N 1
ATOM 3145 C CA . GLN B 1 67 ? 3.559 36.969 6.402 1 97.94 67 GLN B CA 1
ATOM 3146 C C . GLN B 1 67 ? 2.121 36.938 6.914 1 97.94 67 GLN B C 1
ATOM 3148 O O . GLN B 1 67 ? 1.75 37.75 7.77 1 97.94 67 GLN B O 1
ATOM 3153 N N . LEU B 1 68 ? 1.364 36.062 6.363 1 97.88 68 LEU B N 1
ATOM 3154 C CA . LEU B 1 68 ? -0.033 36 6.777 1 97.88 68 LEU B CA 1
ATOM 3155 C C . LEU B 1 68 ? -0.147 35.562 8.242 1 97.88 68 LEU B C 1
ATOM 3157 O O . LEU B 1 68 ? -0.903 36.188 9 1 97.88 68 LEU B O 1
ATOM 3161 N N . MET B 1 69 ? 0.601 34.594 8.695 1 98.19 69 MET B N 1
ATOM 3162 C CA . MET B 1 69 ? 0.52 34.125 10.078 1 98.19 69 MET B CA 1
ATOM 3163 C C . MET B 1 69 ? 1.046 35.156 11.047 1 98.19 69 MET B C 1
ATOM 3165 O O . MET B 1 69 ? 0.539 35.312 12.164 1 98.19 69 MET B O 1
ATOM 3169 N N . GLU B 1 70 ? 2.033 35.906 10.625 1 98.5 70 GLU B N 1
ATOM 3170 C CA . GLU B 1 70 ? 2.49 37.031 11.43 1 98.5 70 GLU B CA 1
ATOM 3171 C C . GLU B 1 70 ? 1.399 38.062 11.57 1 98.5 70 GLU B C 1
ATOM 3173 O O . GLU B 1 70 ? 1.245 38.688 12.633 1 98.5 70 GLU B O 1
ATOM 3178 N N . SER B 1 71 ? 0.68 38.281 10.492 1 97.69 71 SER B N 1
ATOM 3179 C CA . SER B 1 71 ? -0.412 39.25 10.523 1 97.69 71 SER B CA 1
ATOM 3180 C C . SER B 1 71 ? -1.51 38.812 11.492 1 97.69 71 SER B C 1
ATOM 3182 O O . SER B 1 71 ? -2.305 39.625 11.953 1 97.69 71 SER B O 1
ATOM 3184 N N . TRP B 1 72 ? -1.604 37.469 11.789 1 97.5 72 TRP B N 1
ATOM 3185 C CA . TRP B 1 72 ? -2.555 36.969 12.766 1 97.5 72 TRP B CA 1
ATOM 3186 C C . TRP B 1 72 ? -2.062 37.219 14.188 1 97.5 72 TRP B C 1
ATOM 3188 O O . TRP B 1 72 ? -2.779 36.938 15.148 1 97.5 72 TRP B O 1
ATOM 3198 N N . GLY B 1 73 ? -0.781 37.656 14.352 1 98.44 73 GLY B N 1
ATOM 3199 C CA . GLY B 1 73 ? -0.227 37.969 15.656 1 98.44 73 GLY B CA 1
ATOM 3200 C C . GLY B 1 73 ? 0.756 36.938 16.156 1 98.44 73 GLY B C 1
ATOM 3201 O O . GLY B 1 73 ? 1.22 37 17.297 1 98.44 73 GLY B O 1
ATOM 3202 N N . PHE B 1 74 ? 1.056 36 15.344 1 98.75 74 PHE B N 1
ATOM 3203 C CA . PHE B 1 74 ? 1.974 34.938 15.758 1 98.75 74 PHE B CA 1
ATOM 3204 C C . PHE B 1 74 ? 3.406 35.281 15.375 1 98.75 74 PHE B C 1
ATOM 3206 O O . PHE B 1 74 ? 3.635 36.156 14.539 1 98.75 74 PHE B O 1
ATOM 3213 N N . LYS B 1 75 ? 4.34 34.656 16.016 1 98.81 75 LYS B N 1
ATOM 3214 C CA . LYS B 1 75 ? 5.746 34.656 15.625 1 98.81 75 LYS B CA 1
ATOM 3215 C C . LYS B 1 75 ? 6.113 33.406 14.867 1 98.81 75 LYS B C 1
ATOM 3217 O O . LYS B 1 75 ? 5.625 32.312 15.188 1 98.81 75 LYS B O 1
ATOM 3222 N N . ILE B 1 76 ? 7.012 33.594 13.891 1 98.88 76 ILE B N 1
ATOM 3223 C CA . ILE B 1 76 ? 7.344 32.438 13.055 1 98.88 76 ILE B CA 1
ATOM 3224 C C . ILE B 1 76 ? 8.82 32.094 13.234 1 98.88 76 ILE B C 1
ATOM 3226 O O . ILE B 1 76 ? 9.688 32.969 13.188 1 98.88 76 ILE B O 1
ATOM 3230 N N . MET B 1 77 ? 9.062 30.859 13.508 1 98.81 77 MET B N 1
ATOM 3231 C CA . MET B 1 77 ? 10.406 30.281 13.492 1 98.81 77 MET B CA 1
ATOM 3232 C C . MET B 1 77 ? 10.594 29.359 12.289 1 98.81 77 MET B C 1
ATOM 3234 O O . MET B 1 77 ? 9.914 28.344 12.172 1 98.81 77 MET B O 1
ATOM 3238 N N . ILE B 1 78 ? 11.523 29.688 11.414 1 98.81 78 ILE B N 1
ATOM 3239 C CA . ILE B 1 78 ? 11.758 28.906 10.211 1 98.81 78 ILE B CA 1
ATOM 3240 C C . ILE B 1 78 ? 12.805 27.828 10.492 1 98.81 78 ILE B C 1
ATOM 3242 O O . ILE B 1 78 ? 13.906 28.125 10.969 1 98.81 78 ILE B O 1
ATOM 3246 N N . GLY B 1 79 ? 12.469 26.625 10.234 1 98.81 79 GLY B N 1
ATOM 3247 C CA . GLY B 1 79 ? 13.352 25.516 10.5 1 98.81 79 GLY B CA 1
ATOM 3248 C C . GLY B 1 79 ? 14.516 25.422 9.531 1 98.81 79 GLY B C 1
ATOM 3249 O O . GLY B 1 79 ? 14.484 26.031 8.453 1 98.81 79 GLY B O 1
ATOM 3250 N N . SER B 1 80 ? 15.477 24.578 9.859 1 98.75 80 SER B N 1
ATOM 3251 C CA . SER B 1 80 ? 16.719 24.484 9.109 1 98.75 80 SER B CA 1
ATOM 3252 C C . SER B 1 80 ? 16.531 23.672 7.828 1 98.75 80 SER B C 1
ATOM 3254 O O . SER B 1 80 ? 17.375 23.734 6.93 1 98.75 80 SER B O 1
ATOM 3256 N N . ALA B 1 81 ? 15.461 22.953 7.719 1 98.69 81 ALA B N 1
ATOM 3257 C CA . ALA B 1 81 ? 15.234 22.125 6.535 1 98.69 81 ALA B CA 1
ATOM 3258 C C . ALA B 1 81 ? 14.734 22.969 5.367 1 98.69 81 ALA B C 1
ATOM 3260 O O . ALA B 1 81 ? 14.812 22.547 4.211 1 98.69 81 ALA B O 1
ATOM 3261 N N . ILE B 1 82 ? 14.109 24.141 5.664 1 98.81 82 ILE B N 1
ATOM 3262 C CA . ILE B 1 82 ? 13.594 25.016 4.609 1 98.81 82 ILE B CA 1
ATOM 3263 C C . ILE B 1 82 ? 14.742 25.469 3.707 1 98.81 82 ILE B C 1
ATOM 3265 O O . ILE B 1 82 ? 15.742 26 4.184 1 98.81 82 ILE B O 1
ATOM 3269 N N . GLY B 1 83 ? 14.602 25.156 2.426 1 98.56 83 GLY B N 1
ATOM 3270 C CA . GLY B 1 83 ? 15.625 25.547 1.461 1 98.56 83 GLY B CA 1
ATOM 3271 C C . GLY B 1 83 ? 16.625 24.453 1.183 1 98.56 83 GLY B C 1
ATOM 3272 O O . GLY B 1 83 ? 17.375 24.516 0.197 1 98.56 83 GLY B O 1
ATOM 3273 N N . LYS B 1 84 ? 16.719 23.469 2.041 1 98.62 84 LYS B N 1
ATOM 3274 C CA . LYS B 1 84 ? 17.578 22.312 1.762 1 98.62 84 LYS B CA 1
ATOM 3275 C C . LYS B 1 84 ? 16.922 21.391 0.743 1 98.62 84 LYS B C 1
ATOM 3277 O O . LYS B 1 84 ? 15.695 21.328 0.642 1 98.62 84 LYS B O 1
ATOM 3282 N N . ARG B 1 85 ? 17.828 20.719 0.04 1 98.06 85 ARG B N 1
ATOM 3283 C CA . ARG B 1 85 ? 17.266 19.859 -1 1 98.06 85 ARG B CA 1
ATOM 3284 C C . ARG B 1 85 ? 18.094 18.594 -1.148 1 98.06 85 ARG B C 1
ATOM 3286 O O . ARG B 1 85 ? 19.328 18.641 -1.138 1 98.06 85 ARG B O 1
ATOM 3293 N N . ASP B 1 86 ? 17.516 17.516 -1.166 1 98.19 86 ASP B N 1
ATOM 3294 C CA . ASP B 1 86 ? 18.016 16.219 -1.611 1 98.19 86 ASP B CA 1
ATOM 3295 C C . ASP B 1 86 ? 17.031 15.547 -2.574 1 98.19 86 ASP B C 1
ATOM 3297 O O . ASP B 1 86 ? 16.234 14.695 -2.172 1 98.19 86 ASP B O 1
ATOM 3301 N N . PHE B 1 87 ? 17.172 15.992 -3.865 1 97.56 87 PHE B N 1
ATOM 3302 C CA . PHE B 1 87 ? 16.203 15.609 -4.883 1 97.56 87 PHE B CA 1
ATOM 3303 C C . PHE B 1 87 ? 14.797 16.078 -4.5 1 97.56 87 PHE B C 1
ATOM 3305 O O . PHE B 1 87 ? 14.578 17.266 -4.281 1 97.56 87 PHE B O 1
ATOM 3312 N N . THR B 1 88 ? 13.875 15.219 -4.312 1 97.25 88 THR B N 1
ATOM 3313 C CA . THR B 1 88 ? 12.5 15.609 -4.043 1 97.25 88 THR B CA 1
ATOM 3314 C C . THR B 1 88 ? 12.32 15.984 -2.574 1 97.25 88 THR B C 1
ATOM 3316 O O . THR B 1 88 ? 11.312 16.594 -2.201 1 97.25 88 THR B O 1
ATOM 3319 N N . PHE B 1 89 ? 13.305 15.75 -1.773 1 98.12 89 PHE B N 1
ATOM 3320 C CA . PHE B 1 89 ? 13.172 15.891 -0.328 1 98.12 89 PHE B CA 1
ATOM 3321 C C . PHE B 1 89 ? 13.641 17.266 0.127 1 98.12 89 PHE B C 1
ATOM 3323 O O . PHE B 1 89 ? 14.555 17.844 -0.463 1 98.12 89 PHE B O 1
ATOM 3330 N N . GLY B 1 90 ? 12.992 17.734 1.238 1 98.25 90 GLY B N 1
ATOM 3331 C CA . GLY B 1 90 ? 13.445 18.953 1.879 1 98.25 90 GLY B CA 1
ATOM 3332 C C . GLY B 1 90 ? 14.766 18.797 2.607 1 98.25 90 GLY B C 1
ATOM 3333 O O . GLY B 1 90 ? 14.898 19.219 3.758 1 98.25 90 GLY B O 1
ATOM 3334 N N . GLY B 1 91 ? 15.719 18.094 2.039 1 98.62 91 GLY B N 1
ATOM 3335 C CA . GLY B 1 91 ? 17.016 17.75 2.623 1 98.62 91 GLY B CA 1
ATOM 3336 C C . GLY B 1 91 ? 17.203 16.266 2.809 1 98.62 91 GLY B C 1
ATOM 3337 O O . GLY B 1 91 ? 16.312 15.469 2.488 1 98.62 91 GLY B O 1
ATOM 3338 N N . THR B 1 92 ? 18.359 15.875 3.277 1 98.62 92 THR B N 1
ATOM 3339 C CA . THR B 1 92 ? 18.625 14.477 3.58 1 98.62 92 THR B CA 1
ATOM 3340 C C . THR B 1 92 ? 17.703 13.984 4.699 1 98.62 92 THR B C 1
ATOM 3342 O O . THR B 1 92 ? 17.109 14.789 5.418 1 98.62 92 THR B O 1
ATOM 3345 N N . ASP B 1 93 ? 17.656 12.719 4.797 1 98.69 93 ASP B N 1
ATOM 3346 C CA . ASP B 1 93 ? 16.875 12.148 5.891 1 98.69 93 ASP B CA 1
ATOM 3347 C C . ASP B 1 93 ? 17.312 12.719 7.234 1 98.69 93 ASP B C 1
ATOM 3349 O O . ASP B 1 93 ? 16.469 13.094 8.062 1 98.69 93 ASP B O 1
ATOM 3353 N N . GLU B 1 94 ? 18.578 12.852 7.434 1 98.75 94 GLU B N 1
ATOM 3354 C CA . GLU B 1 94 ? 19.125 13.336 8.695 1 98.75 94 GLU B CA 1
ATOM 3355 C C . GLU B 1 94 ? 18.797 14.805 8.914 1 98.75 94 GLU B C 1
ATOM 3357 O O . GLU B 1 94 ? 18.438 15.211 10.023 1 98.75 94 GLU B O 1
ATOM 3362 N N . GLU B 1 95 ? 18.875 15.578 7.879 1 98.88 95 GLU B N 1
ATOM 3363 C CA . GLU B 1 95 ? 18.562 17 7.98 1 98.88 95 GLU B CA 1
ATOM 3364 C C . GLU B 1 95 ? 17.094 17.219 8.32 1 98.88 95 GLU B C 1
ATOM 3366 O O . GLU B 1 95 ? 16.75 18.031 9.18 1 98.88 95 GLU B O 1
ATOM 3371 N N . ARG B 1 96 ? 16.25 16.516 7.621 1 98.88 96 ARG B N 1
ATOM 3372 C CA . ARG B 1 96 ? 14.812 16.625 7.871 1 98.88 96 ARG B CA 1
ATOM 3373 C C . ARG B 1 96 ? 14.461 16.125 9.273 1 98.88 96 ARG B C 1
ATOM 3375 O O . ARG B 1 96 ? 13.695 16.781 9.984 1 98.88 96 ARG B O 1
ATOM 3382 N N . ARG B 1 97 ? 15.055 15.008 9.648 1 98.88 97 ARG B N 1
ATOM 3383 C CA . ARG B 1 97 ? 14.828 14.453 10.977 1 98.88 97 ARG B CA 1
ATOM 3384 C C . ARG B 1 97 ? 15.25 15.438 12.062 1 98.88 97 ARG B C 1
ATOM 3386 O O . ARG B 1 97 ? 14.508 15.68 13.016 1 98.88 97 ARG B O 1
ATOM 3393 N N . LYS B 1 98 ? 16.453 15.961 11.938 1 98.88 98 LYS B N 1
ATOM 3394 C CA . LYS B 1 98 ? 17 16.875 12.93 1 98.88 98 LYS B CA 1
ATOM 3395 C C . LYS B 1 98 ? 16.125 18.125 13.062 1 98.88 98 LYS B C 1
ATOM 3397 O O . LYS B 1 98 ? 15.859 18.594 14.18 1 98.88 98 LYS B O 1
ATOM 3402 N N . ASP B 1 99 ? 15.758 18.672 12 1 98.88 99 ASP B N 1
ATOM 3403 C CA . ASP B 1 99 ? 14.922 19.875 11.992 1 98.88 99 ASP B CA 1
ATOM 3404 C C . ASP B 1 99 ? 13.594 19.609 12.711 1 98.88 99 ASP B C 1
ATOM 3406 O O . ASP B 1 99 ? 13.211 20.391 13.594 1 98.88 99 ASP B O 1
ATOM 3410 N N . LEU B 1 100 ? 12.93 18.547 12.352 1 98.94 100 LEU B N 1
ATOM 3411 C CA . LEU B 1 100 ? 11.656 18.203 12.977 1 98.94 100 LEU B CA 1
ATOM 3412 C C . LEU B 1 100 ? 11.844 17.906 14.461 1 98.94 100 LEU B C 1
ATOM 3414 O O . LEU B 1 100 ? 11.031 18.312 15.297 1 98.94 100 LEU B O 1
ATOM 3418 N N . GLN B 1 101 ? 12.938 17.203 14.781 1 98.94 101 GLN B N 1
ATOM 3419 C CA . GLN B 1 101 ? 13.227 16.891 16.172 1 98.94 101 GLN B CA 1
ATOM 3420 C C . GLN B 1 101 ? 13.383 18.156 17.016 1 98.94 101 GLN B C 1
ATOM 3422 O O . GLN B 1 101 ? 12.867 18.234 18.125 1 98.94 101 GLN B O 1
ATOM 3427 N N . GLU B 1 102 ? 14.062 19.047 16.453 1 98.81 102 GLU B N 1
ATOM 3428 C CA . GLU B 1 102 ? 14.273 20.312 17.156 1 98.81 102 GLU B CA 1
ATOM 3429 C C . GLU B 1 102 ? 12.938 21 17.438 1 98.81 102 GLU B C 1
ATOM 3431 O O . GLU B 1 102 ? 12.742 21.547 18.531 1 98.81 102 GLU B O 1
ATOM 3436 N N . MET B 1 103 ? 12.094 21 16.516 1 98.62 103 MET B N 1
ATOM 3437 C CA . MET B 1 103 ? 10.789 21.625 16.703 1 98.62 103 MET B CA 1
ATOM 3438 C C . MET B 1 103 ? 9.961 20.875 17.734 1 98.62 103 MET B C 1
ATOM 3440 O O . MET B 1 103 ? 9.273 21.484 18.562 1 98.62 103 MET B O 1
ATOM 3444 N N . LEU B 1 104 ? 10 19.562 17.688 1 98.88 104 LEU B N 1
ATOM 3445 C CA . LEU B 1 104 ? 9.266 18.734 18.641 1 98.88 104 LEU B CA 1
ATOM 3446 C C . LEU B 1 104 ? 9.773 18.938 20.062 1 98.88 104 LEU B C 1
ATOM 3448 O O . LEU B 1 104 ? 9 18.859 21.016 1 98.88 104 LEU B O 1
ATOM 3452 N N . ASP B 1 105 ? 11.047 19.281 20.172 1 98.81 105 ASP B N 1
ATOM 3453 C CA . ASP B 1 105 ? 11.688 19.359 21.469 1 98.81 105 ASP B CA 1
ATOM 3454 C C . ASP B 1 105 ? 11.531 20.75 22.078 1 98.81 105 ASP B C 1
ATOM 3456 O O . ASP B 1 105 ? 11.695 20.938 23.281 1 98.81 105 ASP B O 1
ATOM 3460 N N . ASN B 1 106 ? 11.289 21.75 21.234 1 98.62 106 ASN B N 1
ATOM 3461 C CA . ASN B 1 106 ? 11.312 23.141 21.672 1 98.62 106 ASN B CA 1
ATOM 3462 C C . ASN B 1 106 ? 10 23.547 22.344 1 98.62 106 ASN B C 1
ATOM 3464 O O . ASN B 1 106 ? 8.984 23.734 21.656 1 98.62 106 ASN B O 1
ATOM 3468 N N . PRO B 1 107 ? 10.008 23.781 23.594 1 97.88 107 PRO B N 1
ATOM 3469 C CA . PRO B 1 107 ? 8.742 24.078 24.281 1 97.88 107 PRO B CA 1
ATOM 3470 C C . PRO B 1 107 ? 8.211 25.469 23.953 1 97.88 107 PRO B C 1
ATOM 3472 O O . PRO B 1 107 ? 7.055 25.781 24.266 1 97.88 107 PRO B O 1
ATOM 3475 N N . SER B 1 108 ? 8.984 26.297 23.422 1 98.12 108 SER B N 1
ATOM 3476 C CA . SER B 1 108 ? 8.531 27.641 23.078 1 98.12 108 SER B CA 1
ATOM 3477 C C . SER B 1 108 ? 7.645 27.609 21.828 1 98.12 108 SER B C 1
ATOM 3479 O O . SER B 1 108 ? 6.891 28.547 21.578 1 98.12 108 SER B O 1
ATOM 3481 N N . ILE B 1 109 ? 7.77 26.609 21.047 1 98.69 109 ILE B N 1
ATOM 3482 C CA . ILE B 1 109 ? 6.938 26.422 19.859 1 98.69 109 ILE B CA 1
ATOM 3483 C C . ILE B 1 109 ? 5.586 25.844 20.266 1 98.69 109 ILE B C 1
ATOM 3485 O O . ILE B 1 109 ? 5.523 24.859 21 1 98.69 109 ILE B O 1
ATOM 3489 N N . LYS B 1 110 ? 4.559 26.453 19.766 1 98.75 110 LYS B N 1
ATOM 3490 C CA . LYS B 1 110 ? 3.221 26.031 20.172 1 98.75 110 LYS B CA 1
ATOM 3491 C C . LYS B 1 110 ? 2.506 25.312 19.016 1 98.75 110 LYS B C 1
ATOM 3493 O O . LYS B 1 110 ? 1.492 24.656 19.234 1 98.75 110 LYS B O 1
ATOM 3498 N N . ALA B 1 111 ? 3.021 25.438 17.828 1 98.88 111 ALA B N 1
ATOM 3499 C CA . ALA B 1 111 ? 2.527 24.734 16.656 1 98.88 111 ALA B CA 1
ATOM 3500 C C . ALA B 1 111 ? 3.645 24.5 15.641 1 98.88 111 ALA B C 1
ATOM 3502 O O . ALA B 1 111 ? 4.574 25.312 15.539 1 98.88 111 ALA B O 1
ATOM 3503 N N . ILE B 1 112 ? 3.572 23.422 14.969 1 98.94 112 ILE B N 1
ATOM 3504 C CA . ILE B 1 112 ? 4.484 23.094 13.883 1 98.94 112 ILE B CA 1
ATOM 3505 C C . ILE B 1 112 ? 3.713 23 12.57 1 98.94 112 ILE B C 1
ATOM 3507 O O . ILE B 1 112 ? 2.854 22.141 12.398 1 98.94 112 ILE B O 1
ATOM 3511 N N . MET B 1 113 ? 4 23.906 11.648 1 98.81 113 MET B N 1
ATOM 3512 C CA . MET B 1 113 ? 3.432 23.906 10.305 1 98.81 113 MET B CA 1
ATOM 3513 C C . MET B 1 113 ? 4.379 23.234 9.312 1 98.81 113 MET B C 1
ATOM 3515 O O . MET B 1 113 ? 5.5 23.703 9.109 1 98.81 113 MET B O 1
ATOM 3519 N N . CYS B 1 114 ? 3.904 22.125 8.727 1 98.88 114 CYS B N 1
ATOM 3520 C CA . CYS B 1 114 ? 4.676 21.562 7.633 1 98.88 114 CYS B CA 1
ATOM 3521 C C . CYS B 1 114 ? 4.562 22.406 6.375 1 98.88 114 CYS B C 1
ATOM 3523 O O . CYS B 1 114 ? 3.479 22.891 6.043 1 98.88 114 CYS B O 1
ATOM 3525 N N . ALA B 1 115 ? 5.645 22.562 5.688 1 98.69 115 ALA B N 1
ATOM 3526 C CA . ALA B 1 115 ? 5.699 23.5 4.574 1 98.69 115 ALA B CA 1
ATOM 3527 C C . ALA B 1 115 ? 4.996 22.938 3.342 1 98.69 115 ALA B C 1
ATOM 3529 O O . ALA B 1 115 ? 4.379 23.688 2.574 1 98.69 115 ALA B O 1
ATOM 3530 N N . ARG B 1 116 ? 5.172 21.672 3.152 1 97.25 116 ARG B N 1
ATOM 3531 C CA . ARG B 1 116 ? 4.504 21 2.045 1 97.25 116 ARG B CA 1
ATOM 3532 C C . ARG B 1 116 ? 4.508 19.484 2.246 1 97.25 116 ARG B C 1
ATOM 3534 O O . ARG B 1 116 ? 5.227 18.969 3.102 1 97.25 116 ARG B O 1
ATOM 3541 N N . GLY B 1 117 ? 3.635 18.859 1.448 1 96.94 117 GLY B N 1
ATOM 3542 C CA . GLY B 1 117 ? 3.648 17.406 1.416 1 96.94 117 GLY B CA 1
ATOM 3543 C C . GLY B 1 117 ? 4.746 16.828 0.535 1 96.94 117 GLY B C 1
ATOM 3544 O O . GLY B 1 117 ? 5.867 17.344 0.521 1 96.94 117 GLY B O 1
ATOM 3545 N N . GLY B 1 118 ? 4.434 15.852 -0.172 1 96.5 118 GLY B N 1
ATOM 3546 C CA . GLY B 1 118 ? 5.383 15.055 -0.933 1 96.5 118 GLY B CA 1
ATOM 3547 C C . GLY B 1 118 ? 5.551 13.648 -0.396 1 96.5 118 GLY B C 1
ATOM 3548 O O . GLY B 1 118 ? 4.566 12.922 -0.223 1 96.5 118 GLY B O 1
ATOM 3549 N N . TYR B 1 119 ? 6.816 13.414 -0.216 1 97.31 119 TYR B N 1
ATOM 3550 C CA . TYR B 1 119 ? 7.176 12.102 0.321 1 97.31 119 TYR B CA 1
ATOM 3551 C C . TYR B 1 119 ? 8.414 12.203 1.204 1 97.31 119 TYR B C 1
ATOM 3553 O O . TYR B 1 119 ? 9.305 13.016 0.949 1 97.31 119 TYR B O 1
ATOM 3561 N N . GLY B 1 120 ? 8.297 11.367 2.303 1 98.38 120 GLY B N 1
ATOM 3562 C CA . GLY B 1 120 ? 9.578 11.266 2.986 1 98.38 120 GLY B CA 1
ATOM 3563 C C . GLY B 1 120 ? 9.438 11.047 4.48 1 98.38 120 GLY B C 1
ATOM 3564 O O . GLY B 1 120 ? 10.398 10.633 5.145 1 98.38 120 GLY B O 1
ATOM 3565 N N . ILE B 1 121 ? 8.336 11.258 5.047 1 98.88 121 ILE B N 1
ATOM 3566 C CA . ILE B 1 121 ? 8.188 11.273 6.5 1 98.88 121 ILE B CA 1
ATOM 3567 C C . ILE B 1 121 ? 8.352 9.852 7.047 1 98.88 121 ILE B C 1
ATOM 3569 O O . ILE B 1 121 ? 8.914 9.664 8.125 1 98.88 121 ILE B O 1
ATOM 3573 N N . VAL B 1 122 ? 7.91 8.867 6.301 1 98.81 122 VAL B N 1
ATOM 3574 C CA . VAL B 1 122 ? 8.008 7.484 6.758 1 98.81 122 VAL B CA 1
ATOM 3575 C C . VAL B 1 122 ? 9.469 7.094 6.922 1 98.81 122 VAL B C 1
ATOM 3577 O O . VAL B 1 122 ? 9.797 6.207 7.715 1 98.81 122 VAL B O 1
ATOM 3580 N N . ARG B 1 123 ? 10.359 7.773 6.277 1 98.62 123 ARG B N 1
ATOM 3581 C CA . ARG B 1 123 ? 11.781 7.477 6.305 1 98.62 123 ARG B CA 1
ATOM 3582 C C . ARG B 1 123 ? 12.406 7.918 7.625 1 98.62 123 ARG B C 1
ATOM 3584 O O . ARG B 1 123 ? 13.484 7.449 7.996 1 98.62 123 ARG B O 1
ATOM 3591 N N . ILE B 1 124 ? 11.727 8.805 8.344 1 98.81 124 ILE B N 1
ATOM 3592 C CA . ILE B 1 124 ? 12.391 9.383 9.508 1 98.81 124 ILE B CA 1
ATOM 3593 C C . ILE B 1 124 ? 11.516 9.188 10.75 1 98.81 124 ILE B C 1
ATOM 3595 O O . ILE B 1 124 ? 11.977 9.391 11.875 1 98.81 124 ILE B O 1
ATOM 3599 N N . ILE B 1 125 ? 10.266 8.727 10.617 1 98.88 125 ILE B N 1
ATOM 3600 C CA . ILE B 1 125 ? 9.258 8.719 11.68 1 98.88 125 ILE B CA 1
ATOM 3601 C C . ILE B 1 125 ? 9.758 7.883 12.852 1 98.88 125 ILE B C 1
ATOM 3603 O O . ILE B 1 125 ? 9.609 8.281 14.008 1 98.88 125 ILE B O 1
ATOM 3607 N N . ASP B 1 126 ? 10.398 6.762 12.625 1 98.44 126 ASP B N 1
ATOM 3608 C CA . ASP B 1 126 ? 10.781 5.824 13.672 1 98.44 126 ASP B CA 1
ATOM 3609 C C . ASP B 1 126 ? 12.039 6.293 14.398 1 98.44 126 ASP B C 1
ATOM 3611 O O . ASP B 1 126 ? 12.398 5.758 15.445 1 98.44 126 ASP B O 1
ATOM 3615 N N . GLN B 1 127 ? 12.656 7.297 13.883 1 98.38 127 GLN B N 1
ATOM 3616 C CA . GLN B 1 127 ? 13.875 7.816 14.484 1 98.38 127 GLN B CA 1
ATOM 3617 C C . GLN B 1 127 ? 13.586 9.039 15.352 1 98.38 127 GLN B C 1
ATOM 3619 O O . GLN B 1 127 ? 14.469 9.547 16.047 1 98.38 127 GLN B O 1
ATOM 3624 N N . LEU B 1 128 ? 12.414 9.484 15.305 1 98.88 128 LEU B N 1
ATOM 3625 C CA . LEU B 1 128 ? 12.023 10.656 16.078 1 98.88 128 LEU B CA 1
ATOM 3626 C C . LEU B 1 128 ? 11.758 10.281 17.531 1 98.88 128 LEU B C 1
ATOM 3628 O O . LEU B 1 128 ? 11.234 9.195 17.812 1 98.88 128 LEU B O 1
ATOM 3632 N N . ASN B 1 129 ? 12.188 11.141 18.422 1 98.81 129 ASN B N 1
ATOM 3633 C CA . ASN B 1 129 ? 11.867 11.062 19.828 1 98.81 129 ASN B CA 1
ATOM 3634 C C . ASN B 1 129 ? 10.742 12.031 20.203 1 98.81 129 ASN B C 1
ATOM 3636 O O . ASN B 1 129 ? 10.891 13.25 20.047 1 98.81 129 ASN B O 1
ATOM 3640 N N . PHE B 1 130 ? 9.609 11.5 20.734 1 98.75 130 PHE B N 1
ATOM 3641 C CA . PHE B 1 130 ? 8.43 12.328 20.969 1 98.75 130 PHE B CA 1
ATOM 3642 C C . PHE B 1 130 ? 8.281 12.648 22.453 1 98.75 130 PHE B C 1
ATOM 3644 O O . PHE B 1 130 ? 7.258 13.188 22.875 1 98.75 130 PHE B O 1
ATOM 3651 N N . ASP B 1 131 ? 9.258 12.367 23.266 1 98.56 131 ASP B N 1
ATOM 3652 C CA . ASP B 1 131 ? 9.141 12.5 24.719 1 98.56 131 ASP B CA 1
ATOM 3653 C C . ASP B 1 131 ? 8.805 13.938 25.109 1 98.56 131 ASP B C 1
ATOM 3655 O O . ASP B 1 131 ? 7.852 14.172 25.859 1 98.56 131 ASP B O 1
ATOM 3659 N N . GLU B 1 132 ? 9.555 14.867 24.672 1 98.62 132 GLU B N 1
ATOM 3660 C CA . GLU B 1 132 ? 9.312 16.266 25 1 98.62 132 GLU B CA 1
ATOM 3661 C C . GLU B 1 132 ? 8 16.766 24.406 1 98.62 132 GLU B C 1
ATOM 3663 O O . GLU B 1 132 ? 7.285 17.547 25.016 1 98.62 132 GLU B O 1
ATOM 3668 N N . PHE B 1 133 ? 7.699 16.312 23.281 1 98.62 133 PHE B N 1
ATOM 3669 C CA . PHE B 1 133 ? 6.449 16.672 22.609 1 98.62 133 PHE B CA 1
ATOM 3670 C C . PHE B 1 133 ? 5.25 16.219 23.438 1 98.62 133 PHE B C 1
ATOM 3672 O O . PHE B 1 133 ? 4.27 16.953 23.562 1 98.62 133 PHE B O 1
ATOM 3679 N N . VAL B 1 134 ? 5.32 15.031 23.953 1 98.38 134 VAL B N 1
ATOM 3680 C CA . VAL B 1 134 ? 4.242 14.484 24.766 1 98.38 134 VAL B CA 1
ATOM 3681 C C . VAL B 1 134 ? 4.105 15.289 26.062 1 98.38 134 VAL B C 1
ATOM 3683 O O . VAL B 1 134 ? 2.99 15.531 26.531 1 98.38 134 VAL B O 1
ATOM 3686 N N . LYS B 1 135 ? 5.211 15.727 26.562 1 98 135 LYS B N 1
ATOM 3687 C CA . LYS B 1 135 ? 5.207 16.547 27.781 1 98 135 LYS B CA 1
ATOM 3688 C C . LYS B 1 135 ? 4.668 17.938 27.5 1 98 135 LYS B C 1
ATOM 3690 O O . LYS B 1 135 ? 4.02 18.547 28.359 1 98 135 LYS B O 1
ATOM 3695 N N . HIS B 1 136 ? 4.996 18.453 26.328 1 98 136 HIS B N 1
ATOM 3696 C CA . HIS B 1 136 ? 4.59 19.781 25.891 1 98 136 HIS B CA 1
ATOM 3697 C C . HIS B 1 136 ? 3.91 19.734 24.531 1 98 136 HIS B C 1
ATOM 3699 O O . HIS B 1 136 ? 4.441 20.266 23.547 1 98 136 HIS B O 1
ATOM 3705 N N . PRO B 1 137 ? 2.746 19.297 24.531 1 98.31 137 PRO B N 1
ATOM 3706 C CA . PRO B 1 137 ? 2.086 19.094 23.234 1 98.31 137 PRO B CA 1
ATOM 3707 C C . PRO B 1 137 ? 1.878 20.391 22.469 1 98.31 137 PRO B C 1
ATOM 3709 O O . PRO B 1 137 ? 1.677 21.453 23.062 1 98.31 137 PRO B O 1
ATOM 3712 N N . LYS B 1 138 ? 1.965 20.328 21.234 1 98.69 138 LYS B N 1
ATOM 3713 C CA . LYS B 1 138 ? 1.753 21.438 20.312 1 98.69 138 LYS B CA 1
ATOM 3714 C C . LYS B 1 138 ? 1.016 20.953 19.062 1 98.69 138 LYS B C 1
ATOM 3716 O O . LYS B 1 138 ? 0.902 19.75 18.812 1 98.69 138 LYS B O 1
ATOM 3721 N N . TRP B 1 139 ? 0.458 21.859 18.359 1 98.81 139 TRP B N 1
ATOM 3722 C CA . TRP B 1 139 ? -0.3 21.516 17.156 1 98.81 139 TRP B CA 1
ATOM 3723 C C . TRP B 1 139 ? 0.634 21.172 16 1 98.81 139 TRP B C 1
ATOM 3725 O O . TRP B 1 139 ? 1.558 21.922 15.695 1 98.81 139 TRP B O 1
ATOM 3735 N N . LEU B 1 140 ? 0.456 19.984 15.469 1 98.94 140 LEU B N 1
ATOM 3736 C CA . LEU B 1 140 ? 1.084 19.594 14.211 1 98.94 140 LEU B CA 1
ATOM 3737 C C . LEU B 1 140 ? 0.128 19.812 13.039 1 98.94 140 LEU B C 1
ATOM 3739 O O . LEU B 1 140 ? -0.983 19.281 13.039 1 98.94 140 LEU B O 1
ATOM 3743 N N . ILE B 1 141 ? 0.57 20.531 11.992 1 98.88 141 ILE B N 1
ATOM 3744 C CA . ILE B 1 141 ? -0.335 20.984 10.945 1 98.88 141 ILE B CA 1
ATOM 3745 C C . ILE B 1 141 ? 0.165 20.5 9.586 1 98.88 141 ILE B C 1
ATOM 3747 O O . ILE B 1 141 ? 1.322 20.734 9.227 1 98.88 141 ILE B O 1
ATOM 3751 N N . GLY B 1 142 ? -0.727 19.875 8.828 1 98.75 142 GLY B N 1
ATOM 3752 C CA . GLY B 1 142 ? -0.429 19.5 7.453 1 98.75 142 GLY B CA 1
ATOM 3753 C C . GLY B 1 142 ? -1.356 18.422 6.922 1 98.75 142 GLY B C 1
ATOM 3754 O O . GLY B 1 142 ? -2.322 18.031 7.586 1 98.75 142 GLY B O 1
ATOM 3755 N N . PHE B 1 143 ? -1.153 18 5.691 1 98.31 143 PHE B N 1
ATOM 3756 C CA . PHE B 1 143 ? -1.889 16.891 5.094 1 98.31 143 PHE B CA 1
ATOM 3757 C C . PHE B 1 143 ? -1.013 16.125 4.105 1 98.31 143 PHE B C 1
ATOM 3759 O O . PHE B 1 143 ? 0.184 16.406 3.988 1 98.31 143 PHE B O 1
ATOM 3766 N N . SER B 1 144 ? -1.546 15.148 3.357 1 98.19 144 SER B N 1
ATOM 3767 C CA . SER B 1 144 ? -0.79 14.312 2.432 1 98.19 144 SER B CA 1
ATOM 3768 C C . SER B 1 144 ? 0.21 13.43 3.172 1 98.19 144 SER B C 1
ATOM 3770 O O . SER B 1 144 ? -0.167 12.672 4.07 1 98.19 144 SER B O 1
ATOM 3772 N N . ASP B 1 145 ? 1.521 13.664 2.855 1 98.5 145 ASP B N 1
ATOM 3773 C CA . ASP B 1 145 ? 2.539 12.828 3.486 1 98.5 145 ASP B CA 1
ATOM 3774 C C . ASP B 1 145 ? 2.541 13.016 5 1 98.5 145 ASP B C 1
ATOM 3776 O O . ASP B 1 145 ? 2.943 12.117 5.742 1 98.5 145 ASP B O 1
ATOM 3780 N N . VAL B 1 146 ? 2.031 14.133 5.488 1 98.81 146 VAL B N 1
ATOM 3781 C CA . VAL B 1 146 ? 2 14.469 6.906 1 98.81 146 VAL B CA 1
ATOM 3782 C C . VAL B 1 146 ? 1.062 13.516 7.645 1 98.81 146 VAL B C 1
ATOM 3784 O O . VAL B 1 146 ? 1.119 13.406 8.867 1 98.81 146 VAL B O 1
ATOM 3787 N N . THR B 1 147 ? 0.248 12.773 6.926 1 98.88 147 THR B N 1
ATOM 3788 C CA . THR B 1 147 ? -0.647 11.773 7.496 1 98.88 147 THR B CA 1
ATOM 3789 C C . THR B 1 147 ? 0.132 10.758 8.336 1 98.88 147 THR B C 1
ATOM 3791 O O . THR B 1 147 ? -0.366 10.273 9.352 1 98.88 147 THR B O 1
ATOM 3794 N N . VAL B 1 148 ? 1.373 10.492 7.984 1 98.88 148 VAL B N 1
ATOM 3795 C CA . VAL B 1 148 ? 2.203 9.594 8.773 1 98.88 148 VAL B CA 1
ATOM 3796 C C . VAL B 1 148 ? 2.309 10.117 10.211 1 98.88 148 VAL B C 1
ATOM 3798 O O . VAL B 1 148 ? 2.146 9.352 11.164 1 98.88 148 VAL B O 1
ATOM 3801 N N . LEU B 1 149 ? 2.543 11.391 10.359 1 98.94 149 LEU B N 1
ATOM 3802 C CA . LEU B 1 149 ? 2.662 12.016 11.664 1 98.94 149 LEU B CA 1
ATOM 3803 C C . LEU B 1 149 ? 1.315 12.047 12.383 1 98.94 149 LEU B C 1
ATOM 3805 O O . LEU B 1 149 ? 1.24 11.781 13.586 1 98.94 149 LEU B O 1
ATOM 3809 N N . HIS B 1 150 ? 0.232 12.422 11.625 1 98.88 150 HIS B N 1
ATOM 3810 C CA . HIS B 1 150 ? -1.1 12.398 12.219 1 98.88 150 HIS B CA 1
ATOM 3811 C C . HIS B 1 150 ? -1.402 11.039 12.836 1 98.88 150 HIS B C 1
ATOM 3813 O O . HIS B 1 150 ? -1.771 10.953 14.008 1 98.88 150 HIS B O 1
ATOM 3819 N N . CYS B 1 151 ? -1.195 9.992 12.031 1 98.88 151 CYS B N 1
ATOM 3820 C CA . CYS B 1 151 ? -1.498 8.641 12.477 1 98.88 151 CYS B CA 1
ATOM 3821 C C . CYS B 1 151 ? -0.65 8.258 13.68 1 98.88 151 CYS B C 1
ATOM 3823 O O . CYS B 1 151 ? -1.171 7.742 14.672 1 98.88 151 CYS B O 1
ATOM 3825 N N . HIS B 1 152 ? 0.605 8.555 13.617 1 98.88 152 HIS B N 1
ATOM 3826 C CA . HIS B 1 152 ? 1.539 8.172 14.664 1 98.88 152 HIS B CA 1
ATOM 3827 C C . HIS B 1 152 ? 1.212 8.875 15.984 1 98.88 152 HIS B C 1
ATOM 3829 O O . HIS B 1 152 ? 1.148 8.234 17.031 1 98.88 152 HIS B O 1
ATOM 3835 N N . ILE B 1 153 ? 0.949 10.125 15.938 1 98.81 153 ILE B N 1
ATOM 3836 C CA . ILE B 1 153 ? 0.73 10.953 17.109 1 98.81 153 ILE B CA 1
ATOM 3837 C C . ILE B 1 153 ? -0.635 10.633 17.719 1 98.81 153 ILE B C 1
ATOM 3839 O O . ILE B 1 153 ? -0.753 10.445 18.938 1 98.81 153 ILE B O 1
ATOM 3843 N N . ASN B 1 154 ? -1.653 10.578 16.875 1 98.62 154 ASN B N 1
ATOM 3844 C CA . ASN B 1 154 ? -2.99 10.258 17.375 1 98.62 154 ASN B CA 1
ATOM 3845 C C . ASN B 1 154 ? -3.037 8.875 18.016 1 98.62 154 ASN B C 1
ATOM 3847 O O . ASN B 1 154 ? -3.605 8.711 19.094 1 98.62 154 ASN B O 1
ATOM 3851 N N . GLN B 1 155 ? -2.408 7.914 17.391 1 98.19 155 GLN B N 1
ATOM 3852 C CA . GLN B 1 155 ? -2.506 6.52 17.797 1 98.19 155 GLN B CA 1
ATOM 3853 C C . GLN B 1 155 ? -1.692 6.266 19.062 1 98.19 155 GLN B C 1
ATOM 3855 O O . GLN B 1 155 ? -2.16 5.59 19.984 1 98.19 155 GLN B O 1
ATOM 3860 N N . ASN B 1 156 ? -0.542 6.84 19.109 1 98.31 156 ASN B N 1
ATOM 3861 C CA . ASN B 1 156 ? 0.384 6.453 20.172 1 98.31 156 ASN B CA 1
ATOM 3862 C C . ASN B 1 156 ? 0.263 7.371 21.375 1 98.31 156 ASN B C 1
ATOM 3864 O O . ASN B 1 156 ? 0.529 6.953 22.5 1 98.31 156 ASN B O 1
ATOM 3868 N N . PHE B 1 157 ? -0.15 8.609 21.141 1 98.38 157 PHE B N 1
ATOM 3869 C CA . PHE B 1 157 ? -0.058 9.555 22.25 1 98.38 157 PHE B CA 1
ATOM 3870 C C . PHE B 1 157 ? -1.414 10.188 22.531 1 98.38 157 PHE B C 1
ATOM 3872 O O . PHE B 1 157 ? -1.568 10.922 23.516 1 98.38 157 PHE B O 1
ATOM 3879 N N . GLY B 1 158 ? -2.398 10.031 21.688 1 97.81 158 GLY B N 1
ATOM 3880 C CA . GLY B 1 158 ? -3.723 10.602 21.875 1 97.81 158 GLY B CA 1
ATOM 3881 C C . GLY B 1 158 ? -3.734 12.117 21.781 1 97.81 158 GLY B C 1
ATOM 3882 O O . GLY B 1 158 ? -4.625 12.773 22.328 1 97.81 158 GLY B O 1
ATOM 3883 N N . ILE B 1 159 ? -2.693 12.672 21.141 1 98.62 159 ILE B N 1
ATOM 3884 C CA . ILE B 1 159 ? -2.58 14.117 21 1 98.62 159 ILE B CA 1
ATOM 3885 C C . ILE B 1 159 ? -3.213 14.555 19.688 1 98.62 159 ILE B C 1
ATOM 3887 O O . ILE B 1 159 ? -2.945 13.969 18.641 1 98.62 159 ILE B O 1
ATOM 3891 N N . ALA B 1 160 ? -4.031 15.57 19.75 1 98.38 160 ALA B N 1
ATOM 3892 C CA . ALA B 1 160 ? -4.727 16.078 18.562 1 98.38 160 ALA B CA 1
ATOM 3893 C C . ALA B 1 160 ? -3.766 16.828 17.641 1 98.38 160 ALA B C 1
ATOM 3895 O O . ALA B 1 160 ? -2.801 17.438 18.109 1 98.38 160 ALA B O 1
ATOM 3896 N N . THR B 1 161 ? -4.012 16.734 16.391 1 98.81 161 THR B N 1
ATOM 3897 C CA . THR B 1 161 ? -3.289 17.422 15.32 1 98.81 161 THR B CA 1
ATOM 3898 C C . THR B 1 161 ? -4.262 18.109 14.375 1 98.81 161 THR B C 1
ATOM 3900 O O . THR B 1 161 ? -5.477 18.047 14.562 1 98.81 161 THR B O 1
ATOM 3903 N N . ILE B 1 162 ? -3.703 18.859 13.375 1 98.81 162 ILE B N 1
ATOM 3904 C CA . ILE B 1 162 ? -4.574 19.578 12.453 1 98.81 162 ILE B CA 1
ATOM 3905 C C . ILE B 1 162 ? -4.266 19.156 11.016 1 98.81 162 ILE B C 1
ATOM 3907 O O . ILE B 1 162 ? -3.189 19.453 10.492 1 98.81 162 ILE B O 1
ATOM 3911 N N . HIS B 1 163 ? -5.215 18.453 10.438 1 98.81 163 HIS B N 1
ATOM 3912 C CA . HIS B 1 163 ? -5.176 18.188 9 1 98.81 163 HIS B CA 1
ATOM 3913 C C . HIS B 1 163 ? -5.652 19.391 8.203 1 98.81 163 HIS B C 1
ATOM 3915 O O . HIS B 1 163 ? -6.805 19.812 8.328 1 98.81 163 HIS B O 1
ATOM 3921 N N . SER B 1 164 ? -4.754 19.969 7.348 1 98.44 164 SER B N 1
ATOM 3922 C CA . SER B 1 164 ? -5.133 21.188 6.633 1 98.44 164 SER B CA 1
ATOM 3923 C C . SER B 1 164 ? -4.148 21.5 5.512 1 98.44 164 SER B C 1
ATOM 3925 O O . SER B 1 164 ? -3.166 20.781 5.324 1 98.44 164 SER B O 1
ATOM 3927 N N . LYS B 1 165 ? -4.461 22.594 4.863 1 97.94 165 LYS B N 1
ATOM 3928 C CA . LYS B 1 165 ? -3.498 23.188 3.947 1 97.94 165 LYS B CA 1
ATOM 3929 C C . LYS B 1 165 ? -2.213 23.578 4.672 1 97.94 165 LYS B C 1
ATOM 3931 O O . LYS B 1 165 ? -2.197 23.688 5.902 1 97.94 165 LYS B O 1
ATOM 3936 N N . MET B 1 166 ? -1.166 23.703 3.844 1 98.31 166 MET B N 1
ATOM 3937 C CA . MET B 1 166 ? 0.171 24 4.352 1 98.31 166 MET B CA 1
ATOM 3938 C C . MET B 1 166 ? 0.747 25.234 3.684 1 98.31 166 MET B C 1
ATOM 3940 O O . MET B 1 166 ? 0.032 25.969 2.99 1 98.31 166 MET B O 1
ATOM 3944 N N . CYS B 1 167 ? 1.985 25.562 3.936 1 96.81 167 CYS B N 1
ATOM 3945 C CA . CYS B 1 167 ? 2.588 26.797 3.439 1 96.81 167 CYS B CA 1
ATOM 3946 C C . CYS B 1 167 ? 2.469 26.891 1.923 1 96.81 167 CYS B C 1
ATOM 3948 O O . CYS B 1 167 ? 2.154 27.953 1.383 1 96.81 167 CYS B O 1
ATOM 3950 N N . ASN B 1 168 ? 2.635 25.812 1.285 1 94.75 168 ASN B N 1
ATOM 3951 C CA . ASN B 1 168 ? 2.678 25.812 -0.173 1 94.75 168 ASN B CA 1
ATOM 3952 C C . ASN B 1 168 ? 1.309 26.109 -0.775 1 94.75 168 ASN B C 1
ATOM 3954 O O . ASN B 1 168 ? 1.198 26.375 -1.974 1 94.75 168 ASN B O 1
ATOM 3958 N N . SER B 1 169 ? 0.324 26.156 0.004 1 94.38 169 SER B N 1
ATOM 3959 C CA . SER B 1 169 ? -1.035 26.391 -0.479 1 94.38 169 SER B CA 1
ATOM 3960 C C . SER B 1 169 ? -1.469 27.828 -0.267 1 94.38 169 SER B C 1
ATOM 3962 O O . SER B 1 169 ? -2.561 28.219 -0.68 1 94.38 169 SER B O 1
ATOM 3964 N N . PHE B 1 170 ? -0.659 28.609 0.411 1 96.06 170 PHE B N 1
ATOM 3965 C CA . PHE B 1 170 ? -0.987 30.016 0.648 1 96.06 170 PHE B CA 1
ATOM 3966 C C . PHE B 1 170 ? -0.773 30.844 -0.614 1 96.06 170 PHE B C 1
ATOM 3968 O O . PHE B 1 170 ? 0.212 30.656 -1.329 1 96.06 170 PHE B O 1
ATOM 3975 N N . PRO B 1 171 ? -1.697 31.703 -0.882 1 94.06 171 PRO B N 1
ATOM 3976 C CA . PRO B 1 171 ? -1.596 32.5 -2.115 1 94.06 171 PRO B CA 1
ATOM 3977 C C . PRO B 1 171 ? -0.514 33.562 -2.041 1 94.06 171 PRO B C 1
ATOM 3979 O O . PRO B 1 171 ? -0.314 34.188 -0.987 1 94.06 171 PRO B O 1
ATOM 3982 N N . ASP B 1 172 ? 0.088 33.844 -3.129 1 91.56 172 ASP B N 1
ATOM 3983 C CA . ASP B 1 172 ? 1.09 34.906 -3.223 1 91.56 172 ASP B CA 1
ATOM 3984 C C . ASP B 1 172 ? 0.474 36.25 -2.936 1 91.56 172 ASP B C 1
ATOM 3986 O O . ASP B 1 172 ? 1.108 37.125 -2.312 1 91.56 172 ASP B O 1
ATOM 3990 N N . SER B 1 173 ? -0.705 36.375 -3.494 1 91.88 173 SER B N 1
ATOM 3991 C CA . SER B 1 173 ? -1.457 37.594 -3.26 1 91.88 173 SER B CA 1
ATOM 3992 C C . SER B 1 173 ? -2.795 37.312 -2.588 1 91.88 173 SER B C 1
ATOM 3994 O O . SER B 1 173 ? -3.709 36.781 -3.217 1 91.88 173 SER B O 1
ATOM 3996 N N . TRP B 1 174 ? -2.912 37.688 -1.414 1 91 174 TRP B N 1
ATOM 3997 C CA . TRP B 1 174 ? -4.125 37.5 -0.628 1 91 174 TRP B CA 1
ATOM 3998 C C . TRP B 1 174 ? -5.312 38.219 -1.26 1 91 174 TRP B C 1
ATOM 4000 O O . TRP B 1 174 ? -6.414 37.656 -1.336 1 91 174 TRP B O 1
ATOM 4010 N N . ALA B 1 175 ? -5.066 39.344 -1.781 1 91.44 175 ALA B N 1
ATOM 4011 C CA . ALA B 1 175 ? -6.113 40.188 -2.365 1 91.44 175 ALA B CA 1
ATOM 4012 C C . ALA B 1 175 ? -6.672 39.562 -3.639 1 91.44 175 ALA B C 1
ATOM 4014 O O . ALA B 1 175 ? -7.832 39.781 -3.988 1 91.44 175 ALA B O 1
ATOM 4015 N N . LYS B 1 176 ? -5.957 38.75 -4.266 1 93.81 176 LYS B N 1
ATOM 4016 C CA . LYS B 1 176 ? -6.355 38.156 -5.535 1 93.81 176 LYS B CA 1
ATOM 4017 C C . LYS B 1 176 ? -6.754 36.688 -5.355 1 93.81 176 LYS B C 1
ATOM 4019 O O . LYS B 1 176 ? -7.16 36.031 -6.312 1 93.81 176 LYS B O 1
ATOM 4024 N N . ALA B 1 177 ? -6.648 36.281 -4.137 1 94.62 177 ALA B N 1
ATOM 4025 C CA . ALA B 1 177 ? -6.914 34.844 -3.863 1 94.62 177 ALA B CA 1
ATOM 4026 C C . ALA B 1 177 ? -8.398 34.531 -4.051 1 94.62 177 ALA B C 1
ATOM 4028 O O . ALA B 1 177 ? -9.258 35.375 -3.768 1 94.62 177 ALA B O 1
ATOM 4029 N N . GLU B 1 178 ? -8.672 33.281 -4.531 1 95.25 178 GLU B N 1
ATOM 4030 C CA . GLU B 1 178 ? -10.047 32.812 -4.629 1 95.25 178 GLU B CA 1
ATOM 4031 C C . GLU B 1 178 ? -10.695 32.719 -3.254 1 95.25 178 GLU B C 1
ATOM 4033 O O . GLU B 1 178 ? -10.039 32.344 -2.277 1 95.25 178 GLU B O 1
ATOM 4038 N N . PRO B 1 179 ? -11.992 33 -3.154 1 96.19 179 PRO B N 1
ATOM 4039 C CA . PRO B 1 179 ? -12.695 32.969 -1.867 1 96.19 179 PRO B CA 1
ATOM 4040 C C . PRO B 1 179 ? -12.516 31.641 -1.133 1 96.19 179 PRO B C 1
ATOM 4042 O O . PRO B 1 179 ? -12.297 31.625 0.081 1 96.19 179 PRO B O 1
ATOM 4045 N N . ILE B 1 180 ? -12.555 30.547 -1.838 1 95.75 180 ILE B N 1
ATOM 4046 C CA . ILE B 1 180 ? -12.438 29.234 -1.214 1 95.75 180 ILE B CA 1
ATOM 4047 C C . ILE B 1 180 ? -11.031 29.047 -0.645 1 95.75 180 ILE B C 1
ATOM 4049 O O . ILE B 1 180 ? -10.852 28.406 0.393 1 95.75 180 ILE B O 1
ATOM 4053 N N . GLN B 1 181 ? -10.039 29.562 -1.329 1 95.25 181 GLN B N 1
ATOM 4054 C CA . GLN B 1 181 ? -8.672 29.5 -0.818 1 95.25 181 GLN B CA 1
ATOM 4055 C C . GLN B 1 181 ? -8.539 30.312 0.473 1 95.25 181 GLN B C 1
ATOM 4057 O O . GLN B 1 181 ? -7.934 29.844 1.44 1 95.25 181 GLN B O 1
ATOM 4062 N N . VAL B 1 182 ? -9.141 31.469 0.463 1 96.44 182 VAL B N 1
ATOM 4063 C CA . VAL B 1 182 ? -9.102 32.344 1.624 1 96.44 182 VAL B CA 1
ATOM 4064 C C . VAL B 1 182 ? -9.789 31.672 2.811 1 96.44 182 VAL B C 1
ATOM 4066 O O . VAL B 1 182 ? -9.227 31.609 3.904 1 96.44 182 VAL B O 1
ATOM 4069 N N . THR B 1 183 ? -10.938 31.156 2.576 1 96.75 183 THR B N 1
ATOM 4070 C CA . THR B 1 183 ? -11.727 30.578 3.666 1 96.75 183 THR B CA 1
ATOM 4071 C C . THR B 1 183 ? -11.039 29.344 4.242 1 96.75 183 THR B C 1
ATOM 4073 O O . THR B 1 183 ? -11.086 29.109 5.453 1 96.75 183 THR B O 1
ATOM 4076 N N . THR B 1 184 ? -10.461 28.531 3.432 1 97.38 184 THR B N 1
ATOM 4077 C CA . THR B 1 184 ? -9.789 27.328 3.904 1 97.38 184 THR B CA 1
ATOM 4078 C C . THR B 1 184 ? -8.547 27.688 4.719 1 97.38 184 THR B C 1
ATOM 4080 O O . THR B 1 184 ? -8.258 27.062 5.734 1 97.38 184 THR B O 1
ATOM 4083 N N . ILE B 1 185 ? -7.844 28.703 4.305 1 97.75 185 ILE B N 1
ATOM 4084 C CA . ILE B 1 185 ? -6.656 29.125 5.035 1 97.75 185 ILE B CA 1
ATOM 4085 C C . ILE B 1 185 ? -7.066 29.75 6.367 1 97.75 185 ILE B C 1
ATOM 4087 O O . ILE B 1 185 ? -6.438 29.5 7.398 1 97.75 185 ILE B O 1
ATOM 4091 N N . LEU B 1 186 ? -8.141 30.531 6.391 1 97.44 186 LEU B N 1
ATOM 4092 C CA . LEU B 1 186 ? -8.625 31.141 7.621 1 97.44 186 LEU B CA 1
ATOM 4093 C C . LEU B 1 186 ? -9.117 30.078 8.602 1 97.44 186 LEU B C 1
ATOM 4095 O O . LEU B 1 186 ? -9.086 30.281 9.812 1 97.44 186 LEU B O 1
ATOM 4099 N N . SER B 1 187 ? -9.531 28.953 8.07 1 97.81 187 SER B N 1
ATOM 4100 C CA . SER B 1 187 ? -9.961 27.859 8.938 1 97.81 187 SER B CA 1
ATOM 4101 C C . SER B 1 187 ? -8.797 27.312 9.758 1 97.81 187 SER B C 1
ATOM 4103 O O . SER B 1 187 ? -9 26.734 10.828 1 97.81 187 SER B O 1
ATOM 4105 N N . ILE B 1 188 ? -7.574 27.469 9.273 1 98.44 188 ILE B N 1
ATOM 4106 C CA . ILE B 1 188 ? -6.395 27.078 10.039 1 98.44 188 ILE B CA 1
ATOM 4107 C C . ILE B 1 188 ? -6.281 27.969 11.281 1 98.44 188 ILE B C 1
ATOM 4109 O O . ILE B 1 188 ? -6.062 27.469 12.391 1 98.44 188 ILE B O 1
ATOM 4113 N N . ARG B 1 189 ? -6.438 29.234 11.062 1 98.12 189 ARG B N 1
ATOM 4114 C CA . ARG B 1 189 ? -6.402 30.172 12.18 1 98.12 189 ARG B CA 1
ATOM 4115 C C . ARG B 1 189 ? -7.469 29.844 13.211 1 98.12 189 ARG B C 1
ATOM 4117 O O . ARG B 1 189 ? -7.195 29.828 14.414 1 98.12 189 ARG B O 1
ATOM 4124 N N . GLN B 1 190 ? -8.633 29.578 12.711 1 97.19 190 GLN B N 1
ATOM 4125 C CA . GLN B 1 190 ? -9.742 29.234 13.602 1 97.19 190 GLN B CA 1
ATOM 4126 C C . GLN B 1 190 ? -9.43 27.984 14.414 1 97.19 190 GLN B C 1
ATOM 4128 O O . GLN B 1 190 ? -9.68 27.953 15.625 1 97.19 190 GLN B O 1
ATOM 4133 N N . ALA B 1 191 ? -8.898 27.016 13.773 1 97.44 191 ALA B N 1
ATOM 4134 C CA . ALA B 1 191 ? -8.531 25.766 14.445 1 97.44 191 ALA B CA 1
ATOM 4135 C C . ALA B 1 191 ? -7.461 26.016 15.5 1 97.44 191 ALA B C 1
ATOM 4137 O O . ALA B 1 191 ? -7.559 25.516 16.625 1 97.44 191 ALA B O 1
ATOM 4138 N N . LEU B 1 192 ? -6.48 26.812 15.195 1 98.06 192 LEU B N 1
ATOM 4139 C CA . LEU B 1 192 ? -5.352 27.094 16.078 1 98.06 192 LEU B CA 1
ATOM 4140 C C . LEU B 1 192 ? -5.797 27.891 17.297 1 98.06 192 LEU B C 1
ATOM 4142 O O . LEU B 1 192 ? -5.238 27.719 18.391 1 98.06 192 LEU B O 1
ATOM 4146 N N . MET B 1 193 ? -6.77 28.672 17.094 1 97.12 193 MET B N 1
ATOM 4147 C CA . MET B 1 193 ? -7.176 29.594 18.156 1 97.12 193 MET B CA 1
ATOM 4148 C C . MET B 1 193 ? -8.328 29 18.969 1 97.12 193 MET B C 1
ATOM 4150 O O . MET B 1 193 ? -8.844 29.656 19.875 1 97.12 193 MET B O 1
ATOM 4154 N N . GLY B 1 194 ? -8.805 27.875 18.594 1 95.31 194 GLY B N 1
ATOM 4155 C CA . GLY B 1 194 ? -9.797 27.172 19.391 1 95.31 194 GLY B CA 1
ATOM 4156 C C . GLY B 1 194 ? -11.219 27.609 19.094 1 95.31 194 GLY B C 1
ATOM 4157 O O . GLY B 1 194 ? -12.125 27.391 19.906 1 95.31 194 GLY B O 1
ATOM 4158 N N . GLU B 1 195 ? -11.328 28.172 17.984 1 93.06 195 GLU B N 1
ATOM 4159 C CA . GLU B 1 195 ? -12.68 28.562 17.594 1 93.06 195 GLU B CA 1
ATOM 4160 C C . GLU B 1 195 ? -13.508 27.375 17.156 1 93.06 195 GLU B C 1
ATOM 4162 O O . GLU B 1 195 ? -12.984 26.422 16.562 1 93.06 195 GLU B O 1
ATOM 4167 N N . GLU B 1 196 ? -14.727 27.5 17.547 1 87.94 196 GLU B N 1
ATOM 4168 C CA . GLU B 1 196 ? -15.641 26.438 17.109 1 87.94 196 GLU B CA 1
ATOM 4169 C C . GLU B 1 196 ? -16.062 26.641 15.656 1 87.94 196 GLU B C 1
ATOM 4171 O O . GLU B 1 196 ? -16.266 27.766 15.211 1 87.94 196 GLU B O 1
ATOM 4176 N N . TYR B 1 197 ? -16 25.547 14.961 1 84.5 197 TYR B N 1
ATOM 4177 C CA . TYR B 1 197 ? -16.547 25.594 13.602 1 84.5 197 TYR B CA 1
ATOM 4178 C C . TYR B 1 197 ? -17.141 24.266 13.203 1 84.5 197 TYR B C 1
ATOM 4180 O O . TYR B 1 197 ? -16.891 23.234 13.852 1 84.5 197 TYR B O 1
ATOM 4188 N N . THR B 1 198 ? -18.031 24.406 12.266 1 93.12 198 THR B N 1
ATOM 4189 C CA . THR B 1 198 ? -18.703 23.266 11.68 1 93.12 198 THR B CA 1
ATOM 4190 C C . THR B 1 198 ? -18.375 23.141 10.195 1 93.12 198 THR B C 1
ATOM 4192 O O . THR B 1 198 ? -18.406 24.141 9.461 1 93.12 198 THR B O 1
ATOM 4195 N N . LEU B 1 199 ? -18.016 21.969 9.82 1 96.94 199 LEU B N 1
ATOM 4196 C CA . LEU B 1 199 ? -17.828 21.703 8.398 1 96.94 199 LEU B CA 1
ATOM 4197 C C . LEU B 1 199 ? -19.094 21.094 7.789 1 96.94 199 LEU B C 1
ATOM 4199 O O . LEU B 1 199 ? -19.75 20.266 8.414 1 96.94 199 LEU B O 1
ATOM 4203 N N . ASN B 1 200 ? -19.359 21.578 6.617 1 96.56 200 ASN B N 1
ATOM 4204 C CA . ASN B 1 200 ? -20.562 21.125 5.922 1 96.56 200 ASN B CA 1
ATOM 4205 C C . ASN B 1 200 ? -20.234 20.609 4.527 1 96.56 200 ASN B C 1
ATOM 4207 O O . ASN B 1 200 ? -19.266 21.031 3.904 1 96.56 200 ASN B O 1
ATOM 4211 N N . ALA B 1 201 ? -21.016 19.688 4.094 1 96.5 201 ALA B N 1
ATOM 4212 C CA . ALA B 1 201 ? -20.969 19.188 2.723 1 96.5 201 ALA B CA 1
ATOM 4213 C C . ALA B 1 201 ? -22.375 18.984 2.162 1 96.5 201 ALA B C 1
ATOM 4215 O O . ALA B 1 201 ? -23.312 18.672 2.906 1 96.5 201 ALA B O 1
ATOM 4216 N N . LEU B 1 202 ? -22.469 19.125 0.874 1 94.25 202 LEU B N 1
ATOM 4217 C CA . LEU B 1 202 ? -23.75 18.938 0.196 1 94.25 202 LEU B CA 1
ATOM 4218 C C . LEU B 1 202 ? -24.125 17.469 0.12 1 94.25 202 LEU B C 1
ATOM 4220 O O . LEU B 1 202 ? -23.281 16.594 0.291 1 94.25 202 LEU B O 1
ATOM 4224 N N . VAL B 1 203 ? -25.375 17.266 -0.14 1 93.56 203 VAL B N 1
ATOM 4225 C CA . VAL B 1 203 ? -25.875 15.891 -0.307 1 93.56 203 VAL B CA 1
ATOM 4226 C C . VAL B 1 203 ? -25.375 15.328 -1.638 1 93.56 203 VAL B C 1
ATOM 4228 O O . VAL B 1 203 ? -25.391 16.016 -2.658 1 93.56 203 VAL B O 1
ATOM 4231 N N . VAL B 1 204 ? -24.938 14.109 -1.484 1 93.25 204 VAL B N 1
ATOM 4232 C CA . VAL B 1 204 ? -24.594 13.375 -2.697 1 93.25 204 VAL B CA 1
ATOM 4233 C C . VAL B 1 204 ? -25.234 11.984 -2.652 1 93.25 204 VAL B C 1
ATOM 4235 O O . VAL B 1 204 ? -25.516 11.461 -1.574 1 93.25 204 VAL B O 1
ATOM 4238 N N . GLN B 1 205 ? -25.578 11.344 -3.816 1 88.12 205 GLN B N 1
ATOM 4239 C CA . GLN B 1 205 ? -26.312 10.094 -3.939 1 88.12 205 GLN B CA 1
ATOM 4240 C C . GLN B 1 205 ? -25.625 8.969 -3.17 1 88.12 205 GLN B C 1
ATOM 4242 O O . GLN B 1 205 ? -26.281 8.07 -2.648 1 88.12 205 GLN B O 1
ATOM 4247 N N . GLY B 1 206 ? -24.453 9.008 -2.836 1 92.62 206 GLY B N 1
ATOM 4248 C CA . GLY B 1 206 ? -23.734 7.941 -2.162 1 92.62 206 GLY B CA 1
ATOM 4249 C C . GLY B 1 206 ? -23.719 8.086 -0.652 1 92.62 206 GLY B C 1
ATOM 4250 O O . GLY B 1 206 ? -23.344 7.16 0.065 1 92.62 206 GLY B O 1
ATOM 4251 N N . ASN B 1 207 ? -24.375 9.086 -0.139 1 97.25 207 ASN B N 1
ATOM 4252 C CA . ASN B 1 207 ? -24.391 9.297 1.305 1 97.25 207 ASN B CA 1
ATOM 4253 C C . ASN B 1 207 ? -25.266 8.273 2.02 1 97.25 207 ASN B C 1
ATOM 4255 O O . ASN B 1 207 ? -26.344 7.918 1.526 1 97.25 207 ASN B O 1
ATOM 4259 N N . ARG B 1 208 ? -24.859 7.848 3.102 1 98.06 208 ARG B N 1
ATOM 4260 C CA . ARG B 1 208 ? -25.672 7.051 4.02 1 98.06 208 ARG B CA 1
ATOM 4261 C C . ARG B 1 208 ? -26.047 7.859 5.258 1 98.06 208 ARG B C 1
ATOM 4263 O O . ARG B 1 208 ? -25.172 8.234 6.047 1 98.06 208 ARG B O 1
ATOM 4270 N N . VAL B 1 209 ? -27.266 8.031 5.469 1 98 209 VAL B N 1
ATOM 4271 C CA . VAL B 1 209 ? -27.781 8.898 6.52 1 98 209 VAL B CA 1
ATOM 4272 C C . VAL B 1 209 ? -27.516 8.273 7.887 1 98 209 VAL B C 1
ATOM 4274 O O . VAL B 1 209 ? -27.484 7.047 8.016 1 98 209 VAL B O 1
ATOM 4277 N N . GLY B 1 210 ? -27.344 9.133 8.883 1 98.5 210 GLY B N 1
ATOM 4278 C CA . GLY B 1 210 ? -27.125 8.703 10.25 1 98.5 210 GLY B CA 1
ATOM 4279 C C . GLY B 1 210 ? -26.359 9.719 11.078 1 98.5 210 GLY B C 1
ATOM 4280 O O . GLY B 1 210 ? -26.109 10.836 10.625 1 98.5 210 GLY B O 1
ATOM 4281 N N . LYS B 1 211 ? -26.203 9.336 12.289 1 98.5 211 LYS B N 1
ATOM 4282 C CA . LYS B 1 211 ? -25.453 10.148 13.234 1 98.5 211 LYS B CA 1
ATOM 4283 C C . LYS B 1 211 ? -24.391 9.32 13.953 1 98.5 211 LYS B C 1
ATOM 4285 O O . LYS B 1 211 ? -24.641 8.172 14.32 1 98.5 211 LYS B O 1
ATOM 4290 N N . GLY B 1 212 ? -23.203 9.891 14.039 1 98.5 212 GLY B N 1
ATOM 4291 C CA . GLY B 1 212 ? -22.125 9.242 14.758 1 98.5 212 GLY B CA 1
ATOM 4292 C C . GLY B 1 212 ? -21.281 10.211 15.57 1 98.5 212 GLY B C 1
ATOM 4293 O O . GLY B 1 212 ? -21.141 11.375 15.203 1 98.5 212 GLY B O 1
ATOM 4294 N N . GLN B 1 213 ? -20.812 9.695 16.688 1 98.31 213 GLN B N 1
ATOM 4295 C CA . GLN B 1 213 ? -19.922 10.453 17.562 1 98.31 213 GLN B CA 1
ATOM 4296 C C . GLN B 1 213 ? -18.656 9.656 17.906 1 98.31 213 GLN B C 1
ATOM 4298 O O . GLN B 1 213 ? -18.734 8.461 18.188 1 98.31 213 GLN B O 1
ATOM 4303 N N . GLY B 1 214 ? -17.484 10.312 17.766 1 97.88 214 GLY B N 1
ATOM 4304 C CA . GLY B 1 214 ? -16.234 9.656 18.078 1 97.88 214 GLY B CA 1
ATOM 4305 C C . GLY B 1 214 ? -15.016 10.523 17.766 1 97.88 214 GLY B C 1
ATOM 4306 O O . GLY B 1 214 ? -15.156 11.633 17.25 1 97.88 214 GLY B O 1
ATOM 4307 N N . VAL B 1 215 ? -13.867 10.039 18.172 1 98.12 215 VAL B N 1
ATOM 4308 C CA . VAL B 1 215 ? -12.617 10.703 17.828 1 98.12 215 VAL B CA 1
ATOM 4309 C C . VAL B 1 215 ? -12.398 10.633 16.312 1 98.12 215 VAL B C 1
ATOM 4311 O O . VAL B 1 215 ? -12.562 9.578 15.711 1 98.12 215 VAL B O 1
ATOM 4314 N N . VAL B 1 216 ? -12.117 11.766 15.695 1 98.44 216 VAL B N 1
ATOM 4315 C CA . VAL B 1 216 ? -11.875 11.797 14.258 1 98.44 216 VAL B CA 1
ATOM 4316 C C . VAL B 1 216 ? -10.406 11.492 13.969 1 98.44 216 VAL B C 1
ATOM 4318 O O . VAL B 1 216 ? -9.508 12.109 14.562 1 98.44 216 VAL B O 1
ATOM 4321 N N . VAL B 1 217 ? -10.156 10.523 13.148 1 98.81 217 VAL B N 1
ATOM 4322 C CA . VAL B 1 217 ? -8.805 10.18 12.719 1 98.81 217 VAL B CA 1
ATOM 4323 C C . VAL B 1 217 ?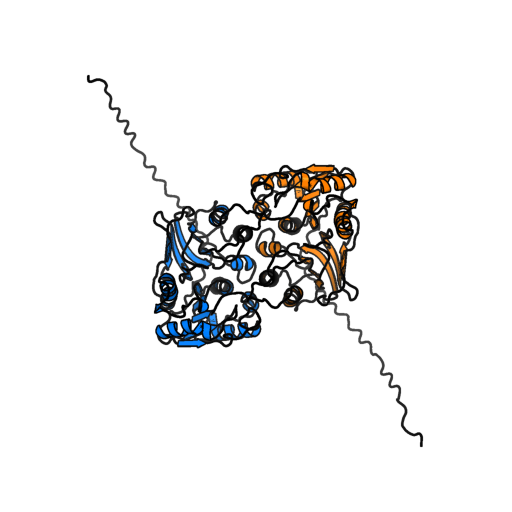 -8.797 9.906 11.219 1 98.81 217 VAL B C 1
ATOM 4325 O O . VAL B 1 217 ? -9.844 9.664 10.617 1 98.81 217 VAL B O 1
ATOM 4328 N N . GLY B 1 218 ? -7.633 9.992 10.594 1 98.69 218 GLY B N 1
ATOM 4329 C CA . GLY B 1 218 ? -7.555 9.656 9.188 1 98.69 218 GLY B CA 1
ATOM 4330 C C . GLY B 1 218 ? -6.535 10.492 8.43 1 98.69 218 GLY B C 1
ATOM 4331 O O . GLY B 1 218 ? -5.488 10.844 8.969 1 98.69 218 GLY B O 1
ATOM 4332 N N . GLY B 1 219 ? -6.801 10.695 7.191 1 98.81 219 GLY B N 1
ATOM 4333 C CA . GLY B 1 219 ? -5.898 11.383 6.277 1 98.81 219 GLY B CA 1
ATOM 4334 C C . GLY B 1 219 ? -5.781 10.688 4.93 1 98.81 219 GLY B C 1
ATOM 4335 O O . GLY B 1 219 ? -6.785 10.258 4.359 1 98.81 219 GLY B O 1
ATOM 4336 N N . ASN B 1 220 ? -4.598 10.711 4.426 1 98.81 220 ASN B N 1
ATOM 4337 C CA . ASN B 1 220 ? -4.297 10.141 3.117 1 98.81 220 ASN B CA 1
ATOM 4338 C C . ASN B 1 220 ? -4.43 8.617 3.121 1 98.81 220 ASN B C 1
ATOM 4340 O O . ASN B 1 220 ? -3.777 7.938 3.912 1 98.81 220 ASN B O 1
ATOM 4344 N N . LEU B 1 221 ? -5.223 8.102 2.201 1 98.88 221 LEU B N 1
ATOM 4345 C CA . LEU B 1 221 ? -5.562 6.684 2.156 1 98.88 221 LEU B CA 1
ATOM 4346 C C . LEU B 1 221 ? -4.32 5.832 1.914 1 98.88 221 LEU B C 1
ATOM 4348 O O . LEU B 1 221 ? -4.117 4.82 2.586 1 98.88 221 LEU B O 1
ATOM 4352 N N . SER B 1 222 ? -3.488 6.211 0.992 1 98.5 222 SER B N 1
ATOM 4353 C CA . SER B 1 222 ? -2.285 5.457 0.651 1 98.5 222 SER B CA 1
ATOM 4354 C C . SER B 1 222 ? -1.368 5.301 1.859 1 98.5 222 SER B C 1
ATOM 4356 O O . SER B 1 222 ? -0.807 4.23 2.086 1 98.5 222 SER B O 1
ATOM 4358 N N . ILE B 1 223 ? -1.308 6.375 2.596 1 98.75 223 ILE B N 1
ATOM 4359 C CA . ILE B 1 223 ? -0.454 6.355 3.779 1 98.75 223 ILE B CA 1
ATOM 4360 C C . ILE B 1 223 ? -1.069 5.453 4.844 1 98.75 223 ILE B C 1
ATOM 4362 O O . ILE B 1 223 ? -0.373 4.637 5.457 1 98.75 223 ILE B O 1
ATOM 4366 N N . ILE B 1 224 ? -2.334 5.574 5.066 1 98.88 224 ILE B N 1
ATOM 4367 C CA . ILE B 1 224 ? -3.014 4.797 6.098 1 98.88 224 ILE B CA 1
ATOM 4368 C C . ILE B 1 224 ? -2.928 3.309 5.762 1 98.88 224 ILE B C 1
ATOM 4370 O O . ILE B 1 224 ? -2.652 2.482 6.633 1 98.88 224 ILE B O 1
ATOM 4374 N N . ALA B 1 225 ? -3.123 2.967 4.504 1 98.75 225 ALA B N 1
ATOM 4375 C CA . ALA B 1 225 ? -2.982 1.578 4.074 1 98.75 225 ALA B CA 1
ATOM 4376 C C . ALA B 1 225 ? -1.553 1.085 4.273 1 98.75 225 ALA B C 1
ATOM 4378 O O . ALA B 1 225 ? -1.336 -0.029 4.758 1 98.75 225 ALA B O 1
ATOM 4379 N N . ASN B 1 226 ? -0.631 1.908 3.951 1 98.56 226 ASN B N 1
ATOM 4380 C CA . ASN B 1 226 ? 0.774 1.531 4.059 1 98.56 226 ASN B CA 1
ATOM 4381 C C . ASN B 1 226 ? 1.208 1.396 5.516 1 98.56 226 ASN B C 1
ATOM 4383 O O . ASN B 1 226 ? 2.162 0.68 5.82 1 98.56 226 ASN B O 1
ATOM 4387 N N . ASP B 1 227 ? 0.54 2.074 6.398 1 98.56 227 ASP B N 1
ATOM 4388 C CA . ASP B 1 227 ? 0.894 2.057 7.812 1 98.56 227 ASP B CA 1
ATOM 4389 C C . ASP B 1 227 ? 0.371 0.794 8.492 1 98.56 227 ASP B C 1
ATOM 4391 O O . ASP B 1 227 ? 0.693 0.531 9.656 1 98.56 227 ASP B O 1
ATOM 4395 N N . SER B 1 228 ? -0.387 -0.02 7.789 1 98.62 228 SER B N 1
ATOM 4396 C CA . SER B 1 228 ? -0.974 -1.218 8.383 1 98.62 228 SER B CA 1
ATOM 4397 C C . SER B 1 228 ? 0.103 -2.15 8.922 1 98.62 228 SER B C 1
ATOM 4399 O O . SER B 1 228 ? 1.077 -2.453 8.234 1 98.62 228 SER B O 1
ATOM 4401 N N . GLY B 1 229 ? -0.024 -2.514 10.125 1 98.12 229 GLY B N 1
ATOM 4402 C CA . GLY B 1 229 ? 0.897 -3.441 10.758 1 98.12 229 GLY B CA 1
ATOM 4403 C C . GLY B 1 229 ? 2.082 -2.754 11.414 1 98.12 229 GLY B C 1
ATOM 4404 O O . GLY B 1 229 ? 2.859 -3.389 12.125 1 98.12 229 GLY B O 1
ATOM 4405 N N . THR B 1 230 ? 2.234 -1.471 11.211 1 98.62 230 THR B N 1
ATOM 4406 C CA . THR B 1 230 ? 3.369 -0.739 11.766 1 98.62 230 THR B CA 1
ATOM 4407 C C . THR B 1 230 ? 3 -0.099 13.102 1 98.62 230 THR B C 1
ATOM 4409 O O . THR B 1 230 ? 1.855 -0.197 13.547 1 98.62 230 THR B O 1
ATOM 4412 N N . LYS B 1 231 ? 3.969 0.579 13.703 1 98.06 231 LYS B N 1
ATOM 4413 C CA . LYS B 1 231 ? 3.777 1.299 14.961 1 98.06 231 LYS B CA 1
ATOM 4414 C C . LYS B 1 231 ? 2.859 2.502 14.766 1 98.06 231 LYS B C 1
ATOM 4416 O O . LYS B 1 231 ? 2.377 3.082 15.742 1 98.06 231 LYS B O 1
ATOM 4421 N N . SER B 1 232 ? 2.578 2.891 13.555 1 98.69 232 SER B N 1
ATOM 4422 C CA . SER B 1 232 ? 1.762 4.062 13.266 1 98.69 232 SER B CA 1
ATOM 4423 C C . SER B 1 232 ? 0.363 3.662 12.805 1 98.69 232 SER B C 1
ATOM 4425 O O . SER B 1 232 ? -0.407 4.504 12.336 1 98.69 232 SER B O 1
ATOM 4427 N N . ASP B 1 233 ? 0.055 2.398 12.859 1 98.75 233 ASP B N 1
ATOM 4428 C CA . ASP B 1 233 ? -1.218 1.857 12.398 1 98.75 233 ASP B CA 1
ATOM 4429 C C . ASP B 1 233 ? -2.375 2.357 13.258 1 98.75 233 ASP B C 1
ATOM 4431 O O . ASP B 1 233 ? -2.365 2.193 14.477 1 98.75 233 ASP B O 1
ATOM 4435 N N . LEU B 1 234 ? -3.426 2.812 12.672 1 98.31 234 LEU B N 1
ATOM 4436 C CA . LEU B 1 234 ? -4.562 3.396 13.375 1 98.31 234 LEU B CA 1
ATOM 4437 C C . LEU B 1 234 ? -5.488 2.309 13.906 1 98.31 234 LEU B C 1
ATOM 4439 O O . LEU B 1 234 ? -5.793 1.347 13.203 1 98.31 234 LEU B O 1
ATOM 4443 N N . ASN B 1 235 ? -5.832 2.469 15.102 1 98.12 235 ASN B N 1
ATOM 4444 C CA . ASN B 1 235 ? -7.051 1.827 15.578 1 98.12 235 ASN B CA 1
ATOM 4445 C C . ASN B 1 235 ? -8.281 2.695 15.328 1 98.12 235 ASN B C 1
ATOM 4447 O O . ASN B 1 235 ? -8.383 3.801 15.859 1 98.12 235 ASN B O 1
ATOM 4451 N N . THR B 1 236 ? -9.273 2.186 14.578 1 98.69 236 THR B N 1
ATOM 4452 C CA . THR B 1 236 ? -10.383 3.023 14.125 1 98.69 236 THR B CA 1
ATOM 4453 C C . THR B 1 236 ? -11.672 2.656 14.852 1 98.69 236 THR B C 1
ATOM 4455 O O . THR B 1 236 ? -12.727 3.225 14.57 1 98.69 236 THR B O 1
ATOM 4458 N N . ASN B 1 237 ? -11.633 1.702 15.773 1 98.5 237 ASN B N 1
ATOM 4459 C CA . ASN B 1 237 ? -12.82 1.241 16.484 1 98.5 237 ASN B CA 1
ATOM 4460 C C . ASN B 1 237 ? -13.516 2.387 17.219 1 98.5 237 ASN B C 1
ATOM 4462 O O . ASN B 1 237 ? -12.914 3.049 18.062 1 98.5 237 ASN B O 1
ATOM 4466 N N . GLY B 1 238 ? -14.781 2.551 16.875 1 98.56 238 GLY B N 1
ATOM 4467 C CA . GLY B 1 238 ? -15.586 3.578 17.516 1 98.56 238 GLY B CA 1
ATOM 4468 C C . GLY B 1 238 ? -15.203 4.984 17.094 1 98.56 238 GLY B C 1
ATOM 4469 O O . GLY B 1 238 ? -15.586 5.957 17.734 1 98.56 238 GLY B O 1
ATOM 4470 N N . LYS B 1 239 ? -14.469 5.125 16.047 1 98.81 239 LYS B N 1
ATOM 4471 C CA . LYS B 1 239 ? -13.984 6.434 15.617 1 98.81 239 LYS B CA 1
ATOM 4472 C C . LYS B 1 239 ? -14.633 6.859 14.305 1 98.81 239 LYS B C 1
ATOM 4474 O O . LYS B 1 239 ? -15.305 6.059 13.648 1 98.81 239 LYS B O 1
ATOM 4479 N N . ILE B 1 240 ? -14.547 8.125 14.031 1 98.88 240 ILE B N 1
ATOM 4480 C CA . ILE B 1 240 ? -14.891 8.648 12.711 1 98.88 240 ILE B CA 1
ATOM 4481 C C . ILE B 1 240 ? -13.648 8.695 11.828 1 98.88 240 ILE B C 1
ATOM 4483 O O . ILE B 1 240 ? -12.68 9.383 12.156 1 98.88 240 ILE B O 1
ATOM 4487 N N . LEU B 1 241 ? -13.688 7.957 10.789 1 98.94 241 LEU B N 1
ATOM 4488 C CA . LEU B 1 241 ? -12.555 7.887 9.875 1 98.94 241 LEU B CA 1
ATOM 4489 C C . LEU B 1 241 ? -12.773 8.789 8.664 1 98.94 241 LEU B C 1
ATOM 4491 O O . LEU B 1 241 ? -13.828 8.727 8.023 1 98.94 241 LEU B O 1
ATOM 4495 N N . PHE B 1 242 ? -11.859 9.703 8.422 1 98.88 242 PHE B N 1
ATOM 4496 C CA . PHE B 1 242 ? -11.93 10.477 7.188 1 98.88 242 PHE B CA 1
ATOM 4497 C C . PHE B 1 242 ? -10.781 10.102 6.25 1 98.88 242 PHE B C 1
ATOM 4499 O O . PHE B 1 242 ? -9.664 9.844 6.703 1 98.88 242 PHE B O 1
ATOM 4506 N N . LEU B 1 243 ? -11.062 10.023 4.961 1 98.88 243 LEU B N 1
ATOM 4507 C CA . LEU B 1 243 ? -10.086 9.562 3.977 1 98.88 243 LEU B CA 1
ATOM 4508 C C . LEU B 1 243 ? -10.047 10.492 2.771 1 98.88 243 LEU B C 1
ATOM 4510 O O . LEU B 1 243 ? -11.086 11.008 2.348 1 98.88 243 LEU B O 1
ATOM 4514 N N . GLU B 1 244 ? -8.914 10.68 2.219 1 98.69 244 GLU B N 1
ATOM 4515 C CA . GLU B 1 244 ? -8.625 11.422 0.997 1 98.69 244 GLU B CA 1
ATOM 4516 C C . GLU B 1 244 ? -7.375 10.875 0.307 1 98.69 244 GLU B C 1
ATOM 4518 O O . GLU B 1 244 ? -6.574 10.172 0.925 1 98.69 244 GLU B O 1
ATOM 4523 N N . ASP B 1 245 ? -7.273 11.141 -1.004 1 98.44 245 ASP B N 1
ATOM 4524 C CA . ASP B 1 245 ? -6.07 10.711 -1.714 1 98.44 245 ASP B CA 1
ATOM 4525 C C . ASP B 1 245 ? -5.918 11.453 -3.037 1 98.44 245 ASP B C 1
ATOM 4527 O O . ASP B 1 245 ? -6.801 12.219 -3.428 1 98.44 245 ASP B O 1
ATOM 4531 N N . THR B 1 246 ? -4.703 11.289 -3.623 1 97 246 THR B N 1
ATOM 4532 C CA . THR B 1 246 ? -4.445 11.93 -4.91 1 97 246 THR B CA 1
ATOM 4533 C C . THR B 1 246 ? -3.535 11.055 -5.773 1 97 246 THR B C 1
ATOM 4535 O O . THR B 1 246 ? -2.707 10.305 -5.246 1 97 246 THR B O 1
ATOM 4538 N N . GLY B 1 247 ? -3.77 11.125 -7.066 1 93.56 247 GLY B N 1
ATOM 4539 C CA . GLY B 1 247 ? -2.824 10.562 -8.016 1 93.56 247 GLY B CA 1
ATOM 4540 C C . GLY B 1 247 ? -2.834 9.047 -8.047 1 93.56 247 GLY B C 1
ATOM 4541 O O . GLY B 1 247 ? -1.809 8.422 -8.312 1 93.56 247 GLY B O 1
ATOM 4542 N N . GLU B 1 248 ? -3.908 8.422 -7.754 1 95.69 248 GLU B N 1
ATOM 4543 C CA . GLU B 1 248 ? -4.016 6.965 -7.746 1 95.69 248 GLU B CA 1
ATOM 4544 C C . GLU B 1 248 ? -4.988 6.48 -8.812 1 95.69 248 GLU B C 1
ATOM 4546 O O . GLU B 1 248 ? -5.949 7.18 -9.148 1 95.69 248 GLU B O 1
ATOM 4551 N N . TYR B 1 249 ? -4.676 5.316 -9.328 1 96.06 249 TYR B N 1
ATOM 4552 C CA . TYR B 1 249 ? -5.66 4.629 -10.156 1 96.06 249 TYR B CA 1
ATOM 4553 C C . TYR B 1 249 ? -6.812 4.105 -9.312 1 96.06 249 TYR B C 1
ATOM 4555 O O . TYR B 1 249 ? -6.637 3.801 -8.133 1 96.06 249 TYR B O 1
ATOM 4563 N N . LEU B 1 250 ? -7.938 3.906 -9.977 1 97.69 250 LEU B N 1
ATOM 4564 C CA . LEU B 1 250 ? -9.125 3.428 -9.273 1 97.69 250 LEU B CA 1
ATOM 4565 C C . LEU B 1 250 ? -8.906 2.02 -8.734 1 97.69 250 LEU B C 1
ATOM 4567 O O . LEU B 1 250 ? -9.328 1.705 -7.617 1 97.69 250 LEU B O 1
ATOM 4571 N N . TYR B 1 251 ? -8.234 1.109 -9.438 1 97.12 251 TYR B N 1
ATOM 4572 C CA . TYR B 1 251 ? -7.98 -0.24 -8.945 1 97.12 251 TYR B CA 1
ATOM 4573 C C . TYR B 1 251 ? -7.062 -0.213 -7.727 1 97.12 251 TYR B C 1
ATOM 4575 O O . TYR B 1 251 ? -7.203 -1.035 -6.816 1 97.12 251 TYR B O 1
ATOM 4583 N N . SER B 1 252 ? -6.117 0.752 -7.766 1 97.38 252 SER B N 1
ATOM 4584 C CA . SER B 1 252 ? -5.215 0.914 -6.633 1 97.38 252 SER B CA 1
ATOM 4585 C C . SER B 1 252 ? -5.961 1.396 -5.395 1 97.38 252 SER B C 1
ATOM 4587 O O . SER B 1 252 ? -5.719 0.906 -4.289 1 97.38 252 SER B O 1
ATOM 4589 N N . LEU B 1 253 ? -6.844 2.338 -5.578 1 98.44 253 LEU B N 1
ATOM 4590 C CA . LEU B 1 253 ? -7.695 2.783 -4.48 1 98.44 253 LEU B CA 1
ATOM 4591 C C . LEU B 1 253 ? -8.539 1.63 -3.943 1 98.44 253 LEU B C 1
ATOM 4593 O O . LEU B 1 253 ? -8.664 1.463 -2.729 1 98.44 253 LEU B O 1
ATOM 4597 N N . ASP B 1 254 ? -9.078 0.853 -4.844 1 98.69 254 ASP B N 1
ATOM 4598 C CA . ASP B 1 254 ? -9.859 -0.315 -4.449 1 98.69 254 ASP B CA 1
ATOM 4599 C C . ASP B 1 254 ? -9.031 -1.267 -3.59 1 98.69 254 ASP B C 1
ATOM 4601 O O . ASP B 1 254 ? -9.5 -1.745 -2.557 1 98.69 254 ASP B O 1
ATOM 4605 N N . ARG B 1 255 ? -7.867 -1.51 -3.994 1 98.69 255 ARG B N 1
ATOM 4606 C CA . ARG B 1 255 ? -6.961 -2.387 -3.26 1 98.69 255 ARG B CA 1
ATOM 4607 C C . ARG B 1 255 ? -6.688 -1.844 -1.86 1 98.69 255 ARG B C 1
ATOM 4609 O O . ARG B 1 255 ? -6.688 -2.6 -0.886 1 98.69 255 ARG B O 1
ATOM 4616 N N . MET B 1 256 ? -6.508 -0.57 -1.735 1 98.81 256 MET B N 1
ATOM 4617 C CA . MET B 1 256 ? -6.234 0.044 -0.44 1 98.81 256 MET B CA 1
ATOM 4618 C C . MET B 1 256 ? -7.457 -0.024 0.467 1 98.81 256 MET B C 1
ATOM 4620 O O . MET B 1 256 ? -7.336 -0.275 1.667 1 98.81 256 MET B O 1
ATOM 4624 N N . PHE B 1 257 ? -8.609 0.149 -0.112 1 98.88 257 PHE B N 1
ATOM 4625 C CA . PHE B 1 257 ? -9.828 0.021 0.678 1 98.88 257 PHE B CA 1
ATOM 4626 C C . PHE B 1 257 ? -10.023 -1.417 1.145 1 98.88 257 PHE B C 1
ATOM 4628 O O . PHE B 1 257 ? -10.547 -1.656 2.234 1 98.88 257 PHE B O 1
ATOM 4635 N N . TRP B 1 258 ? -9.633 -2.363 0.317 1 98.88 258 TRP B N 1
ATOM 4636 C CA . TRP B 1 258 ? -9.68 -3.754 0.759 1 98.88 258 TRP B CA 1
ATOM 4637 C C . TRP B 1 258 ? -8.727 -3.982 1.932 1 98.88 258 TRP B C 1
ATOM 4639 O O . TRP B 1 258 ? -9.031 -4.766 2.836 1 98.88 258 TRP B O 1
ATOM 4649 N N . ASN B 1 259 ? -7.555 -3.344 1.905 1 98.88 259 ASN B N 1
ATOM 4650 C CA . ASN B 1 259 ? -6.691 -3.43 3.078 1 98.88 259 ASN B CA 1
ATOM 4651 C C . ASN B 1 259 ? -7.406 -2.949 4.336 1 98.88 259 ASN B C 1
ATOM 4653 O O . ASN B 1 259 ? -7.383 -3.627 5.367 1 98.88 259 ASN B O 1
ATOM 4657 N N . LEU B 1 260 ? -8.039 -1.799 4.227 1 98.88 260 LEU B N 1
ATOM 4658 C CA . LEU B 1 260 ? -8.758 -1.27 5.383 1 98.88 260 LEU B CA 1
ATOM 4659 C C . LEU B 1 260 ? -9.836 -2.246 5.848 1 98.88 260 LEU B C 1
ATOM 4661 O O . LEU B 1 260 ? -9.977 -2.49 7.051 1 98.88 260 LEU B O 1
ATOM 4665 N N . LYS B 1 261 ? -10.562 -2.768 4.918 1 98.88 261 LYS B N 1
ATOM 4666 C CA . LYS B 1 261 ? -11.641 -3.695 5.27 1 98.88 261 LYS B CA 1
ATOM 4667 C C . LYS B 1 261 ? -11.078 -4.961 5.918 1 98.88 261 LYS B C 1
ATOM 4669 O O . LYS B 1 261 ? -11.562 -5.387 6.969 1 98.88 261 LYS B O 1
ATOM 4674 N N . ARG B 1 262 ? -10.062 -5.492 5.32 1 98.69 262 ARG B N 1
ATOM 4675 C CA . ARG B 1 262 ? -9.539 -6.789 5.73 1 98.69 262 ARG B CA 1
ATOM 4676 C C . ARG B 1 262 ? -8.75 -6.68 7.031 1 98.69 262 ARG B C 1
ATOM 4678 O O . ARG B 1 262 ? -8.508 -7.684 7.703 1 98.69 262 ARG B O 1
ATOM 4685 N N . THR B 1 263 ? -8.312 -5.492 7.383 1 98.69 263 THR B N 1
ATOM 4686 C CA . THR B 1 263 ? -7.625 -5.289 8.656 1 98.69 263 THR B CA 1
ATOM 4687 C C . THR B 1 263 ? -8.609 -4.883 9.742 1 98.69 263 THR B C 1
ATOM 4689 O O . THR B 1 263 ? -8.219 -4.641 10.883 1 98.69 263 THR B O 1
ATOM 4692 N N . GLY B 1 264 ? -9.875 -4.711 9.406 1 98.56 264 GLY B N 1
ATOM 4693 C CA . GLY B 1 264 ? -10.922 -4.434 10.375 1 98.56 264 GLY B CA 1
ATOM 4694 C C . GLY B 1 264 ? -11.148 -2.953 10.609 1 98.56 264 GLY B C 1
ATOM 4695 O O . GLY B 1 264 ? -12.008 -2.566 11.398 1 98.56 264 GLY B O 1
ATOM 4696 N N . LYS B 1 265 ? -10.5 -2.111 9.883 1 98.88 265 LYS B N 1
ATOM 4697 C CA . LYS B 1 265 ? -10.539 -0.675 10.141 1 98.88 265 LYS B CA 1
ATOM 4698 C C . LYS B 1 265 ? -11.891 -0.081 9.75 1 98.88 265 LYS B C 1
ATOM 4700 O O . LYS B 1 265 ? -12.234 1.024 10.172 1 98.88 265 LYS B O 1
ATOM 4705 N N . LEU B 1 266 ? -12.664 -0.845 9.008 1 98.88 266 LEU B N 1
ATOM 4706 C CA . LEU B 1 266 ? -13.953 -0.312 8.562 1 98.88 266 LEU B CA 1
ATOM 4707 C C . LEU B 1 266 ? -15.094 -0.912 9.375 1 98.88 266 LEU B C 1
ATOM 4709 O O . LEU B 1 266 ? -16.25 -0.503 9.227 1 98.88 266 LEU B O 1
ATOM 4713 N N . ALA B 1 267 ? -14.891 -1.796 10.234 1 98.62 267 ALA B N 1
ATOM 4714 C CA . ALA B 1 267 ? -15.922 -2.672 10.797 1 98.62 267 ALA B CA 1
ATOM 4715 C C . ALA B 1 267 ? -16.719 -1.955 11.875 1 98.62 267 ALA B C 1
ATOM 4717 O O . ALA B 1 267 ? -17.938 -2.156 11.992 1 98.62 267 ALA B O 1
ATOM 4718 N N . GLN B 1 268 ? -16.031 -1.141 12.664 1 98.62 268 GLN B N 1
ATOM 4719 C CA . GLN B 1 268 ? -16.688 -0.597 13.852 1 98.62 268 GLN B CA 1
ATOM 4720 C C . GLN B 1 268 ? -16.531 0.918 13.922 1 98.62 268 GLN B C 1
ATOM 4722 O O . GLN B 1 268 ? -16.234 1.466 14.984 1 98.62 268 GLN B O 1
ATOM 4727 N N . LEU B 1 269 ? -16.703 1.536 12.82 1 98.88 269 LEU B N 1
ATOM 4728 C CA . LEU B 1 269 ? -16.594 2.99 12.766 1 98.88 269 LEU B CA 1
ATOM 4729 C C . LEU B 1 269 ? -17.828 3.648 13.367 1 98.88 269 LEU B C 1
ATOM 4731 O O . LEU B 1 269 ? -18.922 3.072 13.344 1 98.88 269 LEU B O 1
ATOM 4735 N N . ALA B 1 270 ? -17.625 4.848 13.906 1 98.88 270 ALA B N 1
ATOM 4736 C CA . ALA B 1 270 ? -18.734 5.715 14.266 1 98.88 270 ALA B CA 1
ATOM 4737 C C . ALA B 1 270 ? -19.234 6.492 13.047 1 98.88 270 ALA B C 1
ATOM 4739 O O . ALA B 1 270 ? -20.359 7.016 13.055 1 98.88 270 ALA B O 1
ATOM 4740 N N . GLY B 1 271 ? -18.484 6.633 12.062 1 98.94 271 GLY B N 1
ATOM 4741 C CA . GLY B 1 271 ? -18.781 7.301 10.805 1 98.94 271 GLY B CA 1
ATOM 4742 C C . GLY B 1 271 ? -17.625 7.273 9.828 1 98.94 271 GLY B C 1
ATOM 4743 O O . GLY B 1 271 ? -16.469 7.105 10.227 1 98.94 271 GLY B O 1
ATOM 4744 N N . LEU B 1 272 ? -17.922 7.398 8.531 1 98.94 272 LEU B N 1
ATOM 4745 C CA . LEU B 1 272 ? -16.922 7.434 7.469 1 98.94 272 LEU B CA 1
ATOM 4746 C C . LEU B 1 272 ? -17.094 8.672 6.598 1 98.94 272 LEU B C 1
ATOM 4748 O O . LEU B 1 272 ? -18.188 8.914 6.066 1 98.94 272 LEU B O 1
ATOM 4752 N N . ILE B 1 273 ? -16.062 9.445 6.516 1 98.88 273 ILE B N 1
ATOM 4753 C CA . ILE B 1 273 ? -16.047 10.664 5.719 1 98.88 273 ILE B CA 1
ATOM 4754 C C . ILE B 1 273 ? -15.102 10.5 4.531 1 98.88 273 ILE B C 1
ATOM 4756 O O . ILE B 1 273 ? -13.914 10.211 4.711 1 98.88 273 ILE B O 1
ATOM 4760 N N . ILE B 1 274 ? -15.617 10.664 3.365 1 98.75 274 ILE B N 1
ATOM 4761 C CA . ILE B 1 274 ? -14.805 10.617 2.156 1 98.75 274 ILE B CA 1
ATOM 4762 C C . ILE B 1 274 ? -14.602 12.031 1.617 1 98.75 274 ILE B C 1
ATOM 4764 O O . ILE B 1 274 ? -15.555 12.68 1.176 1 98.75 274 ILE B O 1
ATOM 4768 N N . GLY B 1 275 ? -13.336 12.477 1.645 1 98.31 275 GLY B N 1
ATOM 4769 C CA . GLY B 1 275 ? -12.984 13.812 1.177 1 98.31 275 GLY B CA 1
ATOM 4770 C C . GLY B 1 275 ? -12.562 13.836 -0.28 1 98.31 275 GLY B C 1
ATOM 4771 O O . GLY B 1 275 ? -13.188 13.195 -1.126 1 98.31 275 GLY B O 1
ATOM 4772 N N . GLY B 1 276 ? -11.562 14.672 -0.548 1 97.12 276 GLY B N 1
ATOM 4773 C CA . GLY B 1 276 ? -11.102 14.844 -1.917 1 97.12 276 GLY B CA 1
ATOM 4774 C C . GLY B 1 276 ? -10.281 13.664 -2.422 1 97.12 276 GLY B C 1
ATOM 4775 O O . GLY B 1 276 ? -9.328 13.25 -1.771 1 97.12 276 GLY B O 1
ATOM 4776 N N . PHE B 1 277 ? -10.656 13.164 -3.611 1 96.88 277 PHE B N 1
ATOM 4777 C CA . PHE B 1 277 ? -9.891 12.172 -4.352 1 96.88 277 PHE B CA 1
ATOM 4778 C C . PHE B 1 277 ? -9.617 12.648 -5.773 1 96.88 277 PHE B C 1
ATOM 4780 O O . PHE B 1 277 ? -10.539 13.039 -6.496 1 96.88 277 PHE B O 1
ATOM 4787 N N . SER B 1 278 ? -8.406 12.695 -6.117 1 95.12 278 SER B N 1
ATOM 4788 C CA . SER B 1 278 ? -8.023 12.883 -7.512 1 95.12 278 SER B CA 1
ATOM 4789 C C . SER B 1 278 ? -7.492 11.578 -8.109 1 95.12 278 SER B C 1
ATOM 4791 O O . SER B 1 278 ? -6.535 11 -7.602 1 95.12 278 SER B O 1
ATOM 4793 N N . VAL B 1 279 ? -8.102 11.133 -9.227 1 94.5 279 VAL B N 1
ATOM 4794 C CA . VAL B 1 279 ? -7.816 9.805 -9.75 1 94.5 279 VAL B CA 1
ATOM 4795 C C . VAL B 1 279 ? -7.121 9.914 -11.102 1 94.5 279 VAL B C 1
ATOM 4797 O O . VAL B 1 279 ? -7.414 10.812 -11.883 1 94.5 279 VAL B O 1
ATOM 4800 N N . LYS B 1 280 ? -6.199 9.016 -11.359 1 93.25 280 LYS B N 1
ATOM 4801 C CA . LYS B 1 280 ? -5.59 8.859 -12.68 1 93.25 280 LYS B CA 1
ATOM 4802 C C . LYS B 1 280 ? -6.531 8.141 -13.641 1 93.25 280 LYS B C 1
ATOM 4804 O O . LYS B 1 280 ? -7.297 7.266 -13.227 1 93.25 280 LYS B O 1
ATOM 4809 N N . PRO B 1 281 ? -6.438 8.508 -14.898 1 91.69 281 PRO B N 1
ATOM 4810 C CA . PRO B 1 281 ? -7.238 7.766 -15.875 1 91.69 281 PRO B CA 1
ATOM 4811 C C . PRO B 1 281 ? -6.789 6.316 -16.016 1 91.69 281 PRO B C 1
ATOM 4813 O O . PRO B 1 281 ? -5.594 6.023 -15.938 1 91.69 281 PRO B O 1
ATOM 4816 N N . ASP B 1 282 ? -7.73 5.504 -16.266 1 89.69 282 ASP B N 1
ATOM 4817 C CA . ASP B 1 282 ? -7.41 4.102 -16.516 1 89.69 282 ASP B CA 1
ATOM 4818 C C . ASP B 1 282 ? -6.527 3.961 -17.75 1 89.69 282 ASP B C 1
ATOM 4820 O O . ASP B 1 282 ? -6.621 4.762 -18.688 1 89.69 282 ASP B O 1
ATOM 4824 N N . ASP B 1 283 ? -5.629 2.984 -17.641 1 87 283 ASP B N 1
ATOM 4825 C CA . ASP B 1 283 ? -4.914 2.652 -18.875 1 87 283 ASP B CA 1
ATOM 4826 C C . ASP B 1 283 ? -5.875 2.17 -19.953 1 87 283 ASP B C 1
ATOM 4828 O O . ASP B 1 283 ? -6.855 1.484 -19.656 1 87 283 ASP B O 1
ATOM 4832 N N . PRO B 1 284 ? -5.504 2.502 -21.219 1 85.88 284 PRO B N 1
ATOM 4833 C CA . PRO B 1 284 ? -6.363 2.02 -22.297 1 85.88 284 PRO B CA 1
ATOM 4834 C C . PRO B 1 284 ? -6.52 0.5 -22.297 1 85.88 284 PRO B C 1
ATOM 4836 O O . PRO B 1 284 ? -5.535 -0.226 -22.141 1 85.88 284 PRO B O 1
ATOM 4839 N N . GLY B 1 285 ? -7.719 0.003 -22.391 1 84.94 285 GLY B N 1
ATOM 4840 C CA . GLY B 1 285 ? -7.984 -1.425 -22.453 1 84.94 285 GLY B CA 1
ATOM 4841 C C . GLY B 1 285 ? -8.125 -2.068 -21.094 1 84.94 285 GLY B C 1
ATOM 4842 O O . GLY B 1 285 ? -8.516 -3.23 -20.984 1 84.94 285 GLY B O 1
ATOM 4843 N N . GLU B 1 286 ? -7.801 -1.352 -20.078 1 90 286 GLU B N 1
ATOM 4844 C CA . GLU B 1 286 ? -7.906 -1.86 -18.719 1 90 286 GLU B CA 1
ATOM 4845 C C . GLU B 1 286 ? -8.797 -0.967 -17.859 1 90 286 GLU B C 1
ATOM 4847 O O . GLU B 1 286 ? -8.367 -0.462 -16.828 1 90 286 GLU B O 1
ATOM 4852 N N . ILE B 1 287 ? -10.016 -0.91 -18.234 1 94.69 287 ILE B N 1
ATOM 4853 C CA . ILE B 1 287 ? -10.992 -0.063 -17.562 1 94.69 287 ILE B CA 1
ATOM 4854 C C . ILE B 1 287 ? -11.477 -0.754 -16.281 1 94.69 287 ILE B C 1
ATOM 4856 O O . ILE B 1 287 ? -11.898 -1.91 -16.312 1 94.69 287 ILE B O 1
ATOM 4860 N N . PHE B 1 288 ? -11.484 -0.095 -15.203 1 97.12 288 PHE B N 1
ATOM 4861 C CA . PHE B 1 288 ? -11.789 -0.693 -13.906 1 97.12 288 PHE B CA 1
ATOM 4862 C C . PHE B 1 288 ? -13.297 -0.872 -13.734 1 97.12 288 PHE B C 1
ATO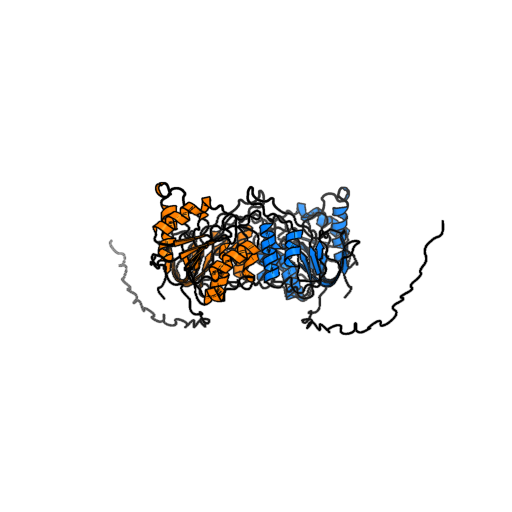M 4864 O O . PHE B 1 288 ? -13.75 -1.885 -13.195 1 97.12 288 PHE B O 1
ATOM 4871 N N . GLY B 1 289 ? -14.062 0.243 -14.148 1 96.5 289 GLY B N 1
ATOM 4872 C CA . GLY B 1 289 ? -15.508 0.116 -14.211 1 96.5 289 GLY B CA 1
ATOM 4873 C C . GLY B 1 289 ? -16.203 0.541 -12.93 1 96.5 289 GLY B C 1
ATOM 4874 O O . GLY B 1 289 ? -17.391 0.294 -12.758 1 96.5 289 GLY B O 1
ATOM 4875 N N . LYS B 1 290 ? -15.516 1.067 -12.008 1 96.81 290 LYS B N 1
ATOM 4876 C CA . LYS B 1 290 ? -16.094 1.538 -10.75 1 96.81 290 LYS B CA 1
ATOM 4877 C C . LYS B 1 290 ? -15.586 2.932 -10.398 1 96.81 290 LYS B C 1
ATOM 4879 O O . LYS B 1 290 ? -14.453 3.285 -10.727 1 96.81 290 LYS B O 1
ATOM 4884 N N . THR B 1 291 ? -16.406 3.688 -9.711 1 96.25 291 THR B N 1
ATOM 4885 C CA . THR B 1 291 ? -16.047 5 -9.195 1 96.25 291 THR B CA 1
ATOM 4886 C C . THR B 1 291 ? -15.602 4.902 -7.738 1 96.25 291 THR B C 1
ATOM 4888 O O . THR B 1 291 ? -15.703 3.84 -7.125 1 96.25 291 THR B O 1
ATOM 4891 N N . ILE B 1 292 ? -15.148 5.996 -7.23 1 96.94 292 ILE B N 1
ATOM 4892 C CA . ILE B 1 292 ? -14.773 6.039 -5.82 1 96.94 292 ILE B CA 1
ATOM 4893 C C . ILE B 1 292 ? -16 5.762 -4.953 1 96.94 292 ILE B C 1
ATOM 4895 O O . ILE B 1 292 ? -15.891 5.129 -3.9 1 96.94 292 ILE B O 1
ATOM 4899 N N . TYR B 1 293 ? -17.172 6.238 -5.344 1 97.69 293 TYR B N 1
ATOM 4900 C CA . TYR B 1 293 ? -18.422 5.984 -4.617 1 97.69 293 TYR B CA 1
ATOM 4901 C C . TYR B 1 293 ? -18.703 4.492 -4.535 1 97.69 293 TYR B C 1
ATOM 4903 O O . TYR B 1 293 ? -18.984 3.965 -3.455 1 97.69 293 TYR B O 1
ATOM 4911 N N . ASP B 1 294 ? -18.547 3.816 -5.699 1 97.81 294 ASP B N 1
ATOM 4912 C CA . ASP B 1 294 ? -18.781 2.375 -5.766 1 97.81 294 ASP B CA 1
ATOM 4913 C C . ASP B 1 294 ? -17.797 1.629 -4.859 1 97.81 294 ASP B C 1
ATOM 4915 O O . ASP B 1 294 ? -18.203 0.74 -4.105 1 97.81 294 ASP B O 1
ATOM 4919 N N . ILE B 1 295 ? -16.562 2.027 -4.969 1 98.38 295 ILE B N 1
ATOM 4920 C CA . ILE B 1 295 ? -15.492 1.366 -4.234 1 98.38 295 ILE B CA 1
ATOM 4921 C C . ILE B 1 295 ? -15.781 1.424 -2.736 1 98.38 295 ILE B C 1
ATOM 4923 O O . ILE B 1 295 ? -15.711 0.405 -2.045 1 98.38 295 ILE B O 1
ATOM 4927 N N . VAL B 1 296 ? -16.141 2.545 -2.236 1 98.69 296 VAL B N 1
ATOM 4928 C CA . VAL B 1 296 ? -16.375 2.758 -0.812 1 98.69 296 VAL B CA 1
ATOM 4929 C C . VAL B 1 296 ? -17.641 2.023 -0.375 1 98.69 296 VAL B C 1
ATOM 4931 O O . VAL B 1 296 ? -17.625 1.265 0.597 1 98.69 296 VAL B O 1
ATOM 4934 N N . LEU B 1 297 ? -18.688 2.213 -1.07 1 98.38 297 LEU B N 1
ATOM 4935 C CA . LEU B 1 297 ? -19.984 1.673 -0.675 1 98.38 297 LEU B CA 1
ATOM 4936 C C . LEU B 1 297 ? -19.953 0.148 -0.676 1 98.38 297 LEU B C 1
ATOM 4938 O O . LEU B 1 297 ? -20.609 -0.487 0.154 1 98.38 297 LEU B O 1
ATOM 4942 N N . GLU B 1 298 ? -19.219 -0.433 -1.598 1 97.81 298 GLU B N 1
ATOM 4943 C CA . GLU B 1 298 ? -19.062 -1.885 -1.627 1 97.81 298 GLU B CA 1
ATOM 4944 C C . GLU B 1 298 ? -18.422 -2.4 -0.342 1 97.81 298 GLU B C 1
ATOM 4946 O O . GLU B 1 298 ? -18.812 -3.457 0.168 1 97.81 298 GLU B O 1
ATOM 4951 N N . LYS B 1 299 ? -17.484 -1.659 0.187 1 98.56 299 LYS B N 1
ATOM 4952 C CA . LYS B 1 299 ? -16.703 -2.129 1.329 1 98.56 299 LYS B CA 1
ATOM 4953 C C . LYS B 1 299 ? -17.469 -1.929 2.635 1 98.56 299 LYS B C 1
ATOM 4955 O O . LYS B 1 299 ? -17.203 -2.602 3.631 1 98.56 299 LYS B O 1
ATOM 4960 N N . VAL B 1 300 ? -18.453 -1.061 2.643 1 98.5 300 VAL B N 1
ATOM 4961 C CA . VAL B 1 300 ? -19.062 -0.733 3.926 1 98.5 300 VAL B CA 1
ATOM 4962 C C . VAL B 1 300 ? -20.531 -1.147 3.92 1 98.5 300 VAL B C 1
ATOM 4964 O O . VAL B 1 300 ? -21.297 -0.783 4.82 1 98.5 300 VAL B O 1
ATOM 4967 N N . ARG B 1 301 ? -20.922 -1.899 2.91 1 97.5 301 ARG B N 1
ATOM 4968 C CA . ARG B 1 301 ? -22.312 -2.285 2.693 1 97.5 301 ARG B CA 1
ATOM 4969 C C . ARG B 1 301 ? -22.906 -2.957 3.934 1 97.5 301 ARG B C 1
ATOM 4971 O O . ARG B 1 301 ? -24.078 -2.766 4.258 1 97.5 301 ARG B O 1
ATOM 4978 N N . GLU B 1 302 ? -22.172 -3.686 4.66 1 97.62 302 GLU B N 1
ATOM 4979 C CA . GLU B 1 302 ? -22.672 -4.512 5.754 1 97.62 302 GLU B CA 1
ATOM 4980 C C . GLU B 1 302 ? -22.734 -3.723 7.059 1 97.62 302 GLU B C 1
ATOM 4982 O O . GLU B 1 302 ? -23.219 -4.234 8.078 1 97.62 302 GLU B O 1
ATOM 4987 N N . TYR B 1 303 ? -22.266 -2.541 7.039 1 98.31 303 TYR B N 1
ATOM 4988 C CA . TYR B 1 303 ? -22.25 -1.729 8.25 1 98.31 303 TYR B CA 1
ATOM 4989 C C . TYR B 1 303 ? -23.375 -0.692 8.227 1 98.31 303 TYR B C 1
ATOM 4991 O O . TYR B 1 303 ? -24.094 -0.563 7.234 1 98.31 303 TYR B O 1
ATOM 4999 N N . SER B 1 304 ? -23.547 0.065 9.367 1 98.19 304 SER B N 1
ATOM 5000 C CA . SER B 1 304 ? -24.719 0.922 9.453 1 98.19 304 SER B CA 1
ATOM 5001 C C . SER B 1 304 ? -24.328 2.363 9.773 1 98.19 304 SER B C 1
ATOM 5003 O O . SER B 1 304 ? -25.172 3.262 9.727 1 98.19 304 SER B O 1
ATOM 5005 N N . TYR B 1 305 ? -23.109 2.566 10.086 1 98.75 305 TYR B N 1
ATOM 5006 C CA . TYR B 1 305 ? -22.703 3.914 10.453 1 98.75 305 TYR B CA 1
ATOM 5007 C C . TYR B 1 305 ? -22.859 4.879 9.281 1 98.75 305 TYR B C 1
ATOM 5009 O O . TYR B 1 305 ? -22.922 4.453 8.125 1 98.75 305 TYR B O 1
ATOM 5017 N N . PRO B 1 306 ? -22.969 6.191 9.594 1 98.81 306 PRO B N 1
ATOM 5018 C CA . PRO B 1 306 ? -23.125 7.168 8.508 1 98.81 306 PRO B CA 1
ATOM 5019 C C . PRO B 1 306 ? -21.875 7.273 7.633 1 98.81 306 PRO B C 1
ATOM 5021 O O . PRO B 1 306 ? -20.75 7.141 8.125 1 98.81 306 PRO B O 1
ATOM 5024 N N . VAL B 1 307 ? -22.094 7.492 6.359 1 98.81 307 VAL B N 1
ATOM 5025 C CA . VAL B 1 307 ? -21.078 7.711 5.348 1 98.81 307 VAL B CA 1
ATOM 5026 C C . VAL B 1 307 ? -21.391 8.969 4.547 1 98.81 307 VAL B C 1
ATOM 5028 O O . VAL B 1 307 ? -22.531 9.164 4.109 1 98.81 307 VAL B O 1
ATOM 5031 N N . CYS B 1 308 ? -20.453 9.844 4.414 1 98.44 308 CYS B N 1
ATOM 5032 C CA . CYS B 1 308 ? -20.672 10.992 3.553 1 98.44 308 CYS B CA 1
ATOM 5033 C C . CYS B 1 308 ? -19.516 11.18 2.578 1 98.44 308 CYS B C 1
ATOM 5035 O O . CYS B 1 308 ? -18.391 10.75 2.857 1 98.44 308 CYS B O 1
ATOM 5037 N N . PHE B 1 309 ? -19.797 11.75 1.467 1 98.06 309 PHE B N 1
ATOM 5038 C CA . PHE B 1 309 ? -18.844 11.953 0.373 1 98.06 309 PHE B CA 1
ATOM 5039 C C . PHE B 1 309 ? -18.672 13.438 0.078 1 98.06 309 PHE B C 1
ATOM 5041 O O . PHE B 1 309 ? -19.406 14.273 0.603 1 98.06 309 PHE B O 1
ATOM 5048 N N . ASP B 1 310 ? -17.594 13.672 -0.755 1 97.12 310 ASP B N 1
ATOM 5049 C CA . ASP B 1 310 ? -17.297 15.016 -1.241 1 97.12 310 ASP B CA 1
ATOM 5050 C C . ASP B 1 310 ? -17.156 16 -0.083 1 97.12 310 ASP B C 1
ATOM 5052 O O . ASP B 1 310 ? -17.609 17.141 -0.179 1 97.12 310 ASP B O 1
ATOM 5056 N N . PHE B 1 311 ? -16.75 15.5 0.974 1 98.12 311 PHE B N 1
ATOM 5057 C CA . PHE B 1 311 ? -16.531 16.344 2.15 1 98.12 311 PHE B CA 1
ATOM 5058 C C . PHE B 1 311 ? -15.344 17.266 1.951 1 98.12 311 PHE B C 1
ATOM 5060 O O . PHE B 1 311 ? -14.352 16.891 1.322 1 98.12 311 PHE B O 1
ATOM 5067 N N . PRO B 1 312 ? -15.375 18.484 2.441 1 97.94 312 PRO B N 1
ATOM 5068 C CA . PRO B 1 312 ? -14.367 19.484 2.119 1 97.94 312 PRO B CA 1
ATOM 5069 C C . PRO B 1 312 ? -13.086 19.328 2.93 1 97.94 312 PRO B C 1
ATOM 5071 O O . PRO B 1 312 ? -12.664 20.25 3.625 1 97.94 312 PRO B O 1
ATOM 5074 N N . VAL B 1 313 ? -12.383 18.172 2.744 1 97.88 313 VAL B N 1
ATOM 5075 C CA . VAL B 1 313 ? -11.094 17.844 3.34 1 97.88 313 VAL B CA 1
ATOM 5076 C C . VAL B 1 313 ? -10.258 17.047 2.346 1 97.88 313 VAL B C 1
ATOM 5078 O O . VAL B 1 313 ? -10.789 16.234 1.575 1 97.88 313 VAL B O 1
ATOM 5081 N N . GLY B 1 314 ? -8.992 17.375 2.365 1 96.75 314 GLY B N 1
ATOM 5082 C CA . GLY B 1 314 ? -8.109 16.531 1.561 1 96.75 314 GLY B CA 1
ATOM 5083 C C . GLY B 1 314 ? -7.668 17.203 0.274 1 96.75 314 GLY B C 1
ATOM 5084 O O . GLY B 1 314 ? -7.629 18.438 0.188 1 96.75 314 GLY B O 1
ATOM 5085 N N . HIS B 1 315 ? -7.23 16.438 -0.723 1 94 315 HIS B N 1
ATOM 5086 C CA . HIS B 1 315 ? -6.645 16.922 -1.967 1 94 315 HIS B CA 1
ATOM 5087 C C . HIS B 1 315 ? -7.707 17.5 -2.887 1 94 315 HIS B C 1
ATOM 5089 O O . HIS B 1 315 ? -8.102 16.875 -3.873 1 94 315 HIS B O 1
ATOM 5095 N N . GLN B 1 316 ? -8.062 18.609 -2.6 1 93.62 316 GLN B N 1
ATOM 5096 C CA . GLN B 1 316 ? -9.016 19.438 -3.322 1 93.62 316 GLN B CA 1
ATOM 5097 C C . GLN B 1 316 ? -8.883 20.906 -2.91 1 93.62 316 GLN B C 1
ATOM 5099 O O . GLN B 1 316 ? -8.188 21.219 -1.946 1 93.62 316 GLN B O 1
ATOM 5104 N N . ARG B 1 317 ? -9.57 21.734 -3.645 1 92.56 317 ARG B N 1
ATOM 5105 C CA . ARG B 1 317 ? -9.492 23.172 -3.348 1 92.56 317 ARG B CA 1
ATOM 5106 C C . ARG B 1 317 ? -10.086 23.469 -1.978 1 92.56 317 ARG B C 1
ATOM 5108 O O . ARG B 1 317 ? -9.516 24.25 -1.206 1 92.56 317 ARG B O 1
ATOM 5115 N N . ALA B 1 318 ? -11.211 22.844 -1.707 1 95.62 318 ALA B N 1
ATOM 5116 C CA . ALA B 1 318 ? -11.883 23.047 -0.425 1 95.62 318 ALA B CA 1
ATOM 5117 C C . ALA B 1 318 ? -11.312 22.109 0.64 1 95.62 318 ALA B C 1
ATOM 5119 O O . ALA B 1 318 ? -11.977 21.156 1.06 1 95.62 318 ALA B O 1
ATOM 5120 N N . ASN B 1 319 ? -10.125 22.312 1.032 1 97.62 319 ASN B N 1
ATOM 5121 C CA . ASN B 1 319 ? -9.453 21.547 2.084 1 97.62 319 ASN B CA 1
ATOM 5122 C C . ASN B 1 319 ? -9.43 22.328 3.402 1 97.62 319 ASN B C 1
ATOM 5124 O O . ASN B 1 319 ? -8.43 22.953 3.744 1 97.62 319 ASN B O 1
ATOM 5128 N N . PHE B 1 320 ? -10.5 22.203 4.172 1 98.38 320 PHE B N 1
ATOM 5129 C CA . PHE B 1 320 ? -10.641 22.906 5.434 1 98.38 320 PHE B CA 1
ATOM 5130 C C . PHE B 1 320 ? -9.844 22.234 6.539 1 98.38 320 PHE B C 1
ATOM 5132 O O . PHE B 1 320 ? -9.648 21.016 6.512 1 98.38 320 PHE B O 1
ATOM 5139 N N . ALA B 1 321 ? -9.43 23.047 7.488 1 98.44 321 ALA B N 1
ATOM 5140 C CA . ALA B 1 321 ? -8.703 22.516 8.641 1 98.44 321 ALA B CA 1
ATOM 5141 C C . ALA B 1 321 ? -9.594 21.625 9.492 1 98.44 321 ALA B C 1
ATOM 5143 O O . ALA B 1 321 ? -10.75 21.969 9.766 1 98.44 321 ALA B O 1
ATOM 5144 N N . LEU B 1 322 ? -9.094 20.484 9.828 1 98.19 322 LEU B N 1
ATOM 5145 C CA . LEU B 1 322 ? -9.773 19.5 10.664 1 98.19 322 LEU B CA 1
ATOM 5146 C C . LEU B 1 322 ? -8.906 19.109 11.852 1 98.19 322 LEU B C 1
ATOM 5148 O O . LEU B 1 322 ? -7.777 18.641 11.672 1 98.19 322 LEU B O 1
ATOM 5152 N N . ARG B 1 323 ? -9.422 19.328 13.086 1 97.81 323 ARG B N 1
ATOM 5153 C CA . ARG B 1 323 ? -8.719 18.859 14.273 1 97.81 323 ARG B CA 1
ATOM 5154 C C . ARG B 1 323 ? -8.852 17.344 14.43 1 97.81 323 ARG B C 1
ATOM 5156 O O . ARG B 1 323 ? -9.836 16.859 14.984 1 97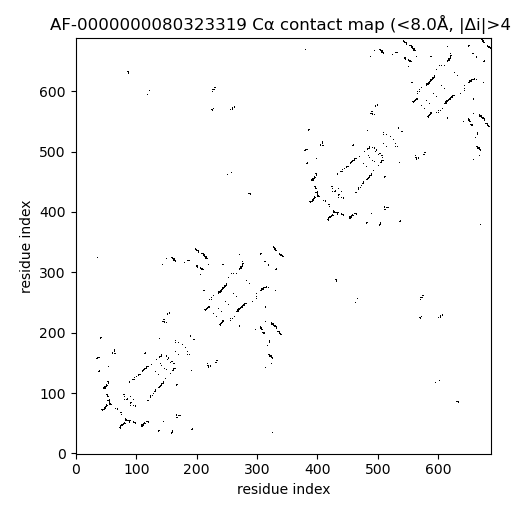.81 323 ARG B O 1
ATOM 5163 N N . SER B 1 324 ? -7.852 16.656 13.938 1 97.75 324 SER B N 1
ATOM 5164 C CA . SER B 1 324 ? -7.793 15.203 14.055 1 97.75 324 SER B CA 1
ATOM 5165 C C . SER B 1 324 ? -7.414 14.773 15.469 1 97.75 324 SER B C 1
ATOM 5167 O O . SER B 1 324 ? -6.555 15.398 16.094 1 97.75 324 SER B O 1
ATOM 5169 N N . GLY B 1 325 ? -8.023 13.758 15.953 1 97.5 325 GLY B N 1
ATOM 5170 C CA . GLY B 1 325 ? -7.738 13.273 17.297 1 97.5 325 GLY B CA 1
ATOM 5171 C C . GLY B 1 325 ? -8.664 13.852 18.359 1 97.5 325 GLY B C 1
ATOM 5172 O O . GLY B 1 325 ? -8.438 13.672 19.547 1 97.5 325 GLY B O 1
ATOM 5173 N N . THR B 1 326 ? -9.672 14.555 17.922 1 96.69 326 THR B N 1
ATOM 5174 C CA . THR B 1 326 ? -10.641 15.125 18.844 1 96.69 326 THR B CA 1
ATOM 5175 C C . THR B 1 326 ? -12.023 14.531 18.625 1 96.69 326 THR B C 1
ATOM 5177 O O . THR B 1 326 ? -12.289 13.945 17.562 1 96.69 326 THR B O 1
ATOM 5180 N N . ILE B 1 327 ? -12.875 14.711 19.594 1 96.5 327 ILE B N 1
ATOM 5181 C CA . IL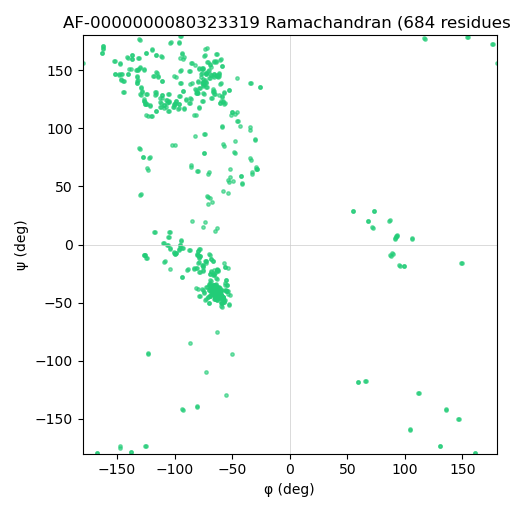E B 1 327 ? -14.219 14.148 19.5 1 96.5 327 ILE B CA 1
ATOM 5182 C C . ILE B 1 327 ? -15.102 15.047 18.641 1 96.5 327 ILE B C 1
ATOM 5184 O O . ILE B 1 327 ? -15.133 16.266 18.828 1 96.5 327 ILE B O 1
ATOM 5188 N N . HIS B 1 328 ? -15.781 14.414 17.672 1 97.56 328 HIS B N 1
ATOM 5189 C CA . HIS B 1 328 ? -16.703 15.102 16.781 1 97.56 328 HIS B CA 1
ATOM 5190 C C . HIS B 1 328 ? -18.031 14.359 16.672 1 97.56 328 HIS B C 1
ATOM 5192 O O . HIS B 1 328 ? -18.125 13.203 17.078 1 97.56 328 HIS B O 1
ATOM 5198 N N . VAL B 1 329 ? -19 15.109 16.234 1 98.12 329 VAL B N 1
ATOM 5199 C CA . VAL B 1 329 ? -20.281 14.547 15.836 1 98.12 329 VAL B CA 1
ATOM 5200 C C . VAL B 1 329 ? -20.453 14.68 14.328 1 98.12 329 VAL B C 1
ATOM 5202 O O . VAL B 1 329 ? -20.328 15.773 13.773 1 98.12 329 VAL B O 1
ATOM 5205 N N . LEU B 1 330 ? -20.719 13.578 13.711 1 98.69 330 LEU B N 1
ATOM 5206 C CA . LEU B 1 330 ? -21.047 13.531 12.289 1 98.69 330 LEU B CA 1
ATOM 5207 C C . LEU B 1 330 ? -22.531 13.305 12.086 1 98.69 330 LEU B C 1
ATOM 5209 O O . LEU B 1 330 ? -23.109 12.344 12.609 1 98.69 330 LEU B O 1
ATOM 5213 N N . GLU B 1 331 ? -23.109 14.188 11.391 1 98.5 331 GLU B N 1
ATOM 5214 C CA . GLU B 1 331 ? -24.5 14.039 11.016 1 98.5 331 GLU B CA 1
ATOM 5215 C C . GLU B 1 331 ? -24.672 14.055 9.5 1 98.5 331 GLU B C 1
ATOM 5217 O O . GLU B 1 331 ? -24.297 15.031 8.844 1 98.5 331 GLU B O 1
ATOM 5222 N N . VAL B 1 332 ? -25.203 12.969 9 1 98.62 332 VAL B N 1
ATOM 5223 C CA . VAL B 1 332 ? -25.516 12.867 7.582 1 98.62 332 VAL B CA 1
ATOM 5224 C C . VAL B 1 332 ? -27.031 12.797 7.391 1 98.62 332 VAL B C 1
ATOM 5226 O O . VAL B 1 332 ? -27.672 11.867 7.871 1 98.62 332 VAL B O 1
ATOM 5229 N N . GLY B 1 333 ? -27.578 13.781 6.695 1 96.81 333 GLY B N 1
ATOM 5230 C CA . GLY B 1 333 ? -29.016 13.844 6.5 1 96.81 333 GLY B CA 1
ATOM 5231 C C . GLY B 1 333 ? -29.406 14.227 5.086 1 96.81 333 GLY B C 1
ATOM 5232 O O . GLY B 1 333 ? -28.547 14.375 4.215 1 96.81 333 GLY B O 1
ATOM 5233 N N . PRO B 1 334 ? -30.672 14.328 4.855 1 93.81 334 PRO B N 1
ATOM 5234 C CA . PRO B 1 334 ? -31.172 14.664 3.52 1 93.81 334 PRO B CA 1
ATOM 5235 C C . PRO B 1 334 ? -30.719 16.047 3.049 1 93.81 334 PRO B C 1
ATOM 5237 O O . PRO B 1 334 ? -30.703 16.312 1.846 1 93.81 334 PRO B O 1
ATOM 5240 N N . GLY B 1 335 ? -30.391 16.844 4.004 1 94.25 335 GLY B N 1
ATOM 5241 C CA . GLY B 1 335 ? -29.984 18.188 3.646 1 94.25 335 GLY B CA 1
ATOM 5242 C C . GLY B 1 335 ? -28.484 18.344 3.537 1 94.25 335 GLY B C 1
ATOM 5243 O O . GLY B 1 335 ? -27.984 19.438 3.279 1 94.25 335 GLY B O 1
ATOM 5244 N N . GLY B 1 336 ? -27.812 17.297 3.77 1 96.62 336 GLY B N 1
ATOM 5245 C CA . GLY B 1 336 ? -26.359 17.359 3.73 1 96.62 336 GLY B CA 1
ATOM 5246 C C . GLY B 1 336 ? -25.719 16.75 4.961 1 96.62 336 GLY B C 1
ATOM 5247 O O . GLY B 1 336 ? -26.359 16.047 5.73 1 96.62 336 GLY B O 1
ATOM 5248 N N . SER B 1 337 ? -24.391 16.938 4.988 1 98.06 337 SER B N 1
ATOM 5249 C CA . SER B 1 337 ? -23.625 16.375 6.098 1 98.06 337 SER B CA 1
ATOM 5250 C C . SER B 1 337 ? -22.922 17.484 6.895 1 98.06 337 SER B C 1
ATOM 5252 O O . SER B 1 337 ? -22.531 18.5 6.336 1 98.06 337 SER B O 1
ATOM 5254 N N . THR B 1 338 ? -22.844 17.266 8.219 1 98.06 338 THR B N 1
ATOM 5255 C CA . THR B 1 338 ? -22.141 18.188 9.094 1 98.06 338 THR B CA 1
ATOM 5256 C C . THR B 1 338 ? -21.188 17.453 10.023 1 98.06 338 THR B C 1
ATOM 5258 O O . THR B 1 338 ? -21.469 16.328 10.453 1 98.06 338 THR B O 1
ATOM 5261 N N . LEU B 1 339 ? -20.078 18.047 10.242 1 98.25 339 LEU B N 1
ATOM 5262 C CA . LEU B 1 339 ? -19.094 17.594 11.227 1 98.25 339 LEU B CA 1
ATOM 5263 C C . LEU B 1 339 ? -18.766 18.703 12.211 1 98.25 339 LEU B C 1
ATOM 5265 O O . LEU B 1 339 ? -18.297 19.766 11.812 1 98.25 339 LEU B O 1
ATOM 5269 N N . ARG B 1 340 ? -19 18.484 13.508 1 96 340 ARG B N 1
ATOM 5270 C CA . ARG B 1 340 ? -18.766 19.516 14.508 1 96 340 ARG B CA 1
ATOM 5271 C C . ARG B 1 340 ? -17.984 18.953 15.695 1 96 340 ARG B C 1
ATOM 5273 O O . ARG B 1 340 ? -18.203 17.828 16.109 1 96 340 ARG B O 1
ATOM 5280 N N . SER B 1 341 ? -17.062 19.781 16.141 1 92.75 341 SER B N 1
ATOM 5281 C CA . SER B 1 341 ? -16.266 19.375 17.297 1 92.75 341 SER B CA 1
ATOM 5282 C C . SER B 1 341 ? -17.062 19.516 18.578 1 92.75 341 SER B C 1
ATOM 5284 O O . SER B 1 341 ? -17.844 20.453 18.734 1 92.75 341 SER B O 1
ATOM 5286 N N . LEU B 1 342 ? -16.875 18.484 19.438 1 86.81 342 LEU B N 1
ATOM 5287 C CA . LEU B 1 342 ? -17.453 18.594 20.766 1 86.81 342 LEU B CA 1
ATOM 5288 C C . LEU B 1 342 ? -16.422 19.094 21.766 1 86.81 342 LEU B C 1
ATOM 5290 O O . LEU B 1 342 ? -15.258 18.672 21.734 1 86.81 342 LEU B O 1
ATOM 5294 N N . LYS B 1 343 ? -16.656 20.125 22.375 1 69.5 343 LYS B N 1
ATOM 5295 C CA . LYS B 1 343 ? -15.773 20.688 23.391 1 69.5 343 LYS B CA 1
ATOM 5296 C C . LYS B 1 343 ? -15.562 19.703 24.531 1 69.5 343 LYS B C 1
ATOM 5298 O O . LYS B 1 343 ? -16.516 19.078 25.016 1 69.5 343 LYS B O 1
ATOM 5303 N N . SER B 1 344 ? -14.367 19 24.5 1 53.22 344 SER B N 1
ATOM 5304 C CA . SER B 1 344 ? -14.094 18.25 25.734 1 53.22 344 SER B CA 1
ATOM 5305 C C . SER B 1 344 ? -13.953 19.188 26.922 1 53.22 344 SER B C 1
ATOM 5307 O O . SER B 1 344 ? -13.586 20.344 26.766 1 53.22 344 SER B O 1
#

Secondary structure (DSSP, 8-state):
-----------------------------------PBPPPPP-TT-EEEEE-SSB---HHHHHHHHHHHHHTT-EEEE-TTTT--BTTBSS-HHHHHHHHHHHHH-TTEEEEEE---SS-GGGTGGG---HHHHHS--EEEE-GGGHHHHHHHHHHH-B-EEE---GGGS-S-GGGS-HHHHHHHHHHHHHHTT---EEEE---TT-B-EEEEEEEEEEEHHHHHHTTTSTTPPP-TTSEEEEEEEEE-HHHHHHHHHHHHHTTTTTT-SEEEEEEEEEPPPPTT------HHHHHHHHHTT--S-EE-S-S-BSSS----EEETSEEEEEEETTEEEEEE---/-----------------------------------PBPPPPP-TT-EEEEE-SSB---HHHHHHHHHHHHHTT-EEEE-TTTT--BTTBSS-HHHHHHHHHHHHH-TTEEEEEE---SS-GGGTGGG---HHHHHS--EEEE-GGGHHHHHHHHHHH-B-EEE---GGGS-S-GGGS-HHHHHHHHHHHHHHTT---EEEE---TT-B-EEEEEEEEEEEHHHHHHTTTSTTPPP-TTSEEEEEEEEE-HHHHHHHHHHHHHTTTTTT-SEEEEEEEEEPPPPTT------HHHHHHHHHTT--S-EE-S-S-BSSS----EEETSEEEEEEETTEEEEEE---